Protein AF-R1ERW1-F1 (afdb_monomer)

Foldseek 3Di:
DDDDDPPDPPDDDPDPDPPPPPPPDDPDDAAEEEADDPPDLVVLLVVLLVCQVPDDLRHAYEYQDQADWCLSNCPNDDLSNLLRYWYWHDDPPPVQLEIEIEHSVNHNPVVCVVVCVVSVVVVHHYDYDDHDDRRGPVHVVVVVVVVVVVVCVVVVVDDPVVVVVVCCVCPVVVPDDPQLVQLVCWLVNVLVVVVVCCVVVVDDCVVSVCQCVPAVVVQATHQPGCCHGPDGHPPPPPPPPPPPQPWDWDKAQQPPDPVPDQQFIFTWTWHDDPPGIDIDGLDGRARRKAAWDADPVQQKIKTKGQHDQPDLQIWIWIAHDDRGPPIDTLGGGPPSLAHGWHYKDDDVVVRWIWTDHDVVRFIWIGDDDDDDDDDDDDDDDDIDTD

InterPro domains:
  IPR006108 3-hydroxyacyl-CoA dehydrogenase, C-terminal [PF00725] (135-229)
  IPR006176 3-hydroxyacyl-CoA dehydrogenase, NAD binding [PF02737] (26-129)
  IPR008927 6-phosphogluconate dehydrogenase-like, C-terminal domain superfamily [SSF48179] (135-231)
  IPR013328 6-phosphogluconate dehydrogenase, domain 2 [G3DSA:1.10.1040.10] (136-249)
  IPR036291 NAD(P)-binding domain superfamily [SSF51735] (31-132)

pLDDT: mean 80.95, std 22.22, range [24.48, 98.31]

Solvent-accessible surface area (backbone atoms only — not comparable to full-atom values): 22386 Å² total; per-residue (Å²): 135,91,82,87,84,82,78,81,76,86,86,68,74,96,78,69,81,81,78,78,73,76,87,77,85,67,92,88,68,68,51,74,47,76,47,78,72,76,101,40,71,69,60,49,22,51,48,49,32,55,46,61,76,72,50,64,97,69,38,35,40,30,28,44,53,72,80,63,60,47,56,80,35,47,86,64,48,54,77,82,49,43,33,35,34,26,28,42,31,73,50,87,61,85,83,45,43,50,30,38,38,31,38,48,85,53,33,44,74,69,54,52,61,52,49,43,53,55,34,44,75,73,65,34,47,67,42,76,35,92,50,76,46,81,34,56,65,63,54,39,51,48,51,53,54,53,52,49,55,52,49,40,46,74,68,68,74,53,55,69,71,59,53,54,51,53,47,40,56,60,57,69,66,53,75,58,56,71,68,59,44,44,19,66,71,17,44,62,58,52,49,53,54,50,52,51,48,27,65,76,69,68,47,83,58,67,66,56,54,49,46,40,66,74,26,48,76,68,56,16,28,3,73,85,21,92,61,2,36,93,52,74,36,78,74,74,57,78,61,74,62,65,74,69,72,77,60,46,73,47,68,39,52,33,83,86,49,94,79,72,61,66,40,50,1,29,41,30,38,31,41,78,46,90,97,58,67,47,76,44,76,56,43,71,62,32,23,37,33,67,11,65,40,70,44,87,90,72,45,33,37,39,39,19,22,19,34,51,90,98,38,46,29,5,24,33,35,34,28,42,65,96,65,46,88,60,68,40,66,80,39,49,61,61,67,62,82,28,20,32,25,33,56,40,48,75,39,76,90,80,57,34,38,39,32,38,17,67,77,57,72,39,46,42,50,46,73,82,88,81,77,87,81,82,85,81,90,81,90,84,88,82,81,53,80,106

Mean predicted aligned error: 17.23 Å

Sequence (386 aa):
MNASARHHLVGLPPDIPFTSETLTQSSAKKASMFECVPEKLQLKIDTFAELEAIAPTDCIFATNSSSYKSSEMLEKVSDATKTRILNTHYFMPPKIMATELMTDGHTSPEIFAFLEERFQEAGLRPYVARKESTGFIFNRLWAAVKRELLTILAEDVADVPTLDAIYSDVILSGHYPPFKLMDLTGLDTIALIEEHYIKERKLPSTHLDYLRKNYIAQGKLGCKSPRGGFYPPTTTTTTTTPHPPRQILALDLGFSSPTRPLNNGALLTITPGPPAATARPLLTGLALPDGLAVCPCTNRVFFTAMGTLGARDGALYTGTLPGLADVQAVVAAGSGALHTPKQVCLDAAARRVYVCDREGMAVVRCGGKTKVYEDEARAFSGIALL

Radius of gyration: 30.51 Å; Cα contacts (8 Å, |Δi|>4): 614; chains: 1; bounding box: 76×69×72 Å

Structure (mmCIF, N/CA/C/O backbone):
data_AF-R1ERW1-F1
#
_entry.id   AF-R1ERW1-F1
#
loop_
_atom_site.group_PDB
_atom_site.id
_atom_site.type_symbol
_atom_site.label_atom_id
_atom_site.label_alt_id
_atom_site.label_comp_id
_atom_site.label_asym_id
_atom_site.label_entity_id
_atom_site.label_seq_id
_atom_site.pdbx_PDB_ins_code
_atom_site.Cartn_x
_atom_site.Cartn_y
_atom_site.Cartn_z
_atom_site.occupancy
_atom_site.B_iso_or_equiv
_atom_site.auth_seq_id
_atom_site.auth_comp_id
_atom_site.auth_asym_id
_atom_site.auth_atom_id
_atom_site.pdbx_PDB_model_num
ATOM 1 N N . MET A 1 1 ? -38.386 -22.150 28.828 1.00 30.75 1 MET A N 1
ATOM 2 C CA . MET A 1 1 ? -38.912 -23.134 27.857 1.00 30.75 1 MET A CA 1
ATOM 3 C C . MET A 1 1 ? -38.871 -22.496 26.477 1.00 30.75 1 MET A C 1
ATOM 5 O O . MET A 1 1 ? -39.231 -21.335 26.357 1.00 30.75 1 MET A O 1
ATOM 9 N N . ASN A 1 2 ? -38.323 -23.230 25.511 1.00 29.73 2 ASN A N 1
ATOM 10 C CA . ASN A 1 2 ? -37.923 -22.815 24.162 1.00 29.73 2 ASN A CA 1
ATOM 11 C C . ASN A 1 2 ? -39.031 -22.214 23.280 1.00 29.73 2 ASN A C 1
ATOM 13 O O . ASN A 1 2 ? -40.127 -22.761 23.242 1.00 29.73 2 ASN A O 1
ATOM 17 N N . ALA A 1 3 ? -38.658 -21.222 22.460 1.00 25.77 3 ALA A N 1
ATOM 18 C CA . ALA A 1 3 ? -39.054 -21.055 21.049 1.00 25.77 3 ALA A CA 1
ATOM 19 C C . ALA A 1 3 ? -38.199 -19.914 20.442 1.00 25.77 3 ALA A C 1
ATOM 21 O O . ALA A 1 3 ? -38.413 -18.748 20.735 1.00 25.77 3 ALA A O 1
ATOM 22 N N . SER A 1 4 ? -37.050 -20.211 19.829 1.00 29.64 4 SER A N 1
ATOM 23 C CA . SER A 1 4 ? -36.882 -20.382 18.374 1.00 29.64 4 SER A CA 1
ATOM 24 C C . SER A 1 4 ? -37.294 -19.163 17.534 1.00 29.64 4 SER A C 1
ATOM 26 O O . SER A 1 4 ? -38.385 -19.132 16.972 1.00 29.64 4 SER A O 1
ATOM 28 N N . ALA A 1 5 ? -36.355 -18.239 17.331 1.00 27.28 5 ALA A N 1
ATOM 29 C CA . ALA A 1 5 ? -36.326 -17.361 16.163 1.00 27.28 5 ALA A CA 1
ATOM 30 C C . ALA A 1 5 ? -35.046 -17.651 15.359 1.00 27.28 5 ALA A C 1
ATOM 32 O O . ALA A 1 5 ? -34.087 -16.889 15.366 1.00 27.28 5 ALA A O 1
ATOM 33 N N . ARG A 1 6 ? -35.010 -18.808 14.685 1.00 32.06 6 ARG A N 1
ATOM 34 C CA . ARG A 1 6 ? -34.009 -19.092 13.648 1.00 32.06 6 ARG A CA 1
ATOM 35 C C . ARG A 1 6 ? -34.389 -18.292 12.405 1.00 32.06 6 ARG A C 1
ATOM 37 O O . ARG A 1 6 ? -35.300 -18.674 11.678 1.00 32.06 6 ARG A O 1
ATOM 44 N N . HIS A 1 7 ? -33.728 -17.165 12.168 1.00 30.98 7 HIS A N 1
ATOM 45 C CA . HIS A 1 7 ? -33.742 -16.548 10.846 1.00 30.98 7 HIS A CA 1
ATOM 46 C C . HIS A 1 7 ? -32.809 -17.352 9.938 1.00 30.98 7 HIS A C 1
ATOM 48 O O . HIS A 1 7 ? -31.603 -17.423 10.159 1.00 30.98 7 HIS A O 1
ATOM 54 N N . HIS A 1 8 ? -33.407 -18.028 8.959 1.00 30.08 8 HIS A N 1
ATOM 55 C CA . HIS A 1 8 ? -32.714 -18.824 7.957 1.00 30.08 8 HIS A CA 1
ATOM 56 C C . HIS A 1 8 ? -31.794 -17.933 7.108 1.00 30.08 8 HIS A C 1
ATOM 58 O O . HIS A 1 8 ? -32.260 -17.162 6.271 1.00 30.08 8 HIS A O 1
ATOM 64 N N . LEU A 1 9 ? -30.481 -18.068 7.304 1.00 33.12 9 LEU A N 1
ATOM 65 C CA . LEU A 1 9 ? -29.474 -17.684 6.317 1.00 33.12 9 LEU A CA 1
ATOM 66 C C . LEU A 1 9 ? -29.613 -18.644 5.128 1.00 33.12 9 LEU A C 1
ATOM 68 O O . LEU A 1 9 ? -29.236 -19.812 5.201 1.00 33.12 9 LEU A O 1
ATOM 72 N N . VAL A 1 10 ? -30.238 -18.171 4.054 1.00 32.97 10 VAL A N 1
ATOM 73 C CA . VAL A 1 10 ? -30.397 -18.924 2.807 1.00 32.97 10 VAL A CA 1
ATOM 74 C C . VAL A 1 10 ? -29.037 -19.003 2.111 1.00 32.97 10 VAL A C 1
ATOM 76 O O . VAL A 1 10 ? -28.476 -17.970 1.754 1.00 32.97 10 VAL A O 1
ATOM 79 N N . GLY A 1 11 ? -28.521 -20.220 1.902 1.00 33.34 11 GLY A N 1
ATOM 80 C CA . GLY A 1 11 ? -27.441 -20.481 0.939 1.00 33.34 11 GLY A CA 1
ATOM 81 C C . GLY A 1 11 ? -26.210 -21.248 1.432 1.00 33.34 11 GLY A C 1
ATOM 82 O O . GLY A 1 11 ? -25.349 -21.543 0.609 1.00 33.34 11 GLY A O 1
ATOM 83 N N . LEU A 1 12 ? -26.107 -21.611 2.713 1.00 33.09 12 LEU A N 1
ATOM 84 C CA . LEU A 1 12 ? -25.039 -22.504 3.186 1.00 33.09 12 LEU A CA 1
ATOM 85 C C . LEU A 1 12 ? -25.575 -23.936 3.352 1.00 33.09 12 LEU A C 1
ATOM 87 O O . LEU A 1 12 ? -26.704 -24.098 3.824 1.00 33.09 12 LEU A O 1
ATOM 91 N N . PRO A 1 13 ? -24.816 -24.974 2.949 1.00 33.88 13 PRO A N 1
ATOM 92 C CA . PRO A 1 13 ? -25.226 -26.359 3.148 1.00 33.88 13 PRO A CA 1
ATOM 93 C C . PRO A 1 13 ? -25.476 -26.636 4.645 1.00 33.88 13 PRO A C 1
ATOM 95 O O . PRO A 1 13 ? -24.747 -26.106 5.485 1.00 33.88 13 PRO A O 1
ATOM 98 N N . PRO A 1 14 ? -26.494 -27.448 4.988 1.00 38.62 14 PRO A N 1
ATOM 99 C CA . PRO A 1 14 ? -26.986 -27.619 6.360 1.00 38.62 14 PRO A CA 1
ATOM 100 C C . PRO A 1 14 ? -25.978 -28.232 7.349 1.00 38.62 14 PRO A C 1
ATOM 102 O O . PRO A 1 14 ? -26.218 -28.172 8.551 1.00 38.62 14 PRO A O 1
ATOM 105 N N . ASP A 1 15 ? -24.840 -28.738 6.865 1.00 35.78 15 ASP A N 1
ATOM 106 C CA . ASP A 1 15 ? -23.870 -29.517 7.639 1.00 35.78 15 ASP A CA 1
ATOM 107 C C . ASP A 1 15 ? -22.444 -28.940 7.578 1.00 35.78 15 ASP A C 1
ATOM 109 O O . ASP A 1 15 ? -21.473 -29.677 7.413 1.00 35.78 15 ASP A O 1
ATOM 113 N N . ILE A 1 16 ? -22.278 -27.618 7.704 1.00 33.16 16 ILE A N 1
ATOM 114 C CA . ILE A 1 16 ? -20.965 -27.087 8.099 1.00 33.16 16 ILE A CA 1
ATOM 115 C C . ILE A 1 16 ? -20.874 -27.248 9.620 1.00 33.16 16 ILE A C 1
ATOM 117 O O . ILE A 1 16 ? -21.608 -26.558 10.334 1.00 33.16 16 ILE A O 1
ATOM 121 N N . PRO A 1 17 ? -20.024 -28.145 10.152 1.00 28.56 17 PRO A N 1
ATOM 122 C CA . PRO A 1 17 ? -19.837 -28.238 11.589 1.00 28.56 17 PRO A CA 1
ATOM 123 C C . PRO A 1 17 ? -19.332 -26.887 12.102 1.00 28.56 17 PRO A C 1
ATOM 125 O O . PRO A 1 17 ? -18.237 -26.449 11.755 1.00 28.56 17 PRO A O 1
ATOM 128 N N . PHE A 1 18 ? -20.127 -26.222 12.944 1.00 29.97 18 PHE A N 1
ATOM 129 C CA . PHE A 1 18 ? -19.600 -25.211 13.853 1.00 29.97 18 PHE A CA 1
ATOM 130 C C . PHE A 1 18 ? -18.673 -25.949 14.819 1.00 29.97 18 PHE A C 1
ATOM 132 O O . PHE A 1 18 ? -19.113 -26.523 15.813 1.00 29.97 18 PHE A O 1
ATOM 139 N N . THR A 1 19 ? -17.381 -25.989 14.510 1.00 27.34 19 THR A N 1
ATOM 140 C CA . THR A 1 19 ? -16.370 -26.427 15.467 1.00 27.34 19 THR A CA 1
ATOM 141 C C . THR A 1 19 ? -16.218 -25.329 16.513 1.00 27.34 19 THR A C 1
ATOM 143 O O . THR A 1 19 ? -15.385 -24.437 16.376 1.00 27.34 19 THR A O 1
ATOM 146 N N . SER A 1 20 ? -17.034 -25.367 17.568 1.00 32.19 20 SER A N 1
ATOM 147 C CA . SER A 1 20 ? -16.670 -24.722 18.827 1.00 32.19 20 SER A CA 1
ATOM 148 C C . SER A 1 20 ? -15.643 -25.622 19.514 1.00 32.19 20 SER A C 1
ATOM 150 O O . SER A 1 20 ? -15.977 -26.400 20.410 1.00 32.19 20 SER A O 1
ATOM 152 N N . GLU A 1 21 ? -14.390 -25.585 19.063 1.00 29.62 21 GLU A N 1
ATOM 153 C CA . GLU A 1 21 ? -13.318 -26.152 19.874 1.00 29.62 21 GLU A CA 1
ATOM 154 C C . GLU A 1 21 ? -13.223 -25.311 21.146 1.00 29.62 21 GLU A C 1
ATOM 156 O O . GLU A 1 21 ? -12.805 -24.153 21.139 1.00 29.62 21 GLU A O 1
ATOM 161 N N . THR A 1 22 ? -13.685 -25.885 22.255 1.00 33.84 22 THR A N 1
ATOM 162 C CA . THR A 1 22 ? -13.447 -25.316 23.576 1.00 33.84 22 THR A CA 1
ATOM 163 C C . THR A 1 22 ? -11.954 -25.484 23.832 1.00 33.84 22 THR A C 1
ATOM 165 O O . THR A 1 22 ? -11.487 -26.590 24.089 1.00 33.84 22 THR A O 1
ATOM 168 N N . LEU A 1 23 ? -11.190 -24.402 23.676 1.00 33.31 23 LEU A N 1
ATOM 169 C CA . LEU A 1 23 ? -9.745 -24.373 23.896 1.00 33.31 23 LEU A CA 1
ATOM 170 C C . LEU A 1 23 ? -9.443 -24.564 25.388 1.00 33.31 23 LEU A C 1
ATOM 172 O O . LEU A 1 23 ? -9.207 -23.611 26.127 1.00 33.31 23 LEU A O 1
ATOM 176 N N . THR A 1 24 ? -9.448 -25.809 25.855 1.00 32.75 24 THR A N 1
ATOM 177 C CA . THR A 1 24 ? -8.916 -26.159 27.170 1.00 32.75 24 THR A CA 1
ATOM 178 C C . THR A 1 24 ? -7.400 -26.324 27.091 1.00 32.75 24 THR A C 1
ATOM 180 O O . THR A 1 24 ? -6.899 -27.235 26.441 1.00 32.75 24 THR A O 1
ATOM 183 N N . GLN A 1 25 ? -6.706 -25.444 27.820 1.00 34.75 25 GLN A N 1
ATOM 184 C CA . GLN A 1 25 ? -5.313 -25.529 28.284 1.00 34.75 25 GLN A CA 1
ATOM 185 C C . GLN A 1 25 ? -4.186 -25.481 27.237 1.00 34.75 25 GLN A C 1
ATOM 187 O O . GLN A 1 25 ? -3.655 -26.489 26.783 1.00 34.75 25 GLN A O 1
ATOM 192 N N . SER A 1 26 ? -3.689 -24.265 26.999 1.00 31.08 26 SER A N 1
ATOM 193 C CA . SER A 1 26 ? -2.294 -23.996 26.636 1.00 31.08 26 SER A CA 1
ATOM 194 C C . SER A 1 26 ? -1.972 -22.542 27.004 1.00 31.08 26 SER A C 1
ATOM 196 O O . SER A 1 26 ? -2.740 -21.635 26.694 1.00 31.08 26 SER A O 1
ATOM 198 N N . SER A 1 27 ? -0.876 -22.344 27.735 1.00 32.31 27 SER A N 1
ATOM 199 C CA . SER A 1 27 ? -0.341 -21.080 28.261 1.00 32.31 27 SER A CA 1
ATOM 200 C C . SER A 1 27 ? -0.599 -19.839 27.381 1.00 32.31 27 SER A C 1
ATOM 202 O O . SER A 1 27 ? -0.064 -19.739 26.281 1.00 32.31 27 SER A O 1
ATOM 204 N N . ALA A 1 28 ? -1.392 -18.894 27.907 1.00 40.97 28 ALA A N 1
ATOM 205 C CA . ALA A 1 28 ? -1.587 -17.510 27.447 1.00 40.97 28 ALA A CA 1
ATOM 206 C C . ALA A 1 28 ? -1.907 -17.290 25.949 1.00 40.97 28 ALA A C 1
ATOM 208 O O . ALA A 1 28 ? -1.389 -16.363 25.326 1.00 40.97 28 ALA A O 1
ATOM 209 N N . LYS A 1 29 ? -2.793 -18.100 25.356 1.00 52.00 29 LYS A N 1
ATOM 210 C CA . LYS A 1 29 ? -3.386 -17.778 24.048 1.00 52.00 29 LYS A CA 1
ATOM 211 C C . LYS A 1 29 ? -4.591 -16.855 24.243 1.00 52.00 29 LYS A C 1
ATOM 213 O O . LYS A 1 29 ? -5.658 -17.337 24.609 1.00 52.00 29 LYS A O 1
ATOM 218 N N . LYS A 1 30 ? -4.440 -15.552 23.972 1.00 63.97 30 LYS A N 1
ATOM 219 C CA . LYS A 1 30 ? -5.594 -14.642 23.856 1.00 63.97 30 LYS A CA 1
ATOM 220 C C . LYS A 1 30 ? -6.495 -15.159 22.733 1.00 63.97 30 LYS A C 1
ATOM 222 O O . LYS A 1 30 ? -6.083 -15.162 21.570 1.00 63.97 30 LYS A O 1
ATOM 227 N N . ALA A 1 31 ? -7.695 -15.629 23.065 1.00 81.12 31 ALA A N 1
ATOM 228 C CA . ALA A 1 31 ? -8.690 -15.981 22.057 1.00 81.12 31 ALA A CA 1
ATOM 229 C C . ALA A 1 31 ? -8.986 -14.746 21.185 1.00 81.12 31 ALA A C 1
ATOM 231 O O . ALA A 1 31 ? -8.954 -13.620 21.677 1.00 81.12 31 ALA A O 1
ATOM 232 N N . SER A 1 32 ? -9.223 -14.934 19.887 1.00 87.12 32 SER A N 1
ATOM 233 C CA . SER A 1 32 ? -9.603 -13.850 18.971 1.00 87.12 32 SER A CA 1
ATOM 234 C C . SER A 1 32 ? -10.875 -14.242 18.230 1.00 87.12 32 SER A C 1
ATOM 236 O O . SER A 1 32 ? -10.953 -15.349 17.698 1.00 87.12 32 SER A O 1
ATOM 238 N N . MET A 1 33 ? -11.865 -13.354 18.203 1.00 91.31 33 MET A N 1
ATOM 239 C CA . MET A 1 33 ? -13.144 -13.560 17.523 1.00 91.31 33 MET A CA 1
ATOM 240 C C . MET A 1 33 ? -13.315 -12.529 16.410 1.00 91.31 33 MET A C 1
ATOM 242 O O . MET A 1 33 ? -13.083 -11.343 16.631 1.00 91.31 33 MET A O 1
ATOM 246 N N . PHE A 1 34 ? -13.736 -12.985 15.229 1.00 92.38 34 PHE A N 1
ATOM 247 C CA . PHE A 1 34 ? -13.892 -12.157 14.033 1.00 92.38 34 PHE A CA 1
ATOM 248 C C . PHE A 1 34 ? -15.365 -12.101 13.614 1.00 92.38 34 PHE A C 1
ATOM 250 O O . PHE A 1 34 ? -15.942 -13.098 13.184 1.00 92.38 34 PHE A O 1
ATOM 257 N N . GLU A 1 35 ? -15.978 -10.931 13.751 1.00 94.44 35 GLU A N 1
ATOM 258 C CA . GLU A 1 35 ? -17.343 -10.634 13.335 1.00 94.44 35 GLU A CA 1
ATOM 259 C C . GLU A 1 35 ? -17.402 -10.426 11.812 1.00 94.44 35 GLU A C 1
ATOM 261 O O . GLU A 1 35 ? -16.735 -9.546 11.263 1.00 94.44 35 GLU A O 1
ATOM 266 N N . CYS A 1 36 ? -18.223 -11.244 11.146 1.00 94.12 36 CYS A N 1
ATOM 267 C CA . CYS A 1 36 ? -18.474 -11.220 9.698 1.00 94.12 36 CYS A CA 1
ATOM 268 C C . CYS A 1 36 ? -19.981 -11.332 9.371 1.00 94.12 36 CYS A C 1
ATOM 270 O O . CYS A 1 36 ? -20.363 -11.894 8.342 1.00 94.12 36 CYS A O 1
ATOM 272 N N . VAL A 1 37 ? -20.850 -10.863 10.268 1.00 90.94 37 VAL A N 1
ATOM 273 C CA . VAL A 1 37 ? -22.303 -10.807 10.070 1.00 90.94 37 VAL A CA 1
ATOM 274 C C . VAL A 1 37 ? -22.669 -9.764 8.998 1.00 90.94 37 VAL A C 1
ATOM 276 O O . VAL A 1 37 ? -21.849 -8.898 8.670 1.00 90.94 37 VAL A O 1
ATOM 279 N N . PRO A 1 38 ? -23.893 -9.814 8.430 1.00 92.50 38 PRO A N 1
ATOM 280 C CA . PRO A 1 38 ? -24.336 -8.850 7.425 1.00 92.50 38 PRO A CA 1
ATOM 281 C C . PRO A 1 38 ? -24.125 -7.384 7.828 1.00 92.50 38 PRO A C 1
ATOM 283 O O . PRO A 1 38 ? -24.189 -7.030 9.005 1.00 92.50 38 PRO A O 1
ATOM 286 N N . GLU A 1 39 ? -23.941 -6.519 6.827 1.00 92.94 39 GLU A N 1
ATOM 287 C CA . GLU A 1 39 ? -23.587 -5.102 6.993 1.00 92.94 39 GLU A CA 1
ATOM 288 C C . GLU A 1 39 ? -24.781 -4.251 7.483 1.00 92.94 39 GLU A C 1
ATOM 290 O O . GLU A 1 39 ? -25.329 -3.416 6.766 1.00 92.94 39 GLU A O 1
ATOM 295 N N . LYS A 1 40 ? -25.228 -4.500 8.720 1.00 95.75 40 LYS A N 1
ATOM 296 C CA . LYS A 1 40 ? -26.281 -3.764 9.432 1.00 95.75 40 LYS A CA 1
ATOM 297 C C . LYS A 1 40 ? -25.756 -3.341 10.801 1.00 95.75 40 LYS A C 1
ATOM 299 O O . LYS A 1 40 ? -25.499 -4.201 11.639 1.00 95.75 40 LYS A O 1
ATOM 304 N N . LEU A 1 41 ? -25.643 -2.033 11.043 1.00 96.62 41 LEU A N 1
ATOM 305 C CA . LEU A 1 41 ? -24.991 -1.499 12.245 1.00 96.62 41 LEU A CA 1
ATOM 306 C C . LEU A 1 41 ? -25.578 -2.052 13.555 1.00 96.62 41 LEU A C 1
ATOM 308 O O . LEU A 1 41 ? -24.830 -2.571 14.378 1.00 96.62 41 LEU A O 1
ATOM 312 N N . GLN A 1 42 ? -26.908 -2.034 13.711 1.00 97.69 42 GLN A N 1
ATOM 313 C CA . GLN A 1 42 ? -27.555 -2.542 14.929 1.00 97.69 42 GLN A CA 1
ATOM 314 C C . GLN A 1 42 ? -27.245 -4.023 15.186 1.00 97.69 42 GLN A C 1
ATOM 316 O O . GLN A 1 42 ? -26.971 -4.402 16.318 1.00 97.69 42 GLN A O 1
ATOM 321 N N . LEU A 1 43 ? -27.227 -4.848 14.132 1.00 96.62 43 LEU A N 1
ATOM 322 C CA . LEU A 1 43 ? -26.905 -6.270 14.255 1.00 96.62 43 LEU A CA 1
ATOM 323 C C . LEU A 1 43 ? -25.470 -6.471 14.756 1.00 96.62 43 LEU A C 1
ATOM 325 O O . LEU A 1 43 ? -25.230 -7.347 15.579 1.00 96.62 43 LEU A O 1
ATOM 329 N N . LYS A 1 44 ? -24.523 -5.656 14.281 1.00 97.12 44 LYS A N 1
ATOM 330 C CA . LYS A 1 44 ? -23.127 -5.710 14.730 1.00 97.12 44 LYS A CA 1
ATOM 331 C C . LYS A 1 44 ? -22.992 -5.272 16.190 1.00 97.12 44 LYS A C 1
ATOM 333 O O . LYS A 1 44 ? -22.352 -5.982 16.956 1.00 97.12 44 LYS A O 1
ATOM 338 N N . ILE A 1 45 ? -23.650 -4.176 16.587 1.00 98.12 45 ILE A N 1
ATOM 339 C CA . ILE A 1 45 ? -23.711 -3.717 17.989 1.00 98.12 45 ILE A CA 1
ATOM 340 C C . ILE A 1 45 ? -24.230 -4.836 18.903 1.00 98.12 45 ILE A C 1
ATOM 342 O O . ILE A 1 45 ? -23.607 -5.148 19.917 1.00 98.12 45 ILE A O 1
ATOM 346 N N . ASP A 1 46 ? -25.347 -5.463 18.527 1.00 96.88 46 ASP A N 1
ATOM 347 C CA . ASP A 1 46 ? -25.946 -6.555 19.299 1.00 96.88 46 ASP A CA 1
ATOM 348 C C . ASP A 1 46 ? -25.010 -7.774 19.355 1.00 96.88 46 ASP A C 1
ATOM 350 O O . ASP A 1 46 ? -24.814 -8.354 20.420 1.00 96.88 46 ASP A O 1
ATOM 354 N N . THR A 1 47 ? -24.344 -8.096 18.240 1.00 95.06 47 THR A N 1
ATOM 355 C CA . THR A 1 47 ? -23.362 -9.190 18.165 1.00 95.06 47 THR A CA 1
ATOM 356 C C . THR A 1 47 ? -22.193 -8.968 19.129 1.00 95.06 47 THR A C 1
ATOM 358 O O . THR A 1 47 ? -21.823 -9.891 19.847 1.00 95.06 47 THR A O 1
ATOM 361 N N . PHE A 1 48 ? -21.611 -7.765 19.201 1.00 96.44 48 PHE A N 1
ATOM 362 C CA . PHE A 1 48 ? -20.509 -7.494 20.137 1.00 96.44 48 PHE A CA 1
ATOM 363 C C . PHE A 1 48 ? -20.934 -7.627 21.606 1.00 96.44 48 PHE A C 1
ATOM 365 O O . PHE A 1 48 ? -20.155 -8.135 22.412 1.00 96.44 48 PHE A O 1
ATOM 372 N N . ALA A 1 49 ? -22.164 -7.237 21.949 1.00 95.69 49 ALA A N 1
ATOM 373 C CA . ALA A 1 49 ? -22.706 -7.416 23.297 1.00 95.69 49 ALA A CA 1
ATOM 374 C C . ALA A 1 49 ? -22.894 -8.899 23.656 1.00 95.69 49 ALA A C 1
ATOM 376 O O . ALA A 1 49 ? -22.533 -9.336 24.749 1.00 95.69 49 ALA A O 1
ATOM 377 N N . GLU A 1 50 ? -23.423 -9.694 22.721 1.00 94.62 50 GLU A N 1
ATOM 378 C CA . GLU A 1 50 ? -23.563 -11.143 22.895 1.00 94.62 50 GLU A CA 1
ATOM 379 C C . GLU A 1 50 ? -22.198 -11.828 23.040 1.00 94.62 50 GLU A C 1
ATOM 381 O O . GLU A 1 50 ? -22.024 -12.680 23.914 1.00 94.62 50 GLU A O 1
ATOM 386 N N . LEU A 1 51 ? -21.213 -11.427 22.228 1.00 90.88 51 LEU A N 1
ATOM 387 C CA . LEU A 1 51 ? -19.847 -11.944 22.289 1.00 90.88 51 LEU A CA 1
ATOM 388 C C . LEU A 1 51 ? -19.153 -11.588 23.611 1.00 90.88 51 LEU A C 1
ATOM 390 O O . LEU A 1 51 ? -18.498 -12.450 24.195 1.00 90.88 51 LEU A O 1
ATOM 394 N N . GLU A 1 52 ? -19.319 -10.362 24.120 1.00 93.56 52 GLU A N 1
ATOM 395 C CA . GLU A 1 52 ? -18.781 -9.960 25.427 1.00 93.56 52 GLU A CA 1
ATOM 396 C C . GLU A 1 52 ? -19.302 -10.855 26.560 1.00 93.56 52 GLU A C 1
ATOM 398 O O . GLU A 1 52 ? -18.531 -11.239 27.438 1.00 93.56 52 GLU A O 1
ATOM 403 N N . ALA A 1 53 ? -20.586 -11.220 26.527 1.00 92.38 53 ALA A N 1
ATOM 404 C CA . ALA A 1 53 ? -21.212 -12.015 27.580 1.00 92.38 53 ALA A CA 1
ATOM 405 C C . ALA A 1 53 ? -20.692 -13.464 27.662 1.00 92.38 53 ALA A C 1
ATOM 407 O O . ALA A 1 53 ? -20.805 -14.089 28.718 1.00 92.38 53 ALA A O 1
ATOM 408 N N . ILE A 1 54 ? -20.150 -14.011 26.567 1.00 90.44 54 ILE A N 1
ATOM 409 C CA . ILE A 1 54 ? -19.752 -15.429 26.475 1.00 90.44 54 ILE A CA 1
ATOM 410 C C . ILE A 1 54 ? -18.243 -15.648 26.338 1.00 90.44 54 ILE A C 1
ATOM 412 O O . ILE A 1 54 ? -17.760 -16.755 26.585 1.00 90.44 54 ILE A O 1
ATOM 416 N N . ALA A 1 55 ? -17.494 -14.639 25.899 1.00 89.12 55 ALA A N 1
ATOM 417 C CA . ALA A 1 55 ? -16.075 -14.781 25.615 1.00 89.12 55 ALA A CA 1
ATOM 418 C C . ALA A 1 55 ? -15.203 -14.632 26.877 1.00 89.12 55 ALA A C 1
ATOM 420 O O . ALA A 1 55 ? -15.589 -13.965 27.838 1.00 89.12 55 ALA A O 1
ATOM 421 N N . PRO A 1 56 ? -13.979 -15.194 26.873 1.00 88.75 56 PRO A N 1
ATOM 422 C CA . PRO A 1 56 ? -12.989 -14.926 27.910 1.00 88.75 56 PRO A CA 1
ATOM 423 C C . PRO A 1 56 ? -12.713 -13.426 28.097 1.00 88.75 56 PRO A C 1
ATOM 425 O O . PRO A 1 56 ? -12.747 -12.632 27.149 1.00 88.75 56 PRO A O 1
ATOM 428 N N . THR A 1 57 ? -12.365 -13.038 29.325 1.00 88.06 57 THR A N 1
ATOM 429 C CA . THR A 1 57 ? -12.105 -11.636 29.699 1.00 88.06 57 THR A CA 1
ATOM 430 C C . THR A 1 57 ? -10.904 -11.016 28.983 1.00 88.06 57 THR A C 1
ATOM 432 O O . THR A 1 57 ? -10.787 -9.795 28.944 1.00 88.06 57 THR A O 1
ATOM 435 N N . ASP A 1 58 ? -10.028 -11.830 28.393 1.00 88.12 58 ASP A N 1
ATOM 436 C CA . ASP A 1 58 ? -8.854 -11.417 27.622 1.00 88.12 58 ASP A CA 1
ATOM 437 C C . ASP A 1 58 ? -9.012 -11.607 26.099 1.00 88.12 58 ASP A C 1
ATOM 439 O O . ASP A 1 58 ? -8.061 -11.375 25.349 1.00 88.12 58 ASP A O 1
ATOM 443 N N . CYS A 1 59 ? -10.206 -11.988 25.627 1.00 91.88 59 CYS A N 1
ATOM 444 C CA . CYS A 1 59 ? -10.504 -12.183 24.207 1.00 91.88 59 CYS A CA 1
ATOM 445 C C . CYS A 1 59 ? -10.343 -10.885 23.392 1.00 91.88 59 CYS A C 1
ATOM 447 O O . CYS A 1 59 ? -10.774 -9.815 23.811 1.00 91.88 59 CYS A O 1
ATOM 449 N N . ILE A 1 60 ? -9.750 -10.957 22.207 1.00 95.19 60 ILE A N 1
ATOM 450 C CA . ILE A 1 60 ? -9.737 -9.846 21.249 1.00 95.19 60 ILE A CA 1
ATOM 451 C C . ILE A 1 60 ? -10.959 -10.000 20.348 1.00 95.19 60 ILE A C 1
ATOM 453 O O . ILE A 1 60 ? -11.237 -11.100 19.869 1.00 95.19 60 ILE A O 1
ATOM 457 N N . PHE A 1 61 ? -11.684 -8.916 20.099 1.00 95.75 61 PHE A N 1
ATOM 458 C CA . PHE A 1 61 ? -12.815 -8.928 19.179 1.00 95.75 61 PHE A CA 1
ATOM 459 C C . PHE A 1 61 ? -12.513 -8.038 17.988 1.00 95.75 61 PHE A C 1
ATOM 461 O O . PHE A 1 61 ? -12.152 -6.876 18.148 1.00 95.75 61 PHE A O 1
ATOM 468 N N . ALA A 1 62 ? -12.688 -8.562 16.787 1.00 95.75 62 ALA A N 1
ATOM 469 C CA . ALA A 1 62 ? -12.441 -7.816 15.574 1.00 95.75 62 ALA A CA 1
ATOM 470 C C . ALA A 1 62 ? -13.628 -7.898 14.620 1.00 95.75 62 ALA A C 1
ATOM 472 O O . ALA A 1 62 ? -14.324 -8.905 14.589 1.00 95.75 62 ALA A O 1
ATOM 473 N N . THR A 1 63 ? -13.865 -6.856 13.828 1.00 95.81 63 THR A N 1
ATOM 474 C CA . THR A 1 63 ? -14.907 -6.851 12.787 1.00 95.81 63 THR A CA 1
ATOM 475 C C . THR A 1 63 ? -14.293 -6.763 11.391 1.00 95.81 63 THR A C 1
ATOM 477 O O . THR A 1 63 ? -13.410 -5.938 11.148 1.00 95.81 63 THR A O 1
ATOM 480 N N . ASN A 1 64 ? -14.788 -7.582 10.457 1.00 94.88 64 ASN A N 1
ATOM 481 C CA . ASN A 1 64 ? -14.470 -7.509 9.024 1.00 94.88 64 ASN A CA 1
ATOM 482 C C . ASN A 1 64 ? -15.318 -6.469 8.268 1.00 94.88 64 ASN A C 1
ATOM 484 O O . ASN A 1 64 ? -15.354 -6.442 7.039 1.00 94.88 64 ASN A O 1
ATOM 488 N N . SER A 1 65 ? -16.034 -5.606 8.988 1.00 92.12 65 SER A N 1
ATOM 489 C CA . SER A 1 65 ? -16.767 -4.495 8.390 1.00 92.12 65 SER A CA 1
ATOM 490 C C . SER A 1 65 ? -15.837 -3.617 7.548 1.00 92.12 65 SER A C 1
ATOM 492 O O . SER A 1 65 ? -14.819 -3.117 8.034 1.00 92.12 65 SER A O 1
ATOM 494 N N . SER A 1 66 ? -16.216 -3.411 6.286 1.00 86.69 66 SER A N 1
ATOM 495 C CA . SER A 1 66 ? -15.503 -2.531 5.349 1.00 86.69 66 SER A CA 1
ATOM 496 C C . SER A 1 66 ? -16.094 -1.116 5.310 1.00 86.69 66 SER A C 1
ATOM 498 O O . SER A 1 66 ? -15.443 -0.192 4.810 1.00 86.69 66 SER A O 1
ATOM 500 N N . SER A 1 67 ? -17.303 -0.943 5.863 1.00 86.31 67 SER A N 1
ATOM 501 C CA . SER A 1 67 ? -18.062 0.314 5.832 1.00 86.31 67 SER A CA 1
ATOM 502 C C . SER A 1 67 ? -18.086 1.012 7.189 1.00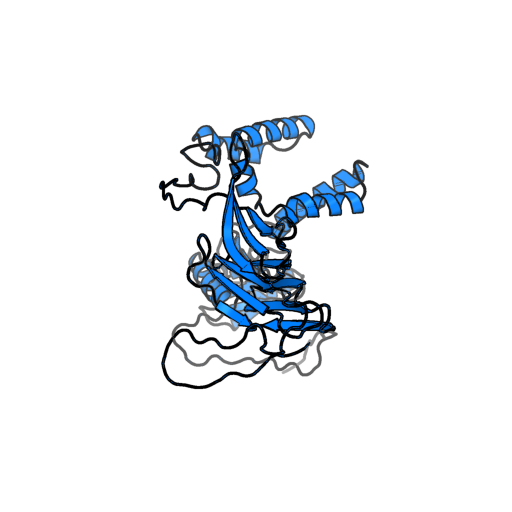 86.31 67 SER A C 1
ATOM 504 O O . SER A 1 67 ? -17.798 2.205 7.269 1.00 86.31 67 SER A O 1
ATOM 506 N N . TYR A 1 68 ? -18.423 0.267 8.245 1.00 93.75 68 TYR A N 1
ATOM 507 C CA . TYR A 1 68 ? -18.552 0.782 9.608 1.00 93.75 68 TYR A CA 1
ATOM 508 C C . TYR A 1 68 ? -17.255 0.629 10.392 1.00 93.75 68 TYR A C 1
ATOM 510 O O . TYR A 1 68 ? -16.610 -0.428 10.364 1.00 93.75 68 TYR A O 1
ATOM 518 N N . LYS A 1 69 ? -16.907 1.674 11.133 1.00 95.69 69 LYS A N 1
ATOM 519 C CA . LYS A 1 69 ? -15.787 1.673 12.070 1.00 95.69 69 LYS A CA 1
ATOM 520 C C . LYS A 1 69 ? -16.199 0.949 13.342 1.00 95.69 69 LYS A C 1
ATOM 522 O O . LYS A 1 69 ? -17.359 1.010 13.745 1.00 95.69 69 LYS A O 1
ATOM 527 N N . SER A 1 70 ? -15.260 0.283 14.001 1.00 95.69 70 SER A N 1
ATOM 528 C CA . SER A 1 70 ? -15.574 -0.448 15.225 1.00 95.69 70 SER A CA 1
ATOM 529 C C . SER A 1 70 ? -15.984 0.479 16.373 1.00 95.69 70 SER A C 1
ATOM 531 O O . SER A 1 70 ? -16.757 0.042 17.218 1.00 95.69 70 SER A O 1
ATOM 533 N N . SER A 1 71 ? -15.610 1.769 16.351 1.00 96.44 71 SER A N 1
ATOM 534 C CA . SER A 1 71 ? -16.130 2.782 17.291 1.00 96.44 71 SER A CA 1
ATOM 535 C C . SER A 1 71 ? -17.654 2.930 17.251 1.00 96.44 71 SER A C 1
ATOM 537 O O . SER A 1 71 ? -18.272 3.228 18.271 1.00 96.44 71 SER A O 1
ATOM 539 N N . GLU A 1 72 ? -18.278 2.669 16.100 1.00 96.94 72 GLU A N 1
ATOM 540 C CA . GLU A 1 72 ? -19.732 2.716 15.921 1.00 96.94 72 GLU A CA 1
ATOM 541 C C . GLU A 1 72 ? -20.430 1.491 16.539 1.00 96.94 72 GLU A C 1
ATOM 543 O O . GLU A 1 72 ? -21.651 1.462 16.647 1.00 96.94 72 GLU A O 1
ATOM 548 N N . MET A 1 73 ? -19.666 0.476 16.956 1.00 96.88 73 MET A N 1
ATOM 549 C CA . MET A 1 73 ? -20.171 -0.808 17.453 1.00 96.88 73 MET A CA 1
ATOM 550 C C . MET A 1 73 ? -20.034 -0.959 18.975 1.00 96.88 73 MET A C 1
ATOM 552 O O . MET A 1 73 ? -20.321 -2.021 19.522 1.00 96.88 73 MET A O 1
ATOM 556 N N . LEU A 1 74 ? -19.601 0.098 19.671 1.00 96.88 74 LEU A N 1
ATOM 557 C CA . LEU A 1 74 ? -19.211 0.043 21.084 1.00 96.88 74 LEU A CA 1
ATOM 558 C C . LEU A 1 74 ? -20.356 0.304 22.078 1.00 96.88 74 LEU A C 1
ATOM 560 O O . LEU A 1 74 ? -20.121 0.313 23.285 1.00 96.88 74 LEU A O 1
ATOM 564 N N . GLU A 1 75 ? -21.576 0.564 21.600 1.00 97.19 75 GLU A N 1
ATOM 565 C CA . GLU A 1 75 ? -22.686 1.071 22.425 1.00 97.19 75 GLU A CA 1
ATOM 566 C C . GLU A 1 75 ? -23.051 0.142 23.593 1.00 97.19 75 GLU A C 1
ATOM 568 O O . GLU A 1 75 ? -23.323 0.608 24.698 1.00 97.19 75 GLU A O 1
ATOM 573 N N . LYS A 1 76 ? -23.046 -1.173 23.351 1.00 97.75 76 LYS A N 1
ATOM 574 C CA . LYS A 1 76 ? -23.543 -2.187 24.292 1.00 97.75 76 LYS A CA 1
ATOM 575 C C . LYS A 1 76 ? -22.444 -3.012 24.963 1.00 97.75 76 LYS A C 1
ATOM 577 O O . LYS A 1 76 ? -22.754 -4.045 25.546 1.00 97.75 76 LYS A O 1
ATOM 582 N N . VAL A 1 77 ? -21.190 -2.565 24.887 1.00 97.19 77 VAL A N 1
ATOM 583 C CA . VAL A 1 77 ? -20.053 -3.247 25.522 1.00 97.19 77 VAL A CA 1
ATOM 584 C C . VAL A 1 77 ? -19.437 -2.417 26.642 1.00 97.19 77 VAL A C 1
ATOM 586 O O . VAL A 1 77 ? -19.468 -1.182 26.614 1.00 97.19 77 VAL A O 1
ATOM 589 N N . SER A 1 78 ? -18.843 -3.084 27.631 1.00 97.06 78 SER A N 1
ATOM 590 C CA . SER A 1 78 ? -18.154 -2.395 28.726 1.00 97.06 78 SER A CA 1
ATOM 591 C C . SER A 1 78 ? -16.905 -1.643 28.252 1.00 97.06 78 SER A C 1
ATOM 593 O O . SER A 1 78 ? -16.261 -2.015 27.269 1.00 97.06 78 SER A O 1
ATOM 595 N N . ASP A 1 79 ? -16.494 -0.613 28.998 1.00 95.94 79 ASP A N 1
ATOM 596 C CA . ASP A 1 79 ? -15.267 0.144 28.699 1.00 95.94 79 ASP A CA 1
ATOM 597 C C . ASP A 1 79 ? -14.010 -0.739 28.693 1.00 95.94 79 ASP A C 1
ATOM 599 O O . ASP A 1 79 ? -13.103 -0.521 27.892 1.00 95.94 79 ASP A O 1
ATOM 603 N N . ALA A 1 80 ? -13.979 -1.778 29.534 1.00 94.75 80 ALA A N 1
ATOM 604 C CA . ALA A 1 80 ? -12.897 -2.760 29.554 1.00 94.75 80 ALA A CA 1
ATOM 605 C C . ALA A 1 80 ? -12.846 -3.615 28.275 1.00 94.75 80 ALA A C 1
ATOM 607 O O . ALA A 1 80 ? -11.785 -4.103 27.890 1.00 94.75 80 ALA A O 1
ATOM 608 N N . THR A 1 81 ? -13.979 -3.810 27.602 1.00 95.62 81 THR A N 1
ATOM 609 C CA . THR A 1 81 ? -14.050 -4.544 26.335 1.00 95.62 81 THR A CA 1
ATOM 610 C C . THR A 1 81 ? -13.722 -3.664 25.138 1.00 95.62 81 THR A C 1
ATOM 612 O O . THR A 1 81 ? -13.081 -4.151 24.211 1.00 95.62 81 THR A O 1
ATOM 615 N N . LYS A 1 82 ? -14.051 -2.365 25.174 1.00 96.50 82 LYS A N 1
ATOM 616 C CA . LYS A 1 82 ? -13.694 -1.406 24.108 1.00 96.50 82 LYS A CA 1
ATOM 617 C C . LYS A 1 82 ? -12.195 -1.400 23.807 1.00 96.50 82 LYS A C 1
ATOM 619 O O . LYS A 1 82 ? -11.801 -1.357 22.650 1.00 96.50 82 LYS A O 1
ATOM 624 N N . THR A 1 83 ? -11.344 -1.540 24.825 1.00 96.38 83 THR A N 1
ATOM 625 C CA . THR A 1 83 ? -9.884 -1.602 24.623 1.00 96.38 83 THR A CA 1
ATOM 626 C C . THR A 1 83 ? -9.422 -2.845 23.858 1.00 96.38 83 THR A C 1
ATOM 628 O O . THR A 1 83 ? -8.284 -2.894 23.398 1.00 96.38 83 THR A O 1
ATOM 631 N N . ARG A 1 84 ? -10.292 -3.844 23.677 1.00 95.69 84 ARG A N 1
ATOM 632 C CA . ARG A 1 84 ? -10.019 -5.104 22.976 1.00 95.69 84 ARG A CA 1
ATOM 633 C C . ARG A 1 84 ? -10.766 -5.241 21.650 1.00 95.69 84 ARG A C 1
ATOM 635 O O . ARG A 1 84 ? -10.729 -6.323 21.062 1.00 95.69 84 ARG A O 1
ATOM 642 N N . ILE A 1 85 ? -11.427 -4.175 21.193 1.00 97.25 85 ILE A N 1
ATOM 643 C CA . ILE A 1 85 ? -12.164 -4.133 19.929 1.00 97.25 85 ILE A CA 1
ATOM 644 C C . ILE A 1 85 ? -11.343 -3.408 18.856 1.00 97.25 85 ILE A C 1
ATOM 646 O O . ILE A 1 85 ? -10.675 -2.413 19.134 1.00 97.25 85 ILE A O 1
ATOM 650 N N . LEU A 1 86 ? -11.372 -3.921 17.623 1.00 97.81 86 LEU A N 1
ATOM 651 C CA . LEU A 1 86 ? -10.783 -3.272 16.448 1.00 97.81 86 LEU A CA 1
ATOM 652 C C . LEU A 1 86 ? -11.491 -3.667 15.144 1.00 97.81 86 LEU A C 1
ATOM 654 O O . LEU A 1 86 ? -12.244 -4.638 15.091 1.00 97.81 86 LEU A O 1
ATOM 658 N N . ASN A 1 87 ? -11.194 -2.973 14.048 1.00 97.69 87 ASN A N 1
ATOM 659 C CA . ASN A 1 87 ? -11.487 -3.500 12.716 1.00 97.69 87 ASN A CA 1
ATOM 660 C C . ASN A 1 87 ? -10.317 -4.364 12.197 1.00 97.69 87 ASN A C 1
ATOM 662 O O . ASN A 1 87 ? -9.151 -3.982 12.325 1.00 97.69 87 ASN A O 1
ATOM 666 N N . THR A 1 88 ? -10.644 -5.473 11.530 1.00 96.19 88 THR A N 1
ATOM 667 C CA . THR A 1 88 ? -9.739 -6.337 10.749 1.00 96.19 88 THR A CA 1
ATOM 668 C C . THR A 1 88 ? -10.353 -6.593 9.377 1.00 96.19 88 THR A C 1
ATOM 670 O O . THR A 1 88 ? -11.192 -7.478 9.227 1.00 96.19 88 THR A O 1
ATOM 673 N N . HIS A 1 89 ? -9.957 -5.817 8.375 1.00 95.38 89 HIS A N 1
ATOM 674 C CA . HIS A 1 89 ? -10.538 -5.874 7.037 1.00 95.38 89 HIS A CA 1
ATOM 675 C C . HIS A 1 89 ? -9.727 -6.802 6.120 1.00 95.38 89 HIS A C 1
ATOM 677 O O . HIS A 1 89 ? -8.502 -6.684 6.012 1.00 95.38 89 HIS A O 1
ATOM 683 N N . TYR A 1 90 ? -10.415 -7.740 5.470 1.00 93.00 90 TYR A N 1
ATOM 684 C CA . TYR A 1 90 ? -9.845 -8.681 4.502 1.00 93.00 90 TYR A CA 1
ATOM 685 C C . TYR A 1 90 ? -10.254 -8.318 3.073 1.00 93.00 90 TYR A C 1
ATOM 687 O O . TYR A 1 90 ? -11.309 -7.730 2.842 1.00 93.00 90 TYR A O 1
ATOM 695 N N . PHE A 1 91 ? -9.443 -8.720 2.094 1.00 89.00 91 PHE A N 1
ATOM 696 C CA . PHE A 1 91 ? -9.694 -8.410 0.688 1.00 89.00 91 PHE A CA 1
ATOM 697 C C . PHE A 1 91 ? -10.111 -9.639 -0.114 1.00 89.00 91 PHE A C 1
ATOM 699 O O . PHE A 1 91 ? -9.614 -10.747 0.085 1.00 89.00 91 PHE A O 1
ATOM 706 N N . MET A 1 92 ? -10.984 -9.407 -1.091 1.00 82.88 92 MET A N 1
ATOM 707 C CA . MET A 1 92 ? -11.357 -10.391 -2.100 1.00 82.88 92 MET A CA 1
ATOM 708 C C . MET A 1 92 ? -10.614 -10.117 -3.411 1.00 82.88 92 MET A C 1
ATOM 710 O O . MET A 1 92 ? -10.435 -8.953 -3.774 1.00 82.88 92 MET A O 1
ATOM 714 N N . PRO A 1 93 ? -10.233 -11.153 -4.177 1.00 85.56 93 PRO A N 1
ATOM 715 C CA . PRO A 1 93 ? -10.405 -12.587 -3.903 1.00 85.56 93 PRO A CA 1
ATOM 716 C C . PRO A 1 93 ? -9.433 -13.139 -2.836 1.00 85.56 93 PRO A C 1
ATOM 718 O O . PRO A 1 93 ? -8.399 -12.517 -2.602 1.00 85.56 93 PRO A O 1
ATOM 721 N N . PRO A 1 94 ? -9.671 -14.349 -2.278 1.00 76.62 94 PRO A N 1
ATOM 722 C CA . PRO A 1 94 ? -8.907 -14.911 -1.148 1.00 76.62 94 PRO A CA 1
ATOM 723 C C . PRO A 1 94 ? -7.390 -15.068 -1.352 1.00 76.62 94 PRO A C 1
ATOM 725 O O . PRO A 1 94 ? -6.655 -15.294 -0.401 1.00 76.62 94 PRO A O 1
ATOM 728 N N . LYS A 1 95 ? -6.894 -14.939 -2.590 1.00 85.31 95 LYS A N 1
ATOM 729 C CA . LYS A 1 95 ? -5.454 -14.886 -2.902 1.00 85.31 95 LYS A CA 1
ATOM 730 C C . LYS A 1 95 ? -4.779 -13.582 -2.456 1.00 85.31 95 LYS A C 1
ATOM 732 O O . LYS A 1 95 ? -3.551 -13.494 -2.452 1.00 85.31 95 LYS A O 1
ATOM 737 N N . ILE A 1 96 ? -5.552 -12.540 -2.149 1.00 89.38 96 ILE A N 1
ATOM 738 C CA . ILE A 1 96 ? -5.016 -11.288 -1.626 1.00 89.38 96 ILE A CA 1
ATOM 739 C C . ILE A 1 96 ? -4.744 -11.481 -0.137 1.00 89.38 96 ILE A C 1
ATOM 741 O O . ILE A 1 96 ? -5.625 -11.336 0.696 1.00 89.38 96 ILE A O 1
ATOM 745 N N . MET A 1 97 ? -3.482 -11.750 0.195 1.00 93.25 97 MET A N 1
ATOM 746 C CA . MET A 1 97 ? -3.057 -11.948 1.586 1.00 93.25 97 MET A CA 1
ATOM 747 C C . MET A 1 97 ? -2.967 -10.648 2.401 1.00 93.25 97 MET A C 1
ATOM 749 O O . MET A 1 97 ? -2.512 -10.681 3.536 1.00 93.25 97 MET A O 1
ATOM 753 N N . ALA A 1 98 ? -3.304 -9.487 1.832 1.00 95.25 98 ALA A N 1
ATOM 754 C CA . ALA A 1 98 ? -3.313 -8.237 2.591 1.00 95.25 98 ALA A CA 1
ATOM 755 C C . ALA A 1 98 ? -4.458 -8.244 3.615 1.00 95.25 98 ALA A C 1
ATOM 757 O O . ALA A 1 98 ? -5.510 -8.828 3.372 1.00 95.25 98 ALA A O 1
ATOM 758 N N . THR A 1 99 ? -4.263 -7.572 4.742 1.00 95.50 99 THR A N 1
ATOM 759 C CA . THR A 1 99 ? -5.325 -7.313 5.717 1.00 95.50 99 THR A CA 1
ATOM 760 C C . THR A 1 99 ? -5.058 -5.988 6.416 1.00 95.50 99 THR A C 1
ATOM 762 O O . THR A 1 99 ? -3.902 -5.625 6.630 1.00 95.50 99 THR A O 1
ATOM 765 N N . GLU A 1 100 ? -6.104 -5.228 6.723 1.00 97.44 100 GLU A N 1
ATOM 766 C CA . GLU A 1 100 ? -5.978 -3.947 7.415 1.00 97.44 100 GLU A CA 1
ATOM 767 C C . GLU A 1 100 ? -6.437 -4.072 8.863 1.00 97.44 100 GLU A C 1
ATOM 769 O O . GLU A 1 100 ? -7.534 -4.555 9.127 1.00 97.44 100 GLU A O 1
ATOM 774 N N . LEU A 1 101 ? -5.615 -3.587 9.791 1.00 97.81 101 LEU A N 1
ATOM 775 C CA . LEU A 1 101 ? -5.964 -3.441 11.202 1.00 97.81 101 LEU A CA 1
ATOM 776 C C . LEU A 1 101 ? -6.229 -1.964 11.479 1.00 97.81 101 LEU A C 1
ATOM 778 O O . LEU A 1 101 ? -5.400 -1.128 11.124 1.00 97.81 101 LEU A O 1
ATOM 782 N N . MET A 1 102 ? -7.337 -1.616 12.125 1.00 97.75 102 MET A N 1
ATOM 783 C CA . MET A 1 102 ? -7.641 -0.219 12.450 1.00 97.75 102 MET A CA 1
ATOM 784 C C . MET A 1 102 ? -8.184 -0.088 13.866 1.00 97.75 102 MET A C 1
ATOM 786 O O . MET A 1 102 ? -9.073 -0.833 14.265 1.00 97.75 102 MET A O 1
ATOM 790 N N . THR A 1 103 ? -7.641 0.878 14.605 1.00 95.88 103 THR A N 1
ATOM 791 C CA . THR A 1 103 ? -8.113 1.241 15.948 1.00 95.88 103 THR A CA 1
ATOM 792 C C . THR A 1 103 ? -9.439 1.994 15.901 1.00 95.88 103 THR A C 1
ATOM 794 O O . THR A 1 103 ? -9.650 2.777 14.979 1.00 95.88 103 THR A O 1
ATOM 797 N N . ASP A 1 104 ? -10.265 1.832 16.935 1.00 92.19 104 ASP A N 1
ATOM 798 C CA . ASP A 1 104 ? -11.424 2.693 17.236 1.00 92.19 104 ASP A CA 1
ATOM 799 C C . ASP A 1 104 ? -11.086 3.903 18.130 1.00 92.19 104 ASP A C 1
ATOM 801 O O . ASP A 1 104 ? -11.970 4.653 18.536 1.00 92.19 104 ASP A O 1
ATOM 805 N N . GLY A 1 105 ? -9.807 4.102 18.465 1.00 92.69 105 GLY A N 1
ATOM 806 C CA . GLY A 1 105 ? -9.344 5.121 19.411 1.00 92.69 105 GLY A CA 1
ATOM 807 C C . GLY A 1 105 ? -9.316 4.667 20.875 1.00 92.69 105 GLY A C 1
ATOM 808 O O . GLY A 1 105 ? -8.644 5.313 21.678 1.00 92.69 105 GLY A O 1
ATOM 809 N N . HIS A 1 106 ? -9.968 3.552 21.210 1.00 95.44 106 HIS A N 1
ATOM 810 C CA . HIS A 1 106 ? -9.901 2.888 22.513 1.00 95.44 106 HIS A CA 1
ATOM 811 C C . HIS A 1 106 ? -9.005 1.644 22.489 1.00 95.44 106 HIS A C 1
ATOM 813 O O . HIS A 1 106 ? -8.452 1.290 23.530 1.00 95.44 106 HIS A O 1
ATOM 819 N N . THR A 1 107 ? -8.846 0.999 21.326 1.00 96.25 107 THR A N 1
ATOM 820 C CA . THR A 1 107 ? -8.047 -0.220 21.148 1.00 96.25 107 THR A CA 1
ATOM 821 C C . THR A 1 107 ? -6.653 -0.089 21.761 1.00 96.25 107 THR A C 1
ATOM 823 O O . THR A 1 107 ? -5.867 0.793 21.405 1.00 96.25 107 THR A O 1
ATOM 826 N N . SER A 1 108 ? -6.318 -1.041 22.621 1.00 95.06 108 SER A N 1
ATOM 827 C CA . SER A 1 108 ? -5.005 -1.212 23.224 1.00 95.06 108 SER A CA 1
ATOM 828 C C . SER A 1 108 ? -3.898 -1.345 22.159 1.00 95.06 108 SER A C 1
ATOM 830 O O . SER A 1 108 ? 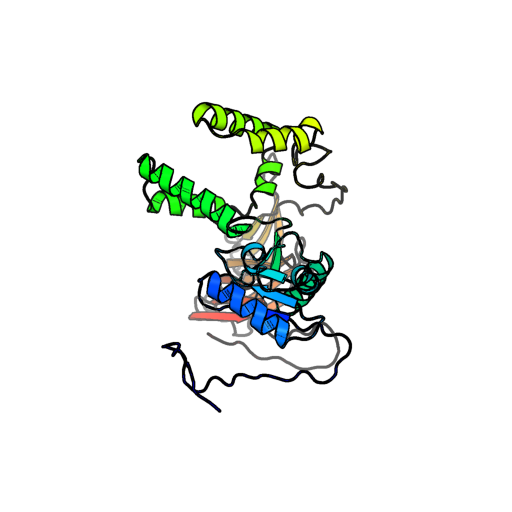-3.970 -2.248 21.317 1.00 95.06 108 SER A O 1
ATOM 832 N N . PRO A 1 109 ? -2.840 -0.508 22.180 1.00 92.12 109 PRO A N 1
ATOM 833 C CA . PRO A 1 109 ? -1.751 -0.559 21.199 1.00 92.12 109 PRO A CA 1
ATOM 834 C C . PRO A 1 109 ? -1.049 -1.923 21.095 1.00 92.12 109 PRO A C 1
ATOM 836 O O . PRO A 1 109 ? -0.613 -2.322 20.017 1.00 92.12 109 PRO A O 1
ATOM 839 N N . GLU A 1 110 ? -0.960 -2.662 22.200 1.00 92.12 110 GLU A N 1
ATOM 840 C CA . GLU A 1 110 ? -0.344 -3.988 22.276 1.00 92.12 110 GLU A CA 1
ATOM 841 C C . GLU A 1 110 ? -1.086 -5.059 21.461 1.00 92.12 110 GLU A C 1
ATOM 843 O O . GLU A 1 110 ? -0.484 -6.064 21.078 1.00 92.12 110 GLU A O 1
ATOM 848 N N . ILE A 1 111 ? -2.373 -4.848 21.159 1.00 94.25 111 ILE A N 1
ATOM 849 C CA . ILE A 1 111 ? -3.162 -5.764 20.325 1.00 94.25 111 ILE A CA 1
ATOM 850 C C . ILE A 1 111 ? -2.658 -5.755 18.886 1.00 94.25 111 ILE A C 1
ATOM 852 O O . ILE A 1 111 ? -2.617 -6.811 18.260 1.00 94.25 111 ILE A O 1
ATOM 856 N N . PHE A 1 112 ? -2.226 -4.600 18.372 1.00 94.62 112 PHE A N 1
ATOM 857 C CA . PHE A 1 112 ? -1.718 -4.501 17.004 1.00 94.62 112 PHE A CA 1
ATOM 858 C C . PHE A 1 112 ? -0.447 -5.323 16.831 1.00 94.62 112 PHE A C 1
ATOM 860 O O . PHE A 1 112 ? -0.407 -6.160 15.940 1.00 94.62 112 PHE A O 1
ATOM 867 N N . ALA A 1 113 ? 0.527 -5.175 17.733 1.00 91.62 113 ALA A N 1
ATOM 868 C CA . ALA A 1 113 ? 1.762 -5.957 17.678 1.00 91.62 113 ALA A CA 1
ATOM 869 C C . ALA A 1 113 ? 1.485 -7.470 17.754 1.00 91.62 113 ALA A C 1
ATOM 871 O O . ALA A 1 113 ? 2.047 -8.244 16.982 1.00 91.62 113 ALA A O 1
ATOM 872 N N . PHE A 1 114 ? 0.575 -7.885 18.644 1.00 91.69 114 PHE A N 1
ATOM 873 C CA . PHE A 1 114 ? 0.166 -9.284 18.758 1.00 91.69 114 PHE A CA 1
ATOM 874 C C . PHE A 1 114 ? -0.497 -9.801 17.474 1.00 91.69 114 PHE A C 1
ATOM 876 O O . PHE A 1 114 ? -0.104 -10.848 16.963 1.00 91.69 114 PHE A O 1
ATOM 883 N N . LEU A 1 115 ? -1.493 -9.090 16.937 1.00 92.94 115 LEU A N 1
ATOM 884 C CA . LEU A 1 115 ? -2.206 -9.519 15.733 1.00 92.94 115 LEU A CA 1
ATOM 885 C C . LEU A 1 115 ? -1.324 -9.464 14.490 1.00 92.94 115 LEU A C 1
ATOM 887 O O . LEU A 1 115 ? -1.449 -10.341 13.645 1.00 92.94 115 LEU A O 1
ATOM 891 N N . GLU A 1 116 ? -0.421 -8.488 14.381 1.00 94.00 116 GLU A N 1
ATOM 892 C CA . GLU A 1 116 ? 0.542 -8.425 13.285 1.00 94.00 116 GLU A CA 1
ATOM 893 C C . GLU A 1 116 ? 1.394 -9.697 13.234 1.00 94.00 116 GLU A C 1
ATOM 895 O O . GLU A 1 116 ? 1.514 -10.315 12.177 1.00 94.00 116 GLU A O 1
ATOM 900 N N . GLU A 1 117 ? 1.917 -10.124 14.385 1.00 90.69 117 GLU A N 1
ATOM 901 C CA . GLU A 1 117 ? 2.705 -11.349 14.522 1.00 90.69 117 GLU A CA 1
ATOM 902 C C . GLU A 1 117 ? 1.878 -12.597 14.160 1.00 90.69 117 GLU A C 1
ATOM 904 O O . GLU A 1 117 ? 2.276 -13.379 13.296 1.00 90.69 117 GLU A O 1
ATOM 909 N N . ARG A 1 118 ? 0.679 -12.754 14.745 1.00 88.94 118 ARG A N 1
ATOM 910 C CA . ARG A 1 118 ? -0.200 -13.911 14.479 1.00 88.94 118 ARG A CA 1
ATOM 911 C C . ARG A 1 118 ? -0.665 -13.975 13.022 1.00 88.94 118 ARG A C 1
ATOM 913 O O . ARG A 1 118 ? -0.777 -15.054 12.446 1.00 88.94 118 ARG A O 1
ATOM 920 N N . PHE A 1 119 ? -0.948 -12.829 12.408 1.00 91.50 119 PHE A N 1
ATOM 921 C CA . PHE A 1 119 ? -1.380 -12.760 11.013 1.00 91.50 119 PHE A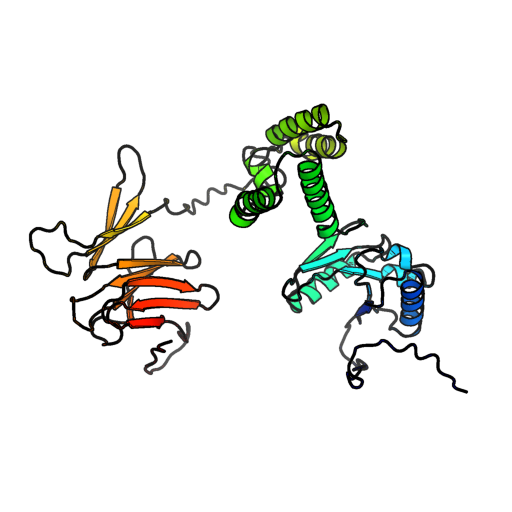 CA 1
ATOM 922 C C . PHE A 1 119 ? -0.236 -13.102 10.063 1.00 91.50 119 PHE A C 1
ATOM 924 O O . PHE A 1 119 ? -0.453 -13.837 9.100 1.00 91.50 119 PHE A O 1
ATOM 931 N N . GLN A 1 120 ? 0.984 -12.648 10.354 1.00 91.06 120 GLN A N 1
ATOM 932 C CA . GLN A 1 120 ? 2.169 -13.031 9.586 1.00 91.06 120 GLN A CA 1
ATOM 933 C C . GLN A 1 120 ? 2.445 -14.538 9.665 1.00 91.06 120 GLN A C 1
ATOM 935 O O . GLN A 1 120 ? 2.725 -15.151 8.635 1.00 91.06 120 GLN A O 1
ATOM 940 N N . GLU A 1 121 ? 2.294 -15.159 10.841 1.00 89.25 121 GLU A N 1
ATOM 941 C CA . GLU A 1 121 ? 2.386 -16.622 11.003 1.00 89.25 121 GLU A CA 1
ATOM 942 C C . GLU A 1 121 ? 1.353 -17.375 10.152 1.00 89.25 121 GLU A C 1
ATOM 944 O O . GLU A 1 121 ? 1.655 -18.427 9.591 1.00 89.25 121 GLU A O 1
ATOM 949 N N . ALA A 1 122 ? 0.151 -16.811 9.998 1.00 83.62 122 ALA A N 1
ATOM 950 C CA . ALA A 1 122 ? -0.910 -17.348 9.146 1.00 83.62 122 ALA A CA 1
ATOM 951 C C . ALA A 1 122 ? -0.727 -17.039 7.642 1.00 83.62 122 ALA A C 1
ATOM 953 O O . ALA A 1 122 ? -1.582 -17.388 6.827 1.00 83.62 122 ALA A O 1
ATOM 954 N N . GLY A 1 123 ? 0.367 -16.374 7.252 1.00 89.31 123 GLY A N 1
ATOM 955 C CA . GLY A 1 123 ? 0.666 -16.005 5.864 1.00 89.31 123 GLY A CA 1
ATOM 956 C C . GLY A 1 123 ? -0.028 -14.731 5.371 1.00 89.31 123 GLY A C 1
ATOM 957 O O . GLY A 1 123 ? 0.082 -14.391 4.190 1.00 89.31 123 GLY A O 1
ATOM 958 N N . LEU A 1 124 ? -0.730 -14.011 6.249 1.00 92.00 124 LEU A N 1
ATOM 959 C CA . LEU A 1 124 ? -1.314 -12.707 5.951 1.00 92.00 124 LEU A CA 1
ATOM 960 C C . LEU A 1 124 ? -0.254 -11.597 6.025 1.00 92.00 124 LEU A C 1
ATOM 962 O O . LEU A 1 124 ? 0.820 -11.735 6.607 1.00 92.00 124 LEU A O 1
ATOM 966 N N . ARG A 1 125 ? -0.575 -10.453 5.425 1.00 97.06 125 ARG A N 1
ATOM 967 C CA . ARG A 1 125 ? 0.237 -9.235 5.405 1.00 97.06 125 ARG A CA 1
ATOM 968 C C . ARG A 1 125 ? -0.569 -8.102 6.042 1.00 97.06 125 ARG A C 1
ATOM 970 O O . ARG A 1 125 ? -1.362 -7.473 5.336 1.00 97.06 125 ARG A O 1
ATOM 977 N N . PRO A 1 126 ? -0.422 -7.887 7.359 1.00 96.62 126 PRO A N 1
ATOM 978 C CA . PRO A 1 126 ? -1.169 -6.872 8.086 1.00 96.62 126 PRO A CA 1
ATOM 979 C C . PRO A 1 126 ? -0.638 -5.461 7.807 1.00 96.62 126 PRO A C 1
ATOM 981 O O . PRO A 1 126 ? 0.570 -5.238 7.738 1.00 96.62 126 PRO A O 1
ATOM 984 N N . TYR A 1 127 ? -1.556 -4.505 7.668 1.00 97.12 127 TYR A N 1
ATOM 985 C CA . TYR A 1 127 ? -1.281 -3.079 7.505 1.00 97.12 127 TYR A CA 1
ATOM 986 C C . TYR A 1 127 ? -2.103 -2.276 8.515 1.00 97.12 127 TYR A C 1
ATOM 988 O O . TYR A 1 127 ? -3.330 -2.341 8.520 1.00 97.12 127 TYR A O 1
ATOM 996 N N . VAL A 1 128 ? -1.434 -1.505 9.373 1.00 96.81 128 VAL A N 1
ATOM 997 C CA . VAL A 1 128 ? -2.092 -0.824 10.498 1.00 96.81 128 VAL A CA 1
ATOM 998 C C . VAL A 1 128 ? -2.483 0.613 10.147 1.00 96.81 128 VAL A C 1
ATOM 1000 O O . VAL A 1 128 ? -1.633 1.487 9.943 1.00 96.81 128 VAL A O 1
ATOM 1003 N N . ALA A 1 129 ? -3.783 0.890 10.161 1.00 96.19 129 ALA A N 1
ATOM 1004 C CA . ALA A 1 129 ? -4.341 2.231 10.193 1.00 96.19 129 ALA A CA 1
ATOM 1005 C C . ALA A 1 129 ? -4.278 2.769 11.631 1.00 96.19 129 ALA A C 1
ATOM 1007 O O . ALA A 1 129 ? -5.063 2.405 12.505 1.00 96.19 129 ALA A O 1
ATOM 1008 N N . ARG A 1 130 ? -3.319 3.669 11.875 1.00 91.06 130 ARG A N 1
ATOM 1009 C CA . ARG A 1 130 ? -3.007 4.224 13.211 1.00 91.06 130 ARG A CA 1
ATOM 1010 C C . ARG A 1 130 ? -4.107 5.098 13.819 1.00 91.06 130 ARG A C 1
ATOM 1012 O O . ARG A 1 130 ? -3.997 5.508 14.969 1.00 91.06 130 ARG A O 1
ATOM 1019 N N . LYS A 1 131 ? -5.098 5.470 13.018 1.00 93.44 131 LYS A N 1
ATOM 1020 C CA . LYS A 1 131 ? -6.273 6.248 13.398 1.00 93.44 131 LYS A CA 1
ATOM 1021 C C . LYS A 1 131 ? -7.443 5.740 12.583 1.00 93.44 131 LYS A C 1
ATOM 1023 O O . LYS A 1 131 ? -7.242 5.212 11.486 1.00 93.44 131 LYS A O 1
ATOM 1028 N N . GLU A 1 132 ? -8.640 6.005 13.075 1.00 93.81 132 GLU A N 1
ATOM 1029 C CA . GLU A 1 132 ? -9.842 5.782 12.296 1.00 93.81 132 GLU A CA 1
ATOM 1030 C C . GLU A 1 132 ? -9.799 6.513 10.955 1.00 93.81 132 GLU A C 1
ATOM 1032 O O . GLU A 1 132 ? -9.474 7.701 10.855 1.00 93.81 132 GLU A O 1
ATOM 1037 N N . SER A 1 133 ? -10.165 5.782 9.912 1.00 93.12 133 SER A N 1
ATOM 1038 C CA . SER A 1 133 ? -10.229 6.274 8.548 1.00 93.12 133 SER A CA 1
ATOM 1039 C C . SER A 1 133 ? -11.420 5.623 7.866 1.00 93.12 133 SER A C 1
ATOM 1041 O O . SER A 1 133 ? -11.502 4.401 7.771 1.00 93.12 133 SER A O 1
ATOM 1043 N N . THR A 1 134 ? -12.359 6.434 7.382 1.00 90.25 134 THR A N 1
ATOM 1044 C CA . THR A 1 134 ? -13.443 5.922 6.538 1.00 90.25 134 THR A CA 1
ATOM 1045 C C . THR A 1 134 ? -12.832 5.350 5.258 1.00 90.25 134 THR A C 1
ATOM 1047 O O . THR A 1 134 ? -12.137 6.062 4.530 1.00 90.25 134 THR A O 1
ATOM 1050 N N . GLY A 1 135 ? -13.064 4.060 5.006 1.00 89.56 135 GLY A N 1
ATOM 1051 C CA . GLY A 1 135 ? -12.395 3.322 3.933 1.00 89.56 135 GLY A CA 1
ATOM 1052 C C . GLY A 1 135 ? -10.949 2.917 4.254 1.00 89.56 135 GLY A C 1
ATOM 1053 O O . GLY A 1 135 ? -10.183 2.662 3.328 1.00 89.56 135 GLY A O 1
ATOM 1054 N N . PHE A 1 136 ? -10.552 2.861 5.527 1.00 94.44 136 PHE A N 1
ATOM 1055 C CA . PHE A 1 136 ? -9.246 2.343 5.950 1.00 94.44 136 PHE A CA 1
ATOM 1056 C C . PHE A 1 136 ? -8.069 3.046 5.241 1.00 94.44 136 PHE A C 1
ATOM 1058 O O . PHE A 1 136 ? -8.063 4.280 5.133 1.00 94.44 136 PHE A O 1
ATOM 1065 N N . ILE A 1 137 ? -7.059 2.295 4.789 1.00 95.25 137 ILE A N 1
ATOM 1066 C CA . ILE A 1 137 ? -5.926 2.786 4.000 1.00 95.25 137 ILE A CA 1
ATOM 1067 C C . ILE A 1 137 ? -6.233 2.575 2.515 1.00 95.25 137 ILE A C 1
ATOM 1069 O O . ILE A 1 137 ? -6.244 3.536 1.741 1.00 95.25 137 ILE A O 1
ATOM 1073 N N . PHE A 1 138 ? -6.498 1.331 2.110 1.00 94.38 138 PHE A N 1
ATOM 1074 C CA . PHE A 1 138 ? -6.619 0.964 0.703 1.00 94.38 138 PHE A CA 1
ATOM 1075 C C . PHE A 1 138 ? -7.915 1.468 0.073 1.00 94.38 138 PHE A C 1
ATOM 1077 O O . PHE A 1 138 ? -7.861 2.095 -0.982 1.00 94.38 138 PHE A O 1
ATOM 1084 N N . ASN A 1 139 ? -9.076 1.265 0.705 1.00 92.12 139 ASN A N 1
ATOM 1085 C CA . ASN A 1 139 ? -10.345 1.709 0.113 1.00 92.12 139 ASN A CA 1
ATOM 1086 C C . ASN A 1 139 ? -10.414 3.241 -0.000 1.00 92.12 139 ASN A C 1
ATOM 1088 O O . ASN A 1 139 ? -10.980 3.761 -0.960 1.00 92.12 139 ASN A O 1
ATOM 1092 N N . ARG A 1 140 ? -9.773 3.976 0.916 1.00 94.44 140 ARG A N 1
ATOM 1093 C CA . ARG A 1 140 ? -9.612 5.431 0.836 1.00 94.44 140 ARG A CA 1
ATOM 1094 C C . ARG A 1 140 ? -8.727 5.846 -0.340 1.00 94.44 140 ARG A C 1
ATOM 1096 O O . ARG A 1 140 ? -9.072 6.795 -1.044 1.00 94.44 140 ARG A O 1
ATOM 1103 N N . LEU A 1 141 ? -7.618 5.139 -0.573 1.00 94.31 141 LEU A N 1
ATOM 1104 C CA . LEU A 1 141 ? -6.772 5.344 -1.751 1.00 94.31 141 LEU A CA 1
ATOM 1105 C C . LEU A 1 141 ? -7.548 5.041 -3.041 1.00 94.31 141 LEU A C 1
ATOM 1107 O O . LEU A 1 141 ? -7.586 5.867 -3.952 1.00 94.31 141 LEU A O 1
ATOM 1111 N N . TRP A 1 142 ? -8.227 3.896 -3.093 1.00 93.75 142 TRP A N 1
ATOM 1112 C CA . TRP A 1 142 ? -9.021 3.478 -4.243 1.00 93.75 142 TRP A CA 1
ATOM 1113 C C . TRP A 1 142 ? -10.166 4.448 -4.543 1.00 93.75 142 TRP A C 1
ATOM 1115 O O . TRP A 1 142 ? -10.413 4.776 -5.699 1.00 93.75 142 TRP A O 1
ATOM 1125 N N . ALA A 1 143 ? -10.829 4.984 -3.516 1.00 94.06 143 ALA A N 1
ATOM 1126 C CA . ALA A 1 143 ? -11.861 5.998 -3.690 1.00 94.06 143 ALA A CA 1
ATOM 1127 C C . ALA A 1 143 ? -11.328 7.275 -4.359 1.00 94.06 143 ALA A C 1
ATOM 1129 O O . ALA A 1 143 ? -12.058 7.892 -5.133 1.00 94.06 143 ALA A O 1
ATOM 1130 N N . ALA A 1 144 ? -10.077 7.669 -4.093 1.00 94.19 144 ALA A N 1
ATOM 1131 C CA . ALA A 1 144 ? -9.453 8.810 -4.759 1.00 94.19 144 ALA A CA 1
ATOM 1132 C C . ALA A 1 144 ? -9.165 8.524 -6.238 1.00 94.19 144 ALA A C 1
ATOM 1134 O O . ALA A 1 144 ? -9.555 9.325 -7.082 1.00 94.19 144 ALA A O 1
ATOM 1135 N N . VAL A 1 145 ? -8.569 7.367 -6.545 1.00 96.00 145 VAL A N 1
ATOM 1136 C CA . VAL A 1 145 ? -8.303 6.937 -7.930 1.00 96.00 145 VAL A CA 1
ATOM 1137 C C . VAL A 1 145 ? -9.606 6.845 -8.722 1.00 96.00 145 VAL A C 1
ATOM 1139 O O . VAL A 1 145 ? -9.742 7.461 -9.771 1.00 96.00 145 VAL A O 1
ATOM 1142 N N . LYS A 1 146 ? -10.603 6.142 -8.178 1.00 96.19 146 LYS A N 1
ATOM 1143 C CA . LYS A 1 146 ? -11.913 5.966 -8.809 1.00 96.19 146 LYS A CA 1
ATOM 1144 C C . LYS A 1 146 ? -12.619 7.296 -9.062 1.00 96.19 146 LYS A C 1
ATOM 1146 O O . LYS A 1 146 ? -13.169 7.484 -10.139 1.00 96.19 146 LYS A O 1
ATOM 1151 N N . ARG A 1 147 ? -12.625 8.207 -8.080 1.00 96.56 147 ARG A N 1
ATOM 1152 C CA . ARG A 1 147 ? -13.226 9.537 -8.251 1.00 96.56 147 ARG A CA 1
ATOM 1153 C C . ARG A 1 147 ? -12.592 10.260 -9.433 1.00 96.56 147 ARG A C 1
ATOM 1155 O O . ARG A 1 147 ? -13.317 10.827 -10.233 1.00 96.56 147 ARG A O 1
ATOM 1162 N N . GLU A 1 148 ? -11.271 10.199 -9.549 1.00 96.25 148 GLU A N 1
ATOM 1163 C CA . GLU A 1 148 ? -10.554 10.913 -10.596 1.00 96.25 148 GLU A CA 1
ATOM 1164 C C . GLU A 1 148 ? -10.771 10.321 -11.986 1.00 96.25 148 GLU A C 1
ATOM 1166 O O . GLU A 1 148 ? -11.035 11.064 -12.925 1.00 96.25 148 GLU A O 1
ATOM 1171 N N . LEU A 1 149 ? -10.771 8.992 -12.105 1.00 97.88 149 LEU A N 1
ATOM 1172 C CA . LEU A 1 149 ? -11.123 8.313 -13.355 1.00 97.88 149 LEU A CA 1
ATOM 1173 C C . LEU A 1 149 ? -12.534 8.695 -13.829 1.00 97.88 149 LEU A C 1
ATOM 1175 O O . LEU A 1 149 ? -12.737 8.970 -15.007 1.00 97.88 149 LEU A O 1
ATOM 1179 N N . LEU A 1 150 ? -13.502 8.764 -12.908 1.00 98.12 150 LEU A N 1
ATOM 1180 C CA . LEU A 1 150 ? -14.867 9.189 -13.228 1.00 98.12 150 LEU A CA 1
ATOM 1181 C C . LEU A 1 150 ? -14.945 10.668 -13.632 1.00 98.12 150 LEU A C 1
ATOM 1183 O O . LEU A 1 150 ? -15.720 10.996 -14.524 1.00 98.12 150 LEU A O 1
ATOM 1187 N N . THR A 1 151 ? -14.153 11.549 -13.013 1.00 97.19 151 THR A N 1
ATOM 1188 C CA . THR A 1 151 ? -14.068 12.965 -13.408 1.00 97.19 151 THR A CA 1
ATOM 1189 C C . THR A 1 151 ? -13.513 13.110 -14.823 1.00 97.19 151 THR A C 1
ATOM 1191 O O . THR A 1 151 ? -14.113 13.807 -15.629 1.00 97.19 151 THR A O 1
ATOM 1194 N N . ILE A 1 152 ? -12.428 12.401 -15.153 1.00 97.88 152 ILE A N 1
ATOM 1195 C CA . ILE A 1 152 ? -11.811 12.422 -16.490 1.00 97.88 152 ILE A CA 1
ATOM 1196 C C . ILE A 1 152 ? -12.808 11.960 -17.565 1.00 97.88 152 ILE A C 1
ATOM 1198 O O . ILE A 1 152 ? -12.894 12.570 -18.629 1.00 97.88 152 ILE A O 1
ATOM 1202 N N . LEU A 1 153 ? -13.603 10.923 -17.269 1.00 98.06 153 LEU A N 1
ATOM 1203 C CA . LEU A 1 153 ? -14.694 10.474 -18.141 1.00 98.06 153 LEU A CA 1
ATOM 1204 C C . LEU A 1 153 ? -15.799 11.529 -18.276 1.00 98.06 153 LEU A C 1
ATOM 1206 O O . LEU A 1 153 ? -16.300 11.760 -19.371 1.00 98.06 153 LEU A O 1
ATOM 1210 N N . ALA A 1 154 ? -16.198 12.167 -17.173 1.00 98.06 154 ALA A N 1
ATOM 1211 C CA . ALA A 1 154 ? -17.248 13.186 -17.176 1.00 98.06 154 ALA A CA 1
ATOM 1212 C C . ALA A 1 154 ? -16.841 14.468 -17.924 1.00 98.06 154 ALA A C 1
ATOM 1214 O O . ALA A 1 154 ? -17.702 15.160 -18.462 1.00 98.06 154 ALA A O 1
ATOM 1215 N N . GLU A 1 155 ? -15.545 14.774 -17.954 1.00 97.31 155 GLU A N 1
ATOM 1216 C CA . GLU A 1 155 ? -14.947 15.889 -18.696 1.00 97.31 155 GLU A CA 1
ATOM 1217 C C . GLU A 1 155 ? -14.626 15.530 -20.160 1.00 97.31 155 GLU A C 1
ATOM 1219 O O . GLU A 1 155 ? -14.113 16.378 -20.887 1.00 97.31 155 GLU A O 1
ATOM 1224 N N . ASP A 1 156 ? -14.939 14.302 -20.595 1.00 97.88 156 ASP A N 1
ATOM 1225 C CA . ASP A 1 156 ? -14.709 13.785 -21.954 1.00 97.88 156 ASP A CA 1
ATOM 1226 C C . ASP A 1 156 ? -13.233 13.855 -22.398 1.00 97.88 156 ASP A C 1
ATOM 1228 O O . ASP A 1 156 ? -12.903 14.068 -23.564 1.00 97.88 156 ASP A O 1
ATOM 1232 N N . VAL A 1 157 ? -12.309 13.689 -21.445 1.00 98.06 157 VAL A N 1
ATOM 1233 C CA . VAL A 1 157 ? -10.860 13.762 -21.701 1.00 98.06 157 VAL A CA 1
ATOM 1234 C C . VAL A 1 157 ? -10.328 12.466 -22.325 1.00 98.06 157 VAL A C 1
ATOM 1236 O O . VAL A 1 157 ? -9.400 12.506 -23.133 1.00 98.06 157 VAL A O 1
ATOM 1239 N N . ALA A 1 158 ? -10.880 11.312 -21.942 1.00 98.25 158 ALA A N 1
ATOM 1240 C CA . ALA A 1 158 ? -10.495 9.999 -22.461 1.00 98.25 158 ALA A CA 1
ATOM 1241 C C . ALA A 1 158 ? -11.599 8.958 -22.230 1.00 98.25 158 ALA A C 1
ATOM 1243 O O . ALA A 1 158 ? -12.415 9.108 -21.322 1.00 98.25 158 ALA A O 1
ATOM 1244 N N . ASP A 1 159 ? -11.581 7.873 -23.009 1.00 98.25 159 ASP A N 1
ATOM 1245 C CA . ASP A 1 159 ? -12.470 6.724 -22.826 1.00 98.25 159 ASP A CA 1
ATOM 1246 C C . ASP A 1 159 ? -11.910 5.682 -21.834 1.00 98.25 159 ASP A C 1
ATOM 1248 O O . ASP A 1 159 ? -10.747 5.719 -21.422 1.00 98.25 159 ASP A O 1
ATOM 1252 N N . VAL A 1 160 ? -12.759 4.729 -21.430 1.00 98.31 160 VAL A N 1
ATOM 1253 C CA . VAL A 1 160 ? -12.397 3.689 -20.449 1.00 98.31 160 VAL A CA 1
ATOM 1254 C C . VAL A 1 160 ? -11.199 2.834 -20.904 1.00 98.31 160 VAL A C 1
ATOM 1256 O O . VAL A 1 160 ? -10.271 2.687 -20.10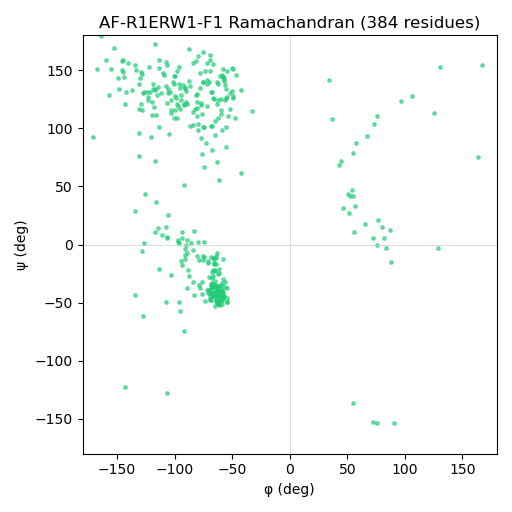7 1.00 98.31 160 VAL A O 1
ATOM 1259 N N . PRO A 1 161 ? -11.141 2.303 -22.147 1.00 98.31 161 PRO A N 1
ATOM 1260 C CA . PRO A 1 161 ? -9.988 1.518 -22.595 1.00 98.31 161 PRO A CA 1
ATOM 1261 C C . PRO A 1 161 ? -8.665 2.287 -22.538 1.00 98.31 161 PRO A C 1
ATOM 1263 O O . PRO A 1 161 ? -7.646 1.721 -22.139 1.00 98.31 161 PRO A O 1
ATOM 1266 N N . THR A 1 162 ? -8.674 3.574 -22.898 1.00 98.19 162 THR A N 1
ATOM 1267 C CA . THR A 1 162 ? -7.480 4.426 -22.831 1.00 98.19 162 THR A CA 1
ATOM 1268 C C . THR A 1 162 ? -7.013 4.611 -21.389 1.00 98.19 162 THR A C 1
ATOM 1270 O O . THR A 1 162 ? -5.817 4.500 -21.108 1.00 98.19 162 THR A O 1
ATOM 1273 N N . LEU A 1 163 ? -7.946 4.853 -20.462 1.00 97.75 163 LEU A N 1
ATOM 1274 C CA . LEU A 1 163 ? -7.636 5.044 -19.043 1.00 97.75 163 LEU A CA 1
ATOM 1275 C C . LEU A 1 163 ? -7.066 3.783 -18.390 1.00 97.75 163 LEU A C 1
ATOM 1277 O O . LEU A 1 163 ? -6.083 3.867 -17.650 1.00 97.75 163 LEU A O 1
ATOM 1281 N N . ASP A 1 164 ? -7.630 2.617 -18.696 1.00 97.19 164 ASP A N 1
ATOM 1282 C CA . ASP A 1 164 ? -7.120 1.346 -18.181 1.00 97.19 164 ASP A CA 1
ATOM 1283 C C . ASP A 1 164 ? -5.718 1.037 -18.733 1.00 97.19 164 ASP A C 1
ATOM 1285 O O . ASP A 1 164 ? -4.832 0.623 -17.977 1.00 97.19 164 ASP A O 1
ATOM 1289 N N . ALA A 1 165 ? -5.483 1.286 -20.027 1.00 95.94 165 ALA A N 1
ATOM 1290 C CA . ALA A 1 165 ? -4.189 1.050 -20.664 1.00 95.94 165 ALA A CA 1
ATOM 1291 C C . ALA A 1 165 ? -3.078 1.907 -20.038 1.00 95.94 165 ALA A C 1
ATOM 1293 O O . ALA A 1 165 ? -2.060 1.374 -19.591 1.00 95.94 165 ALA A O 1
ATOM 1294 N N . ILE A 1 166 ? -3.293 3.223 -19.921 1.00 95.00 166 ILE A N 1
ATOM 1295 C CA . ILE A 1 166 ? -2.278 4.117 -19.351 1.00 95.00 166 ILE A CA 1
ATOM 1296 C C . ILE A 1 166 ? -2.038 3.839 -17.862 1.00 95.00 166 ILE A C 1
ATOM 1298 O O . ILE A 1 166 ? -0.895 3.886 -17.402 1.00 95.00 166 ILE A O 1
ATOM 1302 N N . TYR A 1 167 ? -3.083 3.493 -17.099 1.00 93.12 167 TYR A N 1
ATOM 1303 C CA . TYR A 1 167 ? -2.925 3.103 -15.699 1.00 93.12 167 TYR A CA 1
ATOM 1304 C C . TYR A 1 167 ? -2.075 1.833 -15.574 1.00 93.12 167 TYR A C 1
ATOM 1306 O O . TYR A 1 167 ? -1.173 1.767 -14.735 1.00 93.12 167 TYR A O 1
ATOM 1314 N N . SER A 1 168 ? -2.312 0.839 -16.432 1.00 89.94 168 SER A N 1
ATOM 1315 C CA . SER A 1 168 ? -1.523 -0.393 -16.467 1.00 89.94 168 SER A CA 1
ATOM 1316 C C . SER A 1 168 ? -0.049 -0.133 -16.795 1.00 89.94 168 SER A C 1
ATOM 1318 O O . SER A 1 168 ? 0.841 -0.603 -16.077 1.00 89.94 168 SER A O 1
ATOM 1320 N N . ASP A 1 169 ? 0.232 0.652 -17.832 1.00 88.62 169 ASP A N 1
ATOM 1321 C CA . ASP A 1 169 ? 1.603 0.909 -18.280 1.00 88.62 169 ASP A CA 1
ATOM 1322 C C . ASP A 1 169 ? 2.403 1.720 -17.255 1.00 88.62 169 ASP A C 1
ATOM 1324 O O . ASP A 1 169 ? 3.551 1.393 -16.943 1.00 88.62 169 ASP A O 1
ATOM 1328 N N . VAL A 1 170 ? 1.790 2.753 -16.673 1.00 85.12 170 VAL A N 1
ATOM 1329 C CA . VAL A 1 170 ? 2.488 3.667 -15.761 1.00 85.12 170 VAL A CA 1
ATOM 1330 C C . VAL A 1 170 ? 2.561 3.109 -14.338 1.00 85.12 170 VAL A C 1
ATOM 1332 O O . VAL A 1 170 ? 3.613 3.194 -13.701 1.00 85.12 170 VAL A O 1
ATOM 1335 N N . ILE A 1 171 ? 1.469 2.536 -13.820 1.00 85.62 171 ILE A N 1
ATOM 1336 C CA . ILE A 1 171 ? 1.370 2.139 -12.407 1.00 85.62 171 ILE A CA 1
ATOM 1337 C C . ILE A 1 171 ? 1.695 0.661 -12.204 1.00 85.62 171 ILE A C 1
ATOM 1339 O O . ILE A 1 171 ? 2.501 0.330 -11.332 1.00 85.62 171 ILE A O 1
ATOM 1343 N N . LEU A 1 172 ? 1.085 -0.239 -12.982 1.00 82.56 172 LEU A N 1
ATOM 1344 C CA . LEU A 1 172 ? 1.259 -1.682 -12.772 1.00 82.56 172 LEU A CA 1
ATOM 1345 C C . LEU A 1 172 ? 2.621 -2.164 -13.292 1.00 82.56 172 LEU A C 1
ATOM 1347 O O . LEU A 1 172 ? 3.316 -2.915 -12.602 1.00 82.56 172 LEU A O 1
ATOM 1351 N N . SER A 1 173 ? 3.028 -1.681 -14.467 1.00 80.44 173 SER A N 1
ATOM 1352 C CA . SER A 1 173 ? 4.286 -2.073 -15.118 1.00 80.44 173 SER A CA 1
ATOM 1353 C C . SER A 1 173 ? 5.486 -1.233 -14.671 1.00 80.44 173 SER A C 1
ATOM 1355 O O . SER A 1 173 ? 6.611 -1.724 -14.661 1.00 80.44 173 SER A O 1
ATOM 1357 N N . GLY A 1 174 ? 5.265 0.015 -14.243 1.00 71.62 174 GLY A N 1
ATOM 1358 C CA . GLY A 1 174 ? 6.334 0.939 -13.848 1.00 71.62 174 GLY A CA 1
ATOM 1359 C C . GLY A 1 174 ? 7.128 0.525 -12.601 1.00 71.62 174 GLY A C 1
ATOM 1360 O O . GLY A 1 174 ? 8.209 1.053 -12.369 1.00 71.62 174 GLY A O 1
ATOM 1361 N N . HIS A 1 175 ? 6.630 -0.420 -11.795 1.00 75.00 175 HIS A N 1
ATOM 1362 C CA . HIS A 1 175 ? 7.300 -0.996 -10.613 1.00 75.00 175 HIS A CA 1
ATOM 1363 C C . HIS A 1 175 ? 7.769 -0.006 -9.518 1.00 75.00 175 HIS A C 1
ATOM 1365 O O . HIS A 1 175 ? 8.456 -0.418 -8.577 1.00 75.00 175 HIS A O 1
ATOM 1371 N N . TYR A 1 176 ? 7.377 1.272 -9.561 1.00 76.44 176 TYR A N 1
ATOM 1372 C CA . TYR A 1 176 ? 7.720 2.260 -8.531 1.00 76.44 176 TYR A CA 1
ATOM 1373 C C . TYR A 1 176 ? 6.534 2.545 -7.595 1.00 76.44 176 TYR A C 1
ATOM 1375 O O . TYR A 1 176 ? 5.534 3.118 -8.024 1.00 76.44 176 TYR A O 1
ATOM 1383 N N . PRO A 1 177 ? 6.638 2.222 -6.289 1.00 88.69 177 PRO A N 1
ATOM 1384 C CA . PRO A 1 177 ? 5.663 2.665 -5.296 1.00 88.69 177 PRO A CA 1
ATOM 1385 C C . PRO A 1 177 ? 5.556 4.203 -5.241 1.00 88.69 177 PRO A C 1
ATOM 1387 O O . PRO A 1 177 ? 6.590 4.870 -5.343 1.00 88.69 177 PRO A O 1
ATOM 1390 N N . PRO A 1 178 ? 4.368 4.786 -4.975 1.00 91.81 178 PRO A N 1
ATOM 1391 C CA . PRO A 1 178 ? 4.129 6.228 -5.121 1.00 91.81 178 PRO A CA 1
ATOM 1392 C C . PRO A 1 178 ? 5.107 7.128 -4.353 1.00 91.81 178 PRO A C 1
ATOM 1394 O O . PRO A 1 178 ? 5.661 8.069 -4.911 1.00 91.81 178 PRO A O 1
ATOM 1397 N N . PHE A 1 179 ? 5.389 6.814 -3.085 1.00 94.50 179 PHE A N 1
ATOM 1398 C CA . PHE A 1 179 ? 6.325 7.604 -2.276 1.00 94.50 179 PHE A CA 1
ATOM 1399 C C . PHE A 1 179 ? 7.773 7.510 -2.768 1.00 94.50 179 PHE A C 1
ATOM 1401 O O . PHE A 1 179 ? 8.509 8.489 -2.681 1.00 94.50 179 PHE A O 1
ATOM 1408 N N . LYS A 1 180 ? 8.184 6.360 -3.321 1.00 91.81 180 LYS A N 1
ATOM 1409 C CA . LYS A 1 180 ? 9.521 6.213 -3.915 1.00 91.81 180 LYS A CA 1
ATOM 1410 C C . LYS A 1 180 ? 9.634 7.014 -5.204 1.00 91.81 180 LYS A C 1
ATOM 1412 O O . LYS A 1 180 ? 10.672 7.619 -5.439 1.00 91.81 180 LYS A O 1
ATOM 1417 N N . LEU A 1 181 ? 8.573 7.032 -6.010 1.00 90.56 181 LEU A N 1
ATOM 1418 C CA . LEU A 1 181 ? 8.524 7.845 -7.218 1.00 90.56 181 LEU A CA 1
ATOM 1419 C C . LEU A 1 181 ? 8.610 9.339 -6.878 1.00 90.56 181 LEU A C 1
ATOM 1421 O O . LEU A 1 181 ? 9.420 10.039 -7.472 1.00 90.56 181 LEU A O 1
ATOM 1425 N N . MET A 1 182 ? 7.874 9.807 -5.863 1.00 95.38 182 MET A N 1
ATOM 1426 C CA . MET A 1 182 ? 7.971 11.196 -5.392 1.00 95.38 182 MET A CA 1
ATOM 1427 C C . MET A 1 182 ? 9.381 11.560 -4.901 1.00 95.38 182 MET A C 1
ATOM 1429 O O . MET A 1 182 ? 9.889 12.624 -5.251 1.00 95.38 182 MET A O 1
ATOM 1433 N N . ASP A 1 183 ? 10.038 10.682 -4.136 1.00 94.81 183 ASP A N 1
ATOM 1434 C CA . ASP A 1 183 ? 11.424 10.902 -3.701 1.00 94.81 183 ASP A CA 1
ATOM 1435 C C . ASP A 1 183 ? 12.412 10.910 -4.880 1.00 94.81 183 ASP A C 1
ATOM 1437 O O . ASP A 1 183 ? 13.381 11.672 -4.855 1.00 94.81 183 ASP A O 1
ATOM 1441 N N . LEU A 1 184 ? 12.170 10.095 -5.912 1.00 92.25 184 LEU A N 1
ATOM 1442 C CA . LEU A 1 184 ? 12.987 10.052 -7.125 1.00 92.25 184 LEU A CA 1
ATOM 1443 C C . LEU A 1 184 ? 12.832 11.333 -7.959 1.00 92.25 184 LEU A C 1
ATOM 1445 O O . LEU A 1 184 ? 13.826 11.868 -8.445 1.00 92.25 184 LEU A O 1
ATOM 1449 N N . THR A 1 185 ? 11.603 11.840 -8.096 1.00 92.56 185 THR A N 1
ATOM 1450 C CA . THR A 1 185 ? 11.300 13.103 -8.787 1.00 92.56 185 THR A CA 1
ATOM 1451 C C . THR A 1 185 ? 11.850 14.315 -8.030 1.00 92.56 185 THR A C 1
ATOM 1453 O O . THR A 1 185 ? 12.381 15.241 -8.640 1.00 92.56 185 THR A O 1
ATOM 1456 N N . GLY A 1 186 ? 11.758 14.299 -6.701 1.00 95.38 186 GLY A N 1
ATOM 1457 C CA . GLY A 1 186 ? 12.173 15.383 -5.817 1.00 95.38 186 GLY A CA 1
ATOM 1458 C C . GLY A 1 186 ? 10.984 16.143 -5.228 1.00 95.38 186 GLY A C 1
ATOM 1459 O O . GLY A 1 186 ? 10.096 16.599 -5.948 1.00 95.38 186 GLY A O 1
ATOM 1460 N N . LEU A 1 187 ? 10.959 16.288 -3.900 1.00 97.75 187 LEU A N 1
ATOM 1461 C CA . LEU A 1 187 ? 9.769 16.767 -3.177 1.00 97.75 187 LEU A CA 1
ATOM 1462 C C . LEU A 1 187 ? 9.449 18.250 -3.407 1.00 97.75 187 LEU A C 1
ATOM 1464 O O . LEU A 1 187 ? 8.290 18.647 -3.350 1.00 97.75 187 LEU A O 1
ATOM 1468 N N . ASP A 1 188 ? 10.456 19.063 -3.696 1.00 96.75 188 ASP A N 1
ATOM 1469 C CA . ASP A 1 188 ? 10.297 20.442 -4.165 1.00 96.75 188 ASP A CA 1
ATOM 1470 C C . ASP A 1 188 ? 9.642 20.510 -5.551 1.00 96.75 188 ASP A C 1
ATOM 1472 O O . ASP A 1 188 ? 8.733 21.310 -5.755 1.00 96.75 188 ASP A O 1
ATOM 1476 N N . THR A 1 189 ? 10.036 19.637 -6.480 1.00 97.12 189 THR A N 1
ATOM 1477 C CA . THR A 1 189 ? 9.391 19.524 -7.796 1.00 97.12 189 THR A CA 1
ATOM 1478 C C . THR A 1 189 ? 7.937 19.076 -7.658 1.00 97.12 189 THR A C 1
ATOM 1480 O O . THR A 1 189 ? 7.059 19.683 -8.268 1.00 97.12 189 THR A O 1
ATOM 1483 N N . ILE A 1 190 ? 7.659 18.084 -6.803 1.00 97.88 190 ILE A N 1
ATOM 1484 C CA . ILE A 1 190 ? 6.283 17.670 -6.484 1.00 97.88 190 ILE A CA 1
ATOM 1485 C C . ILE A 1 190 ? 5.476 18.846 -5.915 1.00 97.88 190 ILE A C 1
ATOM 1487 O O . ILE A 1 190 ? 4.352 19.078 -6.346 1.00 97.88 190 ILE A O 1
ATOM 1491 N N . ALA A 1 191 ? 6.049 19.633 -5.001 1.00 97.88 191 ALA A N 1
ATOM 1492 C CA . ALA A 1 191 ? 5.360 20.784 -4.423 1.00 97.88 191 ALA A CA 1
ATOM 1493 C C . ALA A 1 191 ? 5.005 21.869 -5.452 1.00 97.88 191 ALA A C 1
ATOM 1495 O O . ALA A 1 191 ? 3.950 22.485 -5.326 1.00 97.88 191 ALA A O 1
ATOM 1496 N N . LEU A 1 192 ? 5.854 22.099 -6.460 1.00 97.56 192 LEU A N 1
ATOM 1497 C CA . LEU A 1 192 ? 5.564 23.043 -7.546 1.00 97.56 192 LEU A CA 1
ATOM 1498 C C . LEU A 1 192 ? 4.413 22.554 -8.439 1.00 97.56 192 LEU A C 1
ATOM 1500 O O . LEU A 1 192 ? 3.544 23.345 -8.803 1.00 97.56 192 LEU A O 1
ATOM 1504 N N . ILE A 1 193 ? 4.389 21.256 -8.758 1.00 97.19 193 ILE A N 1
ATOM 1505 C CA . ILE A 1 193 ? 3.311 20.635 -9.545 1.00 97.19 193 ILE A CA 1
ATOM 1506 C C . ILE A 1 193 ? 1.983 20.723 -8.781 1.00 97.19 193 ILE A C 1
ATOM 1508 O O . ILE A 1 193 ? 0.982 21.185 -9.324 1.00 97.19 193 ILE A O 1
ATOM 1512 N N . GLU A 1 194 ? 1.981 20.351 -7.500 1.00 97.56 194 GLU A N 1
ATOM 1513 C CA . GLU A 1 194 ? 0.775 20.395 -6.668 1.00 97.56 194 GLU A CA 1
ATOM 1514 C C . GLU A 1 194 ? 0.259 21.823 -6.456 1.00 97.56 194 GLU A C 1
ATOM 1516 O O . GLU A 1 194 ? -0.948 22.042 -6.461 1.00 97.56 194 GLU A O 1
ATOM 1521 N N . GLU A 1 195 ? 1.141 22.817 -6.312 1.00 97.75 195 GLU A N 1
ATOM 1522 C CA . GLU A 1 195 ? 0.733 24.225 -6.214 1.00 97.75 195 GLU A CA 1
ATOM 1523 C C . GLU A 1 195 ? 0.020 24.707 -7.482 1.00 97.75 195 GLU A C 1
ATOM 1525 O O . GLU A 1 195 ? -0.985 25.420 -7.401 1.00 97.75 195 GLU A O 1
ATOM 1530 N N . HIS A 1 196 ? 0.501 24.277 -8.651 1.00 97.62 196 HIS A N 1
ATOM 1531 C CA . HIS A 1 196 ? -0.159 24.549 -9.921 1.00 97.62 196 HIS A CA 1
ATOM 1532 C C . HIS A 1 196 ? -1.551 23.904 -9.979 1.00 97.62 196 HIS A C 1
ATOM 1534 O O . HIS A 1 196 ? -2.533 24.610 -10.218 1.00 97.62 196 HIS A O 1
ATOM 1540 N N . TYR A 1 197 ? -1.660 22.610 -9.658 1.00 96.00 197 TYR A N 1
ATOM 1541 C CA . TYR A 1 197 ? -2.941 21.896 -9.656 1.00 96.00 197 TYR A CA 1
ATOM 1542 C C . TYR A 1 197 ? -3.935 22.446 -8.634 1.00 96.00 197 TYR A C 1
ATOM 1544 O O . TYR A 1 197 ? -5.113 22.590 -8.950 1.00 96.00 197 TYR A O 1
ATOM 1552 N N . ILE A 1 198 ? -3.486 22.812 -7.431 1.00 96.44 198 ILE A N 1
ATOM 1553 C CA . ILE A 1 198 ? -4.331 23.458 -6.419 1.00 96.44 198 ILE A CA 1
ATOM 1554 C C . ILE A 1 198 ? -4.935 24.748 -6.968 1.00 96.44 198 ILE A C 1
ATOM 1556 O O . ILE A 1 198 ? -6.134 24.976 -6.806 1.00 96.44 198 ILE A O 1
ATOM 1560 N N . LYS A 1 199 ? -4.133 25.581 -7.640 1.00 96.62 199 LYS A N 1
ATOM 1561 C CA . LYS A 1 199 ? -4.601 26.851 -8.201 1.00 96.62 199 LYS A CA 1
ATOM 1562 C C . LYS A 1 199 ? -5.566 26.643 -9.366 1.00 96.62 199 LYS A C 1
ATOM 1564 O O . LYS A 1 199 ? -6.610 27.289 -9.410 1.00 96.62 199 LYS A O 1
ATOM 1569 N N . GLU A 1 200 ? -5.211 25.773 -10.304 1.00 96.00 200 GLU A N 1
ATOM 1570 C CA . GLU A 1 200 ? -5.990 25.529 -11.518 1.00 96.00 200 GLU A CA 1
ATOM 1571 C C . GLU A 1 200 ? -7.316 24.827 -11.207 1.00 96.00 200 GLU A C 1
ATOM 1573 O O . GLU A 1 200 ? -8.382 25.267 -11.637 1.00 96.00 200 GLU A O 1
ATOM 1578 N N . ARG A 1 201 ? -7.259 23.781 -10.380 1.00 93.25 201 ARG A N 1
ATOM 1579 C CA . ARG A 1 201 ? -8.392 22.899 -10.075 1.00 93.25 201 ARG A CA 1
ATOM 1580 C C . ARG A 1 201 ? -9.111 23.260 -8.774 1.00 93.25 201 ARG A C 1
ATOM 1582 O O . ARG A 1 201 ? -10.063 22.585 -8.393 1.00 93.25 201 ARG A O 1
ATOM 1589 N N . LYS A 1 202 ? -8.673 24.327 -8.093 1.00 94.94 202 LYS A N 1
ATOM 1590 C CA . LYS A 1 202 ? -9.243 24.847 -6.833 1.00 94.94 202 LYS A CA 1
ATOM 1591 C C . LYS A 1 202 ? -9.313 23.782 -5.730 1.00 94.94 202 LYS A C 1
ATOM 1593 O O . LYS A 1 202 ? -10.307 23.675 -5.012 1.00 94.94 202 LYS A O 1
ATOM 1598 N N . LEU A 1 203 ? -8.257 22.977 -5.615 1.00 93.31 203 LEU A N 1
ATOM 1599 C CA . LEU A 1 203 ? -8.173 21.879 -4.648 1.00 93.31 203 LEU A CA 1
ATOM 1600 C C . LEU A 1 203 ? -7.760 22.388 -3.252 1.00 93.31 203 LEU A C 1
ATOM 1602 O O . LEU A 1 203 ? -7.140 23.445 -3.139 1.00 93.31 203 LEU A O 1
ATOM 1606 N N . PRO A 1 204 ? -8.054 21.645 -2.170 1.00 95.19 204 PRO A N 1
ATOM 1607 C CA . PRO A 1 204 ? -7.522 21.953 -0.842 1.00 95.19 204 PRO A CA 1
ATOM 1608 C C . PRO A 1 204 ? -5.986 21.904 -0.813 1.00 95.19 204 PRO A C 1
ATOM 1610 O O . PRO A 1 204 ? -5.391 21.035 -1.441 1.00 95.19 204 PRO A O 1
ATOM 1613 N N . SER A 1 205 ? -5.338 22.773 -0.029 1.00 95.94 205 SER A N 1
ATOM 1614 C CA . SER A 1 205 ? -3.867 22.830 0.084 1.00 95.94 205 SER A CA 1
ATOM 1615 C C . SER A 1 205 ? -3.271 21.958 1.191 1.00 95.94 205 SER A C 1
ATOM 1617 O O . SER A 1 205 ? -2.051 21.887 1.331 1.00 95.94 205 SER A O 1
ATOM 1619 N N . THR A 1 206 ? -4.103 21.289 1.996 1.00 96.81 206 THR A N 1
ATOM 1620 C CA . THR A 1 206 ? -3.682 20.656 3.257 1.00 96.81 206 THR A CA 1
ATOM 1621 C C . THR A 1 206 ? -2.532 19.656 3.086 1.00 96.81 206 THR A C 1
ATOM 1623 O O . THR A 1 206 ? -1.653 19.573 3.945 1.00 96.81 206 THR A O 1
ATOM 1626 N N . HIS A 1 207 ? -2.505 18.899 1.985 1.00 94.81 207 HIS A N 1
ATOM 1627 C CA . HIS A 1 207 ? -1.427 17.950 1.687 1.00 94.81 207 HIS A CA 1
ATOM 1628 C C . HIS A 1 207 ? -0.119 18.647 1.297 1.00 94.81 207 HIS A C 1
ATOM 1630 O O . HIS A 1 207 ? 0.949 18.225 1.744 1.00 94.81 207 HIS A O 1
ATOM 1636 N N . LEU A 1 208 ? -0.193 19.733 0.524 1.00 97.50 208 LEU A N 1
ATOM 1637 C CA . LEU A 1 208 ? 0.967 20.538 0.143 1.00 97.50 208 LEU A CA 1
ATOM 1638 C C . LEU A 1 208 ? 1.571 21.252 1.360 1.00 97.50 208 LEU A C 1
ATOM 1640 O O . LEU A 1 208 ? 2.789 21.238 1.544 1.00 97.50 208 LEU A O 1
ATOM 1644 N N . ASP A 1 209 ? 0.728 21.803 2.234 1.00 97.94 209 ASP A N 1
ATOM 1645 C CA . ASP A 1 209 ? 1.160 22.439 3.483 1.00 97.94 209 ASP A CA 1
ATOM 1646 C C . ASP A 1 209 ? 1.858 21.427 4.405 1.00 97.94 209 ASP A C 1
ATOM 1648 O O . ASP A 1 209 ? 2.911 21.714 4.985 1.00 97.94 209 ASP A O 1
ATOM 1652 N N . TYR A 1 210 ? 1.324 20.201 4.486 1.00 97.88 210 TYR A N 1
ATOM 1653 C CA . TYR A 1 210 ? 1.962 19.097 5.200 1.00 97.88 210 TYR A CA 1
ATOM 1654 C C . TYR A 1 210 ? 3.331 18.739 4.602 1.00 97.88 210 TYR A C 1
ATOM 1656 O O . TYR A 1 210 ? 4.306 18.628 5.353 1.00 97.88 210 TYR A O 1
ATOM 1664 N N . LEU A 1 211 ? 3.432 18.588 3.277 1.00 98.12 211 LEU A N 1
ATOM 1665 C CA . LEU A 1 211 ? 4.687 18.276 2.584 1.00 98.12 211 LEU A CA 1
ATOM 1666 C C . LEU A 1 211 ? 5.749 19.356 2.841 1.00 98.12 211 LEU A C 1
ATOM 1668 O O . LEU A 1 211 ? 6.882 19.049 3.226 1.00 98.12 211 LEU A O 1
ATOM 1672 N N . ARG A 1 212 ? 5.363 20.629 2.699 1.00 98.25 212 ARG A N 1
ATOM 1673 C CA . ARG A 1 212 ? 6.239 21.785 2.922 1.00 98.25 212 ARG A CA 1
ATOM 1674 C C . ARG A 1 212 ? 6.758 21.826 4.352 1.00 98.25 212 ARG A C 1
ATOM 1676 O O . ARG A 1 212 ? 7.969 21.877 4.561 1.00 98.25 212 ARG A O 1
ATOM 1683 N N . LYS A 1 213 ? 5.859 21.743 5.334 1.00 98.12 213 LYS A N 1
ATOM 1684 C CA . LYS A 1 213 ? 6.199 21.841 6.760 1.00 98.12 213 LYS A CA 1
ATOM 1685 C C . LYS A 1 213 ? 7.067 20.679 7.251 1.00 98.12 213 LYS A C 1
ATOM 1687 O O . LYS A 1 213 ? 8.009 20.896 8.011 1.00 98.12 213 LYS A O 1
ATOM 1692 N N . ASN A 1 214 ? 6.742 19.447 6.860 1.00 97.62 214 ASN A N 1
ATOM 1693 C CA . ASN A 1 214 ? 7.347 18.253 7.461 1.00 97.62 214 ASN A CA 1
ATOM 1694 C C . ASN A 1 214 ? 8.575 17.727 6.703 1.00 97.62 214 ASN A C 1
ATOM 1696 O O . ASN A 1 214 ? 9.361 16.979 7.286 1.00 97.62 214 ASN A O 1
ATOM 1700 N N . TYR A 1 215 ? 8.768 18.126 5.440 1.00 98.00 215 TYR A N 1
ATOM 1701 C CA . TYR A 1 215 ? 9.871 17.635 4.609 1.00 98.00 215 TYR A CA 1
ATOM 1702 C C . TYR A 1 215 ? 10.692 18.774 3.997 1.00 98.00 215 TYR A C 1
ATOM 1704 O O . TYR A 1 215 ? 11.866 18.927 4.342 1.00 98.00 215 TYR A O 1
ATOM 1712 N N . ILE A 1 216 ? 10.088 19.623 3.163 1.00 97.81 216 ILE A N 1
ATOM 1713 C CA . ILE A 1 216 ? 10.836 20.624 2.376 1.00 97.81 216 ILE A CA 1
ATOM 1714 C C . ILE A 1 216 ? 11.495 21.680 3.269 1.00 97.81 216 ILE A C 1
ATOM 1716 O O . ILE A 1 216 ? 12.679 21.960 3.104 1.00 97.81 216 ILE A O 1
ATOM 1720 N N . ALA A 1 217 ? 10.781 22.209 4.268 1.00 97.69 217 ALA A N 1
ATOM 1721 C CA . ALA A 1 217 ? 11.331 23.167 5.234 1.00 97.69 217 ALA A CA 1
ATOM 1722 C C . ALA A 1 217 ? 12.495 22.580 6.055 1.00 97.69 217 ALA A C 1
ATOM 1724 O O . ALA A 1 217 ? 13.327 23.310 6.586 1.00 97.69 217 ALA A O 1
ATOM 1725 N N . GLN A 1 218 ? 12.581 21.250 6.135 1.00 96.88 218 GLN A N 1
ATOM 1726 C CA . GLN A 1 218 ? 13.681 20.527 6.768 1.00 96.88 218 GLN A CA 1
ATOM 1727 C C . GLN A 1 218 ? 14.770 20.132 5.756 1.00 96.88 218 GLN A C 1
ATOM 1729 O O . GLN A 1 218 ? 15.635 19.323 6.080 1.00 96.88 218 GLN A O 1
ATOM 1734 N N . GLY A 1 219 ? 14.737 20.641 4.522 1.00 96.19 219 GLY A N 1
ATOM 1735 C CA . GLY A 1 219 ? 15.684 20.294 3.462 1.00 96.19 219 GLY A CA 1
ATOM 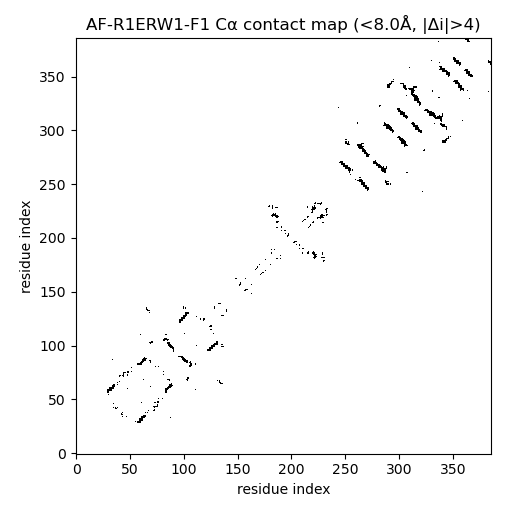1736 C C . GLY A 1 219 ? 15.613 18.833 3.003 1.00 96.19 219 GLY A C 1
ATOM 1737 O O . GLY A 1 219 ? 16.567 18.345 2.398 1.00 96.19 219 GLY A O 1
ATOM 1738 N N . LYS A 1 220 ? 14.524 18.110 3.297 1.00 97.25 220 LYS A N 1
ATOM 1739 C CA . LYS A 1 220 ? 14.291 16.746 2.804 1.00 97.25 220 LYS A CA 1
ATOM 1740 C C . LYS A 1 220 ? 13.616 16.838 1.440 1.00 97.25 220 LYS A C 1
ATOM 1742 O O . LYS A 1 220 ? 12.430 17.144 1.364 1.00 97.25 220 LYS A O 1
ATOM 1747 N N . LEU A 1 221 ? 14.387 16.635 0.374 1.00 96.12 221 LEU A N 1
ATOM 1748 C CA . LEU A 1 221 ? 13.948 16.838 -1.014 1.00 96.12 221 LEU A CA 1
ATOM 1749 C C . LEU A 1 221 ? 13.899 15.539 -1.826 1.00 96.12 221 LEU A C 1
ATOM 1751 O O . LEU A 1 221 ? 13.818 15.604 -3.047 1.00 96.12 221 LEU A O 1
ATOM 1755 N N . GLY A 1 222 ? 13.961 14.373 -1.182 1.00 94.69 222 GLY A N 1
ATOM 1756 C CA . GLY A 1 222 ? 14.026 13.079 -1.864 1.00 94.69 222 GLY A CA 1
ATOM 1757 C C . GLY A 1 222 ? 15.463 12.635 -2.131 1.00 94.69 222 GLY A C 1
ATOM 1758 O O . GLY A 1 222 ? 16.389 13.038 -1.425 1.00 94.69 222 GLY A O 1
ATOM 1759 N N . CYS A 1 223 ? 15.664 11.816 -3.165 1.00 92.19 223 CYS A N 1
ATOM 1760 C CA . CYS A 1 223 ? 16.946 11.174 -3.474 1.00 92.19 223 CYS A CA 1
ATOM 1761 C C . CYS A 1 223 ? 18.083 12.163 -3.773 1.00 92.19 223 CYS A C 1
ATOM 1763 O O . CYS A 1 223 ? 19.248 11.828 -3.577 1.00 92.19 223 CYS A O 1
ATOM 1765 N N . LYS A 1 224 ? 17.763 13.383 -4.223 1.00 88.81 224 LYS A N 1
ATOM 1766 C CA . LYS A 1 224 ? 18.756 14.440 -4.482 1.00 88.81 224 LYS A CA 1
ATOM 1767 C C . LYS A 1 224 ? 19.241 15.160 -3.221 1.00 88.81 224 LYS A C 1
ATOM 1769 O O . LYS A 1 224 ? 20.211 15.910 -3.288 1.00 88.81 224 LYS A O 1
ATOM 1774 N N . SER A 1 225 ? 18.559 14.983 -2.087 1.00 91.69 225 SER A N 1
ATOM 1775 C CA . SER A 1 225 ? 18.949 15.607 -0.825 1.00 91.69 225 SER A CA 1
ATOM 1776 C C . SER A 1 225 ? 19.790 14.649 0.019 1.00 91.69 225 SER A C 1
ATOM 1778 O O . SER A 1 225 ? 19.370 13.512 0.244 1.00 91.69 225 SER A O 1
ATOM 1780 N N . PRO A 1 226 ? 20.906 15.113 0.616 1.00 89.88 226 PRO A N 1
ATOM 1781 C CA . PRO A 1 226 ? 21.659 14.320 1.590 1.00 89.88 226 PRO A CA 1
ATOM 1782 C C . PRO A 1 226 ? 20.850 14.019 2.864 1.00 89.88 226 PRO A C 1
ATOM 1784 O O . PRO A 1 226 ? 21.264 13.200 3.677 1.00 89.88 226 PRO A O 1
ATOM 1787 N N . ARG A 1 227 ? 19.694 14.671 3.055 1.00 91.12 227 ARG A N 1
ATOM 1788 C CA . ARG A 1 227 ? 18.751 14.416 4.154 1.00 91.12 227 ARG A CA 1
ATOM 1789 C C . ARG A 1 227 ? 17.607 13.473 3.759 1.00 91.12 227 ARG A C 1
ATOM 1791 O O . ARG A 1 227 ? 16.742 13.221 4.597 1.00 91.12 227 ARG A O 1
ATOM 1798 N N . GLY A 1 228 ? 17.593 12.973 2.521 1.00 94.38 228 GLY A N 1
ATOM 1799 C CA . GLY A 1 228 ? 16.546 12.107 1.982 1.00 94.38 228 GLY A CA 1
ATOM 1800 C C . GLY A 1 228 ? 15.240 12.845 1.699 1.00 94.38 228 GLY A C 1
ATOM 1801 O O . GLY A 1 228 ? 15.229 14.051 1.441 1.00 94.38 228 GLY A O 1
ATOM 1802 N N . GLY A 1 229 ? 14.129 12.115 1.758 1.00 95.25 229 GLY A N 1
ATOM 1803 C CA . GLY A 1 229 ? 12.771 12.607 1.528 1.00 95.25 229 GLY A CA 1
ATOM 1804 C C . GLY A 1 229 ? 11.774 11.937 2.464 1.00 95.25 229 GLY A C 1
ATOM 1805 O O . GLY A 1 229 ? 11.923 12.003 3.689 1.00 95.25 229 GLY A O 1
ATOM 1806 N N . PHE A 1 230 ? 10.758 11.296 1.888 1.00 95.81 230 PHE A N 1
ATOM 1807 C CA . PHE A 1 230 ? 9.857 10.405 2.616 1.00 95.81 230 PHE A CA 1
ATOM 1808 C C . PHE A 1 230 ? 10.598 9.214 3.212 1.00 95.81 230 PHE A C 1
ATOM 1810 O O . PHE A 1 230 ? 10.292 8.795 4.330 1.00 95.81 230 PHE A O 1
ATOM 1817 N N . TYR A 1 231 ? 11.596 8.712 2.491 1.00 94.06 231 TYR A N 1
ATOM 1818 C CA . TYR A 1 231 ? 12.531 7.722 2.992 1.00 94.06 231 TYR A CA 1
ATOM 1819 C C . TYR A 1 231 ? 13.810 8.401 3.502 1.00 94.06 231 TYR A C 1
ATOM 1821 O O . TYR A 1 231 ? 14.165 9.494 3.038 1.00 94.06 231 TYR A O 1
ATOM 1829 N N . PRO A 1 232 ? 14.522 7.779 4.464 1.00 90.94 232 PRO A N 1
ATOM 1830 C CA . PRO A 1 232 ? 15.854 8.224 4.853 1.00 90.94 232 PRO A CA 1
ATOM 1831 C C . PRO A 1 232 ? 16.740 8.420 3.618 1.00 90.94 232 PRO A C 1
ATOM 1833 O O . PRO A 1 232 ? 16.524 7.728 2.616 1.00 90.94 232 PRO A O 1
ATOM 1836 N N . PRO A 1 233 ? 17.734 9.331 3.669 1.00 83.88 233 PRO A N 1
ATOM 1837 C CA . PRO A 1 233 ? 18.721 9.399 2.608 1.00 83.88 233 PRO A CA 1
ATOM 1838 C C . PRO A 1 233 ? 19.250 7.991 2.438 1.00 83.88 233 PRO A C 1
ATOM 1840 O O . PRO A 1 233 ? 19.572 7.332 3.431 1.00 83.88 233 PRO A O 1
ATOM 1843 N N . THR A 1 234 ? 19.288 7.515 1.199 1.00 68.88 234 THR A N 1
ATOM 1844 C CA . THR A 1 234 ? 20.033 6.305 0.914 1.00 68.88 234 THR A CA 1
ATOM 1845 C C . THR A 1 234 ? 21.414 6.591 1.474 1.00 68.88 234 THR A C 1
ATOM 1847 O O . THR A 1 234 ? 22.092 7.499 0.991 1.00 68.88 234 THR A O 1
ATOM 1850 N N . THR A 1 235 ? 21.803 5.911 2.554 1.00 46.16 235 THR A N 1
ATOM 1851 C CA . THR A 1 235 ? 23.204 5.841 2.906 1.00 46.16 235 THR A CA 1
ATOM 1852 C C . THR A 1 235 ? 23.813 5.212 1.677 1.00 46.16 235 THR A C 1
ATOM 1854 O O . THR A 1 235 ? 23.832 3.996 1.506 1.00 46.16 235 THR A O 1
ATOM 1857 N N . THR A 1 236 ? 24.370 6.054 0.821 1.00 42.44 236 THR A N 1
ATOM 1858 C CA . THR A 1 236 ? 25.618 5.713 0.191 1.00 42.44 236 THR A CA 1
ATOM 1859 C C . THR A 1 236 ? 26.604 5.609 1.356 1.00 42.44 236 THR A C 1
ATOM 1861 O O . THR A 1 236 ? 27.517 6.408 1.516 1.00 42.44 236 THR A O 1
ATOM 1864 N N . THR A 1 237 ? 26.468 4.555 2.175 1.00 29.83 237 THR A N 1
ATOM 1865 C CA . THR A 1 237 ? 27.626 3.710 2.337 1.00 29.83 237 THR A CA 1
ATOM 1866 C C . THR A 1 237 ? 28.037 3.512 0.899 1.00 29.83 237 THR A C 1
ATOM 1868 O O . THR A 1 237 ? 27.351 2.860 0.109 1.00 29.83 237 THR A O 1
ATOM 1871 N N . THR A 1 238 ? 29.144 4.119 0.532 1.00 30.92 238 THR A N 1
ATOM 1872 C CA . THR A 1 238 ? 29.966 3.579 -0.521 1.00 30.92 238 THR A CA 1
ATOM 1873 C C . THR A 1 238 ? 30.441 2.197 -0.045 1.00 30.92 238 THR A C 1
ATOM 1875 O O . THR A 1 238 ? 31.617 1.894 -0.062 1.00 30.92 238 THR A O 1
ATOM 1878 N N . THR A 1 239 ? 29.536 1.284 0.328 1.00 29.19 239 THR A N 1
ATOM 1879 C CA . THR A 1 239 ? 29.487 0.025 -0.375 1.00 29.19 239 THR A CA 1
ATOM 1880 C C . THR A 1 239 ? 29.315 0.413 -1.837 1.00 29.19 239 THR A C 1
ATOM 1882 O O . THR A 1 239 ? 28.237 0.377 -2.413 1.00 29.19 239 THR A O 1
ATOM 1885 N N . THR A 1 240 ? 30.450 0.699 -2.464 1.00 31.53 240 THR A N 1
ATOM 1886 C CA . THR A 1 240 ? 30.918 -0.142 -3.554 1.00 31.53 240 THR A CA 1
ATOM 1887 C C . THR A 1 240 ? 30.719 -1.623 -3.188 1.00 31.53 240 THR A C 1
ATOM 1889 O O . THR A 1 240 ? 31.667 -2.388 -3.092 1.00 31.53 240 THR A O 1
ATOM 1892 N N . THR A 1 241 ? 29.488 -2.079 -2.971 1.00 33.81 241 THR A N 1
ATOM 1893 C CA . THR A 1 241 ? 29.038 -3.166 -3.802 1.00 33.81 241 THR A CA 1
ATOM 1894 C C . THR A 1 241 ? 28.768 -2.442 -5.108 1.00 33.81 241 THR A C 1
ATOM 1896 O O . THR A 1 241 ? 27.804 -1.682 -5.201 1.00 33.81 241 THR A O 1
ATOM 1899 N N . PRO A 1 242 ? 29.683 -2.532 -6.089 1.00 32.66 242 PRO A N 1
ATOM 1900 C CA . PRO A 1 242 ? 29.335 -2.076 -7.416 1.00 32.66 242 PRO A CA 1
ATOM 1901 C C . PRO A 1 242 ? 27.988 -2.741 -7.693 1.00 32.66 242 PRO A C 1
ATOM 1903 O O . PRO A 1 242 ? 27.879 -3.962 -7.553 1.00 32.66 242 PRO A O 1
ATOM 1906 N N . HIS A 1 243 ? 26.959 -1.985 -8.087 1.00 37.31 243 HIS A N 1
ATOM 1907 C CA . HIS A 1 243 ? 26.084 -2.610 -9.064 1.00 37.31 243 HIS A CA 1
ATOM 1908 C C . HIS A 1 243 ? 27.060 -3.078 -10.136 1.00 37.31 243 HIS A C 1
ATOM 1910 O O . HIS A 1 243 ? 27.817 -2.228 -10.630 1.00 37.31 243 HIS A O 1
ATOM 1916 N N . PRO A 1 244 ? 27.184 -4.399 -10.374 1.00 46.31 244 PRO A N 1
ATOM 1917 C CA . PRO A 1 244 ? 28.103 -4.858 -11.389 1.00 46.31 244 PRO A CA 1
ATOM 1918 C C . PRO A 1 244 ? 27.767 -4.025 -12.627 1.00 46.31 244 PRO A C 1
ATOM 1920 O O . PRO A 1 244 ? 26.573 -3.787 -12.867 1.00 46.31 244 PRO A O 1
ATOM 1923 N N . PRO A 1 245 ? 28.779 -3.450 -13.305 1.00 53.72 245 PRO A N 1
ATOM 1924 C CA . PRO A 1 245 ? 28.551 -2.587 -14.459 1.00 53.72 245 PRO A CA 1
ATOM 1925 C C . PRO A 1 245 ? 27.458 -3.223 -15.312 1.00 53.72 245 PRO A C 1
ATOM 1927 O O . PRO A 1 245 ? 27.485 -4.442 -15.471 1.00 53.72 245 PRO A O 1
ATOM 1930 N N . ARG A 1 246 ? 26.453 -2.451 -15.759 1.00 64.94 246 ARG A N 1
ATOM 1931 C CA . ARG A 1 246 ? 25.344 -3.007 -16.552 1.00 64.94 246 ARG A CA 1
ATOM 1932 C C . ARG A 1 246 ? 25.954 -3.726 -17.752 1.00 64.94 246 ARG A C 1
ATOM 1934 O O . ARG A 1 246 ? 26.402 -3.085 -18.696 1.00 64.94 246 ARG A O 1
ATOM 1941 N N . GLN A 1 247 ? 26.029 -5.045 -17.657 1.00 73.44 247 GLN A N 1
ATOM 1942 C CA . GLN A 1 247 ? 26.641 -5.909 -18.645 1.00 73.44 247 GLN A CA 1
ATOM 1943 C C . GLN A 1 247 ? 25.514 -6.448 -19.504 1.00 73.44 247 GLN A C 1
ATOM 1945 O O . GLN A 1 247 ? 24.581 -7.078 -19.008 1.00 73.44 247 GLN A O 1
ATOM 1950 N N . ILE A 1 248 ? 25.594 -6.169 -20.795 1.00 86.56 248 ILE A N 1
ATOM 1951 C CA . ILE A 1 248 ? 24.747 -6.820 -21.779 1.00 86.56 248 ILE A CA 1
ATOM 1952 C C . ILE A 1 248 ? 25.387 -8.178 -22.044 1.00 86.56 248 ILE A C 1
ATOM 1954 O O . ILE A 1 248 ? 26.555 -8.250 -22.413 1.00 86.56 248 ILE A O 1
ATOM 1958 N N . LEU A 1 249 ? 24.643 -9.257 -21.844 1.00 89.56 249 LEU A N 1
ATOM 1959 C CA . LEU A 1 249 ? 25.082 -10.575 -22.282 1.00 89.56 249 LEU A CA 1
ATOM 1960 C C . LEU A 1 249 ? 24.568 -10.818 -23.695 1.00 89.56 249 LEU A C 1
ATOM 1962 O O . LEU A 1 249 ? 23.403 -10.550 -23.987 1.00 89.56 249 LEU A O 1
ATOM 1966 N N . ALA A 1 250 ? 25.436 -11.320 -24.561 1.00 91.00 250 ALA A N 1
ATOM 1967 C CA . ALA A 1 250 ? 25.103 -11.629 -25.942 1.00 91.00 250 ALA A CA 1
ATOM 1968 C C . ALA A 1 250 ? 25.637 -13.010 -26.317 1.00 91.00 250 ALA A C 1
ATOM 1970 O O . ALA A 1 250 ? 26.656 -13.454 -25.790 1.00 91.00 250 ALA A O 1
ATOM 1971 N N . LEU A 1 251 ? 24.950 -13.676 -27.237 1.00 91.56 251 LEU A N 1
ATOM 1972 C CA . LEU A 1 251 ? 25.422 -14.909 -27.850 1.00 91.56 251 LEU A CA 1
ATOM 1973 C C . LEU A 1 251 ? 25.940 -14.589 -29.248 1.00 91.56 251 LEU A C 1
ATOM 1975 O O . LEU A 1 251 ? 25.224 -14.010 -30.063 1.00 91.56 251 LEU A O 1
ATOM 1979 N N . ASP A 1 252 ? 27.186 -14.961 -29.509 1.00 89.88 252 ASP A N 1
ATOM 1980 C CA . ASP A 1 252 ? 27.750 -14.999 -30.849 1.00 89.88 252 ASP A CA 1
ATOM 1981 C C . ASP A 1 252 ? 27.599 -16.419 -31.395 1.00 89.88 252 ASP A C 1
ATOM 1983 O O . ASP A 1 252 ? 28.054 -17.386 -30.782 1.00 89.88 252 ASP A O 1
ATOM 1987 N N . LEU A 1 253 ? 26.955 -16.542 -32.554 1.00 85.25 253 LEU A N 1
ATOM 1988 C CA . LEU A 1 253 ? 26.756 -17.815 -33.244 1.00 85.25 253 LEU A CA 1
ATOM 1989 C C . LEU A 1 253 ? 28.038 -18.322 -33.928 1.00 85.25 253 LEU A C 1
ATOM 1991 O O . LEU A 1 253 ? 28.090 -19.481 -34.332 1.00 85.25 253 LEU A O 1
ATOM 1995 N N . GLY A 1 254 ? 29.072 -17.483 -34.063 1.00 78.75 254 GLY A N 1
ATOM 1996 C CA . GLY A 1 254 ? 30.365 -17.865 -34.636 1.00 78.75 254 GLY A CA 1
ATOM 1997 C C . GLY A 1 254 ? 30.402 -17.899 -36.170 1.00 78.75 254 GLY A C 1
ATOM 1998 O O . GLY A 1 254 ? 31.343 -18.444 -36.749 1.00 78.75 254 GLY A O 1
ATOM 1999 N N . PHE A 1 255 ? 29.407 -17.311 -36.851 1.00 76.31 255 PHE A N 1
ATOM 2000 C CA . PHE A 1 255 ? 29.307 -17.300 -38.322 1.00 76.31 255 PHE A CA 1
ATOM 2001 C C . PHE A 1 255 ? 30.332 -16.402 -39.028 1.00 76.31 255 PHE A C 1
ATOM 2003 O O . PHE A 1 255 ? 30.517 -16.510 -40.238 1.00 76.31 255 PHE A O 1
ATOM 2010 N N . SER A 1 256 ? 30.997 -15.520 -38.287 1.00 66.94 256 SER A N 1
ATOM 2011 C CA . SER A 1 256 ? 32.011 -14.589 -38.789 1.00 66.94 256 SER A CA 1
ATOM 2012 C C . SER A 1 256 ? 33.395 -15.229 -38.977 1.00 66.94 256 SER A C 1
ATOM 2014 O O . SER A 1 256 ? 34.274 -14.612 -39.578 1.00 66.94 256 SER A O 1
ATOM 2016 N N . SER A 1 257 ? 33.609 -16.462 -38.498 1.00 61.28 257 SER A N 1
ATOM 2017 C CA . SER A 1 257 ? 34.899 -17.152 -38.603 1.00 61.28 257 SER A CA 1
ATOM 2018 C C . SER A 1 257 ? 35.106 -17.797 -39.985 1.00 61.28 257 SER A C 1
ATOM 2020 O O . SER A 1 257 ? 34.254 -18.570 -40.438 1.00 61.28 257 SER A O 1
ATOM 2022 N N . PRO A 1 258 ? 36.254 -17.564 -40.652 1.00 53.53 258 PRO A N 1
ATOM 2023 C CA . PRO A 1 258 ? 36.517 -18.065 -42.002 1.00 53.53 258 PRO A CA 1
ATOM 2024 C C . PRO A 1 258 ? 36.621 -19.597 -42.096 1.00 53.53 258 PRO A C 1
ATOM 2026 O O . PRO A 1 258 ? 36.501 -20.142 -43.190 1.00 53.53 258 PRO A O 1
ATOM 2029 N N . THR A 1 259 ? 36.815 -20.311 -40.980 1.00 54.50 259 THR A N 1
ATOM 2030 C CA . THR A 1 259 ? 37.043 -21.768 -40.973 1.00 54.50 259 THR A CA 1
ATOM 2031 C C . THR A 1 259 ? 35.771 -22.619 -40.853 1.00 54.50 259 THR A C 1
ATOM 2033 O O . THR A 1 259 ? 35.853 -23.832 -41.026 1.00 54.50 259 THR A O 1
ATOM 2036 N N . ARG A 1 260 ? 34.592 -22.026 -40.590 1.00 54.19 260 ARG A N 1
ATOM 2037 C CA . ARG A 1 260 ? 33.280 -22.712 -40.466 1.00 54.19 260 ARG A CA 1
ATOM 2038 C C . ARG A 1 260 ? 33.199 -24.009 -39.606 1.00 54.19 260 ARG A C 1
ATOM 2040 O O . ARG A 1 260 ? 32.340 -24.838 -39.911 1.00 54.19 260 ARG A O 1
ATOM 2047 N N . PRO A 1 261 ? 33.968 -24.263 -38.525 1.00 58.31 261 PRO A N 1
ATOM 2048 C CA . PRO A 1 261 ? 33.547 -25.300 -37.586 1.00 58.31 261 PRO A CA 1
ATOM 2049 C C . PRO A 1 261 ? 32.306 -24.820 -36.810 1.00 58.31 261 PRO A C 1
ATOM 2051 O O . PRO A 1 261 ? 32.227 -23.661 -36.401 1.00 58.31 261 PRO A O 1
ATOM 2054 N N . LEU A 1 262 ? 31.347 -25.723 -36.579 1.00 61.09 262 LEU A N 1
ATOM 2055 C CA . LEU A 1 262 ? 30.082 -25.466 -35.863 1.00 61.09 262 LEU A CA 1
ATOM 2056 C C . LEU A 1 262 ? 30.270 -25.049 -34.385 1.00 61.09 262 LEU A C 1
ATOM 2058 O O . LEU A 1 262 ? 29.307 -24.635 -33.747 1.00 61.09 262 LEU A O 1
ATOM 2062 N N . ASN A 1 263 ? 31.502 -25.099 -33.862 1.00 69.62 263 ASN A N 1
ATOM 2063 C CA . ASN A 1 263 ? 31.851 -24.860 -32.456 1.00 69.62 263 ASN A CA 1
ATOM 2064 C C . ASN A 1 263 ? 32.535 -23.502 -32.211 1.00 69.62 263 ASN A C 1
ATOM 2066 O O . ASN A 1 263 ? 33.303 -23.364 -31.268 1.00 69.62 263 ASN A O 1
ATOM 2070 N N . ASN A 1 264 ? 32.311 -22.498 -33.059 1.00 82.38 264 ASN A N 1
ATOM 2071 C CA . ASN A 1 264 ? 32.929 -21.172 -32.899 1.00 82.38 264 ASN A CA 1
ATOM 2072 C C . ASN A 1 264 ? 32.069 -20.167 -32.125 1.00 82.38 264 ASN A C 1
ATOM 2074 O O . ASN A 1 264 ? 32.433 -18.996 -32.039 1.00 82.38 264 ASN A O 1
ATOM 2078 N N . GLY A 1 265 ? 30.934 -20.596 -31.579 1.00 87.31 265 GLY A N 1
ATOM 2079 C CA . GLY A 1 265 ? 30.058 -19.713 -30.830 1.00 87.31 265 GLY A CA 1
ATOM 2080 C C . GLY A 1 265 ? 30.667 -19.270 -29.503 1.00 87.31 265 GLY A C 1
ATOM 2081 O O . GLY A 1 265 ? 31.554 -19.924 -28.937 1.00 87.31 265 GLY A O 1
ATOM 2082 N N . ALA A 1 266 ? 30.165 -18.157 -28.981 1.00 91.38 266 ALA A N 1
ATOM 2083 C CA . ALA A 1 266 ? 30.622 -17.601 -27.720 1.00 91.38 266 ALA A CA 1
ATOM 2084 C C . ALA A 1 266 ? 29.487 -16.956 -26.922 1.00 91.38 266 ALA A C 1
ATOM 2086 O O . ALA A 1 266 ? 28.558 -16.375 -27.476 1.00 91.38 266 ALA A O 1
ATOM 2087 N N . LEU A 1 267 ? 29.603 -17.018 -25.599 1.00 92.06 267 LEU A N 1
ATOM 2088 C CA . LEU A 1 267 ? 28.867 -16.159 -24.682 1.00 92.06 267 LEU A CA 1
ATOM 2089 C C . LEU A 1 267 ? 29.733 -14.930 -24.407 1.00 92.06 267 LEU A C 1
ATOM 2091 O O . LEU A 1 267 ? 30.858 -15.054 -23.922 1.00 92.06 267 LEU A O 1
ATOM 2095 N N . LEU A 1 268 ? 29.213 -13.750 -24.716 1.00 91.81 268 LEU A N 1
ATOM 2096 C CA . LEU A 1 268 ? 29.901 -12.472 -24.601 1.00 91.81 268 LEU A CA 1
ATOM 2097 C C . LEU A 1 268 ? 29.302 -11.637 -23.469 1.00 91.81 268 LEU A C 1
ATOM 2099 O O . LEU A 1 268 ? 28.094 -11.660 -23.236 1.00 91.81 268 LEU A O 1
ATOM 2103 N N . THR A 1 269 ? 30.145 -10.840 -22.821 1.00 90.50 269 THR A N 1
ATOM 2104 C CA . THR A 1 269 ? 29.728 -9.678 -22.035 1.00 90.50 269 THR A CA 1
ATOM 2105 C C . THR A 1 269 ? 30.061 -8.406 -22.805 1.00 90.50 269 THR A C 1
ATOM 2107 O O . THR A 1 269 ? 31.151 -8.271 -23.359 1.00 90.50 269 THR A O 1
ATOM 2110 N N . ILE A 1 270 ? 29.120 -7.475 -22.865 1.00 87.69 270 ILE A N 1
ATOM 2111 C CA . ILE A 1 270 ? 29.249 -6.185 -23.531 1.00 87.69 270 ILE A CA 1
ATOM 2112 C C . ILE A 1 270 ? 29.085 -5.112 -22.461 1.00 87.69 270 ILE A C 1
ATOM 2114 O O . ILE A 1 270 ? 28.036 -5.003 -21.822 1.00 87.69 270 ILE A O 1
ATOM 2118 N N . THR A 1 271 ? 30.135 -4.317 -22.267 1.00 82.31 271 THR A N 1
ATOM 2119 C CA . THR A 1 271 ? 30.123 -3.178 -21.345 1.00 82.31 271 THR A CA 1
ATOM 2120 C C . THR A 1 271 ? 29.903 -1.891 -22.144 1.00 82.31 271 THR A C 1
ATOM 2122 O O . THR A 1 271 ? 30.756 -1.543 -22.971 1.00 82.31 271 THR A O 1
ATOM 2125 N N . PRO A 1 272 ? 28.782 -1.173 -21.937 1.00 74.50 272 PRO A N 1
ATOM 2126 C CA . PRO A 1 272 ? 28.551 0.125 -22.562 1.00 74.50 272 PRO A CA 1
ATOM 2127 C C . PRO A 1 272 ? 29.525 1.170 -22.002 1.00 74.50 272 PRO A C 1
ATOM 2129 O O . PRO A 1 272 ? 29.649 1.307 -20.785 1.00 74.50 272 PRO A O 1
ATOM 2132 N N . GLY A 1 273 ? 30.193 1.933 -22.869 1.00 69.50 273 GLY A N 1
ATOM 2133 C CA . GLY A 1 273 ? 31.072 3.030 -22.459 1.00 69.50 273 GLY A CA 1
ATOM 2134 C C . GLY A 1 273 ? 31.472 3.931 -23.637 1.00 69.50 273 GLY A C 1
ATOM 2135 O O . GLY A 1 273 ? 31.502 3.458 -24.771 1.00 69.50 273 GLY A O 1
ATOM 2136 N N . PRO A 1 274 ? 31.752 5.228 -23.413 1.00 60.00 274 PRO A N 1
ATOM 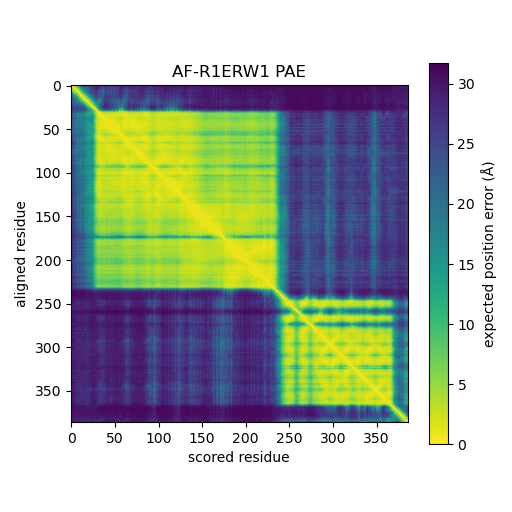2137 C CA . PRO A 1 274 ? 32.334 6.095 -24.434 1.00 60.00 274 PRO A CA 1
ATOM 2138 C C . PRO A 1 274 ? 33.835 5.785 -24.612 1.00 60.00 274 PRO A C 1
ATOM 2140 O O . PRO A 1 274 ? 34.517 5.573 -23.608 1.00 60.00 274 PRO A O 1
ATOM 2143 N N . PRO A 1 275 ? 34.388 5.774 -25.844 1.00 57.34 275 PRO A N 1
ATOM 2144 C CA . PRO A 1 275 ? 33.772 6.145 -27.125 1.00 57.34 275 PRO A CA 1
ATOM 2145 C C . PRO A 1 275 ? 33.061 4.994 -27.874 1.00 57.34 275 PRO A C 1
ATOM 2147 O O . PRO A 1 275 ? 32.405 5.262 -28.877 1.00 57.34 275 PRO A O 1
ATOM 2150 N N . ALA A 1 276 ? 33.166 3.739 -27.415 1.00 68.12 276 ALA A N 1
ATOM 2151 C CA . ALA A 1 276 ? 32.482 2.578 -27.999 1.00 68.12 276 ALA A CA 1
ATOM 2152 C C . ALA A 1 276 ? 32.283 1.448 -26.969 1.00 68.12 276 ALA A C 1
ATOM 2154 O O . ALA A 1 276 ? 33.086 1.276 -26.050 1.00 68.12 276 ALA A O 1
ATOM 2155 N N . ALA A 1 277 ? 31.229 0.645 -27.151 1.00 77.81 277 ALA A N 1
ATOM 2156 C CA . ALA A 1 277 ? 30.982 -0.537 -26.328 1.00 77.81 277 ALA A CA 1
ATOM 2157 C C . ALA A 1 277 ? 32.102 -1.578 -26.499 1.00 77.81 277 ALA A C 1
ATOM 2159 O O . ALA A 1 277 ? 32.571 -1.825 -27.609 1.00 77.81 277 ALA A O 1
ATOM 2160 N N . THR A 1 278 ? 32.505 -2.216 -25.399 1.00 82.06 278 THR A N 1
ATOM 2161 C CA . THR A 1 278 ? 33.538 -3.263 -25.410 1.00 82.06 278 THR A CA 1
ATOM 2162 C C . THR A 1 278 ? 32.896 -4.631 -25.217 1.00 82.06 278 THR A C 1
ATOM 2164 O O . THR A 1 278 ? 32.217 -4.860 -24.217 1.00 82.06 278 THR A O 1
ATOM 2167 N N . ALA A 1 279 ? 33.094 -5.538 -26.179 1.00 86.31 279 ALA A N 1
ATOM 2168 C CA . ALA A 1 279 ? 32.644 -6.926 -26.105 1.00 86.31 279 ALA A CA 1
ATOM 2169 C C . ALA A 1 279 ? 33.810 -7.836 -25.688 1.00 86.31 279 ALA A C 1
ATOM 2171 O O . ALA A 1 279 ? 34.878 -7.800 -26.298 1.00 86.31 279 ALA A O 1
ATOM 2172 N N . ARG A 1 280 ? 33.610 -8.661 -24.658 1.00 88.38 280 ARG A N 1
ATOM 2173 C CA . ARG A 1 280 ? 34.586 -9.638 -24.162 1.00 88.38 280 ARG A CA 1
ATOM 2174 C C . ARG A 1 280 ? 33.941 -11.025 -24.096 1.00 88.38 280 ARG A C 1
ATOM 2176 O O . ARG A 1 280 ? 32.868 -11.146 -23.506 1.00 88.38 280 ARG A O 1
ATOM 2183 N N . PRO A 1 281 ? 34.579 -12.083 -24.623 1.00 89.00 281 PRO A N 1
ATOM 2184 C CA . PRO A 1 281 ? 34.078 -13.438 -24.445 1.00 89.00 281 PRO A CA 1
ATOM 2185 C C . PRO A 1 281 ? 34.201 -13.886 -22.984 1.00 89.00 281 PRO A C 1
ATOM 2187 O O . PRO A 1 281 ? 35.257 -13.742 -22.364 1.00 89.00 281 PRO A O 1
ATOM 2190 N N . LEU A 1 282 ? 33.106 -14.422 -22.446 1.00 90.12 282 LEU A N 1
ATOM 2191 C CA . LEU A 1 282 ? 33.053 -15.141 -21.172 1.00 90.12 282 LEU A CA 1
ATOM 2192 C C . LEU A 1 282 ? 33.322 -16.635 -21.371 1.00 90.12 282 LEU A C 1
ATOM 2194 O O . LEU A 1 282 ? 33.985 -17.255 -20.549 1.00 90.12 282 LEU A O 1
ATOM 2198 N N . LEU A 1 283 ? 32.818 -17.201 -22.467 1.00 90.56 283 LEU A N 1
ATOM 2199 C CA . LEU A 1 283 ? 33.022 -18.595 -22.847 1.00 90.56 283 LEU A CA 1
ATOM 2200 C C . LEU A 1 283 ? 33.027 -18.690 -24.372 1.00 90.56 283 LEU A C 1
ATOM 2202 O O . LEU A 1 283 ? 32.160 -18.110 -25.019 1.00 90.56 283 LEU A O 1
ATOM 2206 N N . THR A 1 284 ? 33.989 -19.407 -24.942 1.00 90.56 284 THR A N 1
ATOM 2207 C CA . THR A 1 284 ? 34.090 -19.681 -26.384 1.00 90.56 284 THR A CA 1
ATOM 2208 C C . THR A 1 284 ? 33.971 -21.182 -26.636 1.00 90.56 284 THR A C 1
ATOM 2210 O O . THR A 1 284 ? 33.957 -21.973 -25.693 1.00 90.56 284 THR A O 1
ATOM 2213 N N . GLY A 1 285 ? 33.890 -21.593 -27.901 1.00 87.25 285 GLY A N 1
ATOM 2214 C CA . GLY A 1 285 ? 33.829 -23.015 -28.246 1.00 87.25 285 GLY A CA 1
ATOM 2215 C C . GLY A 1 285 ? 32.409 -23.590 -28.242 1.00 87.25 285 GLY A C 1
ATOM 2216 O O . GLY A 1 285 ? 32.242 -24.808 -28.238 1.00 87.25 285 GLY A O 1
ATOM 2217 N N . LEU A 1 286 ? 31.381 -22.737 -28.182 1.00 88.56 286 LEU A N 1
ATOM 2218 C CA . LEU A 1 286 ? 29.990 -23.172 -28.099 1.00 88.56 286 LEU A CA 1
ATOM 2219 C C . LEU A 1 286 ? 29.482 -23.625 -29.469 1.00 88.56 286 LEU A C 1
ATOM 2221 O O . LEU A 1 286 ? 29.670 -22.942 -30.478 1.00 88.56 286 LEU A O 1
ATOM 2225 N N . ALA A 1 287 ? 28.793 -24.765 -29.489 1.00 89.31 287 ALA A N 1
ATOM 2226 C CA . ALA A 1 287 ? 28.137 -25.293 -30.677 1.00 89.31 287 ALA A CA 1
ATOM 2227 C C . ALA A 1 287 ? 26.827 -24.537 -30.939 1.00 89.31 287 ALA A C 1
ATOM 2229 O O . ALA A 1 287 ? 25.788 -24.887 -30.376 1.00 89.31 287 ALA A O 1
ATOM 2230 N N . LEU A 1 288 ? 26.905 -23.473 -31.747 1.00 88.50 288 LEU A N 1
ATOM 2231 C CA . LEU A 1 288 ? 25.784 -22.616 -32.152 1.00 88.50 288 LEU A CA 1
ATOM 2232 C C . LEU A 1 288 ? 24.836 -22.231 -30.983 1.00 88.50 288 LEU A C 1
ATOM 2234 O O . LEU A 1 288 ? 23.716 -22.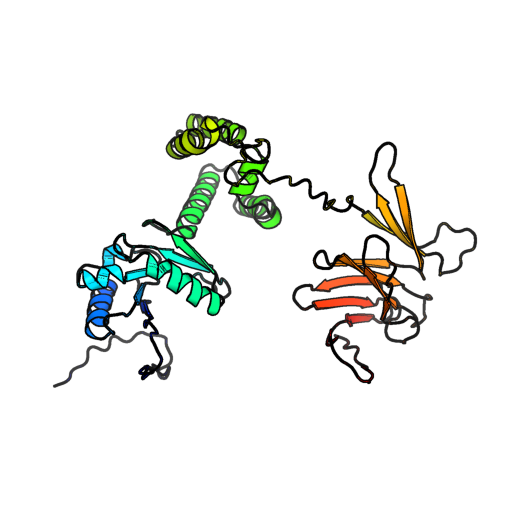746 -30.895 1.00 88.50 288 LEU A O 1
ATOM 2238 N N . PRO A 1 289 ? 25.264 -21.360 -30.052 1.00 91.88 289 PRO A N 1
ATOM 2239 C CA . PRO A 1 289 ? 24.457 -20.996 -28.889 1.00 91.88 289 PRO A CA 1
ATOM 2240 C C . PRO A 1 289 ? 23.263 -20.105 -29.262 1.00 91.88 289 PRO A C 1
ATOM 2242 O O . PRO A 1 289 ? 23.419 -19.175 -30.044 1.00 91.88 289 PRO A O 1
ATOM 2245 N N . ASP A 1 290 ? 22.082 -20.339 -28.681 1.00 91.50 290 ASP A N 1
ATOM 2246 C CA . ASP A 1 290 ? 20.843 -19.657 -29.116 1.00 91.50 290 ASP A CA 1
ATOM 2247 C C . ASP A 1 290 ? 19.983 -19.106 -27.965 1.00 91.50 290 ASP A C 1
ATOM 2249 O O . ASP A 1 290 ? 19.508 -17.973 -28.017 1.00 91.50 290 ASP A O 1
ATOM 2253 N N . GLY A 1 291 ? 19.809 -19.874 -26.892 1.00 91.69 291 GLY A N 1
ATOM 2254 C CA . GLY A 1 291 ? 19.033 -19.477 -25.721 1.00 91.69 291 GLY A CA 1
ATOM 2255 C C . GLY A 1 291 ? 19.909 -18.905 -24.617 1.00 91.69 291 GLY A C 1
ATOM 2256 O O . GLY A 1 291 ? 20.955 -19.467 -24.300 1.00 91.69 291 GLY A O 1
ATOM 2257 N N . LEU A 1 292 ? 19.442 -17.829 -23.980 1.00 94.31 292 LEU A N 1
ATOM 2258 C CA . LEU A 1 292 ? 20.092 -17.194 -22.837 1.00 94.31 292 LEU A CA 1
ATOM 2259 C C . LEU A 1 292 ? 19.050 -16.708 -21.821 1.00 94.31 292 LEU A C 1
ATOM 2261 O O . LEU A 1 292 ? 18.119 -15.997 -22.187 1.00 94.31 292 LEU A O 1
ATOM 2265 N N . ALA A 1 293 ? 19.233 -17.034 -20.542 1.00 92.25 293 ALA A N 1
ATOM 2266 C CA . ALA A 1 293 ? 18.438 -16.483 -19.446 1.00 92.25 293 ALA A CA 1
ATOM 2267 C C . ALA A 1 293 ? 19.274 -16.313 -18.172 1.00 92.25 293 ALA A C 1
ATOM 2269 O O . ALA A 1 293 ? 20.202 -17.076 -17.917 1.00 92.25 293 ALA A O 1
ATOM 2270 N N . VAL A 1 294 ? 18.939 -15.326 -17.342 1.00 90.12 294 VAL A N 1
ATOM 2271 C CA . VAL A 1 294 ? 19.672 -14.999 -16.106 1.00 90.12 294 VAL A CA 1
ATOM 2272 C C . VAL A 1 294 ? 18.704 -15.035 -14.925 1.00 90.12 294 VAL A C 1
ATOM 2274 O O . VAL A 1 294 ? 17.656 -14.403 -15.020 1.00 90.12 294 VAL A O 1
ATOM 2277 N N . CYS A 1 295 ? 19.028 -15.716 -13.809 1.00 84.00 295 CYS A N 1
ATOM 2278 C CA . CYS A 1 295 ? 18.304 -15.475 -12.549 1.00 84.00 295 CYS A CA 1
ATOM 2279 C C . CYS A 1 295 ? 18.918 -14.270 -11.838 1.00 84.00 295 CYS A C 1
ATOM 2281 O O . CYS A 1 295 ? 20.042 -14.392 -11.335 1.00 84.00 295 CYS A O 1
ATOM 2283 N N . PRO A 1 296 ? 18.184 -13.152 -11.690 1.00 74.00 296 PRO A N 1
ATOM 2284 C CA . PRO A 1 296 ? 18.674 -11.991 -10.944 1.00 74.00 296 PRO A CA 1
ATOM 2285 C C . PRO A 1 296 ? 18.932 -12.318 -9.468 1.00 74.00 296 PRO A C 1
ATOM 2287 O O . PRO A 1 296 ? 19.747 -11.688 -8.811 1.00 74.00 296 PRO A O 1
ATOM 2290 N N . CYS A 1 297 ? 18.235 -13.335 -8.959 1.00 71.44 297 CYS A N 1
ATOM 2291 C CA . CYS A 1 297 ? 18.281 -13.788 -7.580 1.00 71.44 297 CYS A CA 1
ATOM 2292 C C . CYS A 1 297 ? 19.619 -14.431 -7.168 1.00 71.44 297 CYS A C 1
ATOM 2294 O O . CYS A 1 297 ? 20.028 -14.327 -6.016 1.00 71.44 297 CYS A O 1
ATOM 2296 N N . THR A 1 298 ? 20.281 -15.128 -8.098 1.00 77.69 298 THR A N 1
ATOM 2297 C CA . THR A 1 298 ? 21.473 -15.953 -7.826 1.00 77.69 298 THR A CA 1
ATOM 2298 C C . THR A 1 298 ? 22.658 -15.598 -8.717 1.00 77.69 298 THR A C 1
ATOM 2300 O O . THR A 1 298 ? 23.676 -16.279 -8.647 1.00 77.69 298 THR A O 1
ATOM 2303 N N . ASN A 1 299 ? 22.524 -14.606 -9.607 1.00 82.38 299 ASN A N 1
ATOM 2304 C CA . ASN A 1 299 ? 23.508 -14.278 -10.649 1.00 82.38 299 ASN A CA 1
ATOM 2305 C C . ASN A 1 299 ? 23.934 -15.486 -11.508 1.00 82.38 299 ASN A C 1
ATOM 2307 O O . ASN A 1 299 ? 25.038 -15.517 -12.057 1.00 82.38 299 ASN A O 1
ATOM 2311 N N . ARG A 1 300 ? 23.051 -16.487 -11.637 1.00 87.69 300 ARG A N 1
ATOM 2312 C CA . ARG A 1 300 ? 23.277 -17.643 -12.510 1.00 87.69 300 ARG A CA 1
ATOM 2313 C C . ARG A 1 300 ? 22.735 -17.351 -13.893 1.00 87.69 300 ARG A C 1
ATOM 2315 O O . ARG A 1 300 ? 21.588 -16.928 -14.028 1.00 87.69 300 ARG A O 1
ATOM 2322 N N . VAL A 1 301 ? 23.547 -17.628 -14.900 1.00 91.88 301 VAL A N 1
ATOM 2323 C CA . VAL A 1 301 ? 23.131 -17.640 -16.298 1.00 91.88 301 VAL A CA 1
ATOM 2324 C C . VAL A 1 301 ? 22.879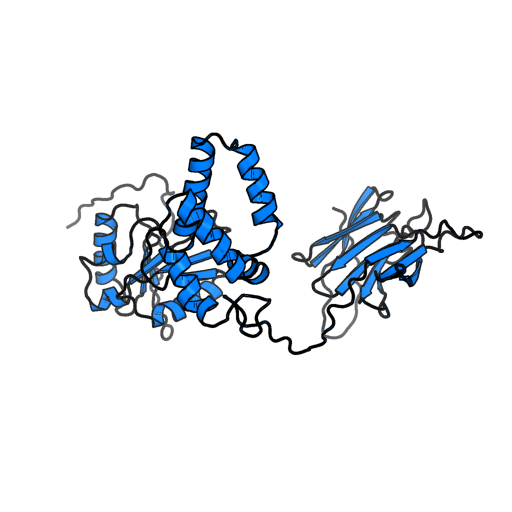 -19.078 -16.735 1.00 91.88 301 VAL A C 1
ATOM 2326 O O . VAL A 1 301 ? 23.550 -20.005 -16.276 1.00 91.88 301 VAL A O 1
ATOM 2329 N N . PHE A 1 302 ? 21.892 -19.253 -17.600 1.00 93.69 302 PHE A N 1
ATOM 2330 C CA . PHE A 1 302 ? 21.564 -20.484 -18.294 1.00 93.69 302 PHE A CA 1
ATOM 2331 C C . PHE A 1 302 ? 21.635 -20.205 -19.785 1.00 93.69 302 PHE A C 1
ATOM 2333 O O . PHE A 1 302 ? 21.080 -19.207 -20.248 1.00 93.69 302 PHE A O 1
ATOM 2340 N N . PHE A 1 303 ? 22.324 -21.061 -20.527 1.00 95.12 303 PHE A N 1
ATOM 2341 C CA . PHE A 1 303 ? 22.464 -20.895 -21.966 1.00 95.12 303 PHE A CA 1
ATOM 2342 C C . PHE A 1 303 ? 22.471 -22.239 -22.682 1.00 95.12 303 PHE A C 1
ATOM 2344 O O . PHE A 1 303 ? 22.971 -23.237 -22.155 1.00 95.12 303 PHE A O 1
ATOM 2351 N N . THR A 1 304 ? 21.878 -22.270 -23.869 1.00 94.75 304 THR A N 1
ATOM 2352 C CA . THR A 1 304 ? 21.776 -23.482 -24.686 1.00 94.75 304 THR A CA 1
ATOM 2353 C C . THR A 1 304 ? 22.862 -23.508 -25.752 1.00 94.75 304 THR A C 1
ATOM 2355 O O . THR A 1 304 ? 23.295 -22.465 -26.241 1.00 94.75 304 THR A O 1
ATOM 2358 N N . ALA A 1 305 ? 23.300 -24.712 -26.110 1.00 92.94 305 ALA A N 1
ATOM 2359 C CA . ALA A 1 305 ? 24.104 -24.970 -27.296 1.00 92.94 305 ALA A CA 1
ATOM 2360 C C . ALA A 1 305 ? 23.323 -25.939 -28.178 1.00 92.94 305 ALA A C 1
ATOM 2362 O O . ALA A 1 305 ? 22.945 -27.019 -27.716 1.00 92.94 305 ALA A O 1
ATOM 2363 N N . MET A 1 306 ? 23.058 -25.546 -29.423 1.00 91.81 306 MET A N 1
ATOM 2364 C CA . MET A 1 306 ? 22.258 -26.359 -30.335 1.00 91.81 306 MET A CA 1
ATOM 2365 C C . MET A 1 306 ? 22.920 -27.684 -30.703 1.00 91.81 306 MET A C 1
ATOM 2367 O O . MET A 1 306 ? 22.204 -28.597 -31.090 1.00 91.81 306 MET A O 1
ATOM 2371 N N . GLY A 1 307 ? 24.246 -27.781 -30.588 1.00 87.69 307 GLY A N 1
ATOM 2372 C CA . GLY A 1 307 ? 24.981 -28.962 -31.025 1.00 87.69 307 GLY A CA 1
ATOM 2373 C C . GLY A 1 307 ? 25.118 -29.019 -32.547 1.00 87.69 307 GLY A C 1
ATOM 2374 O O . GLY A 1 307 ? 25.121 -27.993 -33.237 1.00 87.69 307 GLY A O 1
ATOM 2375 N N . THR A 1 308 ? 25.258 -30.228 -33.072 1.00 87.50 308 THR A N 1
ATOM 2376 C CA . THR A 1 308 ? 25.346 -30.491 -34.504 1.00 87.50 308 THR A CA 1
ATOM 2377 C C . THR A 1 308 ? 23.940 -30.511 -35.101 1.00 87.50 308 THR A C 1
ATOM 2379 O O . THR A 1 308 ? 23.059 -31.223 -34.627 1.00 87.50 308 THR A O 1
ATOM 2382 N N . LEU A 1 309 ? 23.715 -29.750 -36.177 1.00 79.94 309 LEU A N 1
ATOM 2383 C CA . LEU A 1 309 ? 22.421 -29.733 -36.871 1.00 79.94 309 LEU A CA 1
ATOM 2384 C C . LEU A 1 309 ? 22.008 -31.157 -37.281 1.00 79.94 309 LEU A C 1
ATOM 2386 O O . LEU A 1 309 ? 22.780 -31.852 -37.941 1.00 79.94 309 LEU A O 1
ATOM 2390 N N . GLY A 1 310 ? 20.796 -31.580 -36.912 1.00 78.12 310 GLY A N 1
ATOM 2391 C CA . GLY A 1 310 ? 20.308 -32.933 -37.190 1.00 78.12 310 GLY A CA 1
ATOM 2392 C C . GLY A 1 310 ? 20.741 -34.013 -36.185 1.00 78.12 310 GLY A C 1
ATOM 2393 O O . GLY A 1 310 ? 20.308 -35.155 -36.327 1.00 78.12 310 GLY A O 1
ATOM 2394 N N . ALA A 1 311 ? 21.565 -33.694 -35.180 1.00 85.94 311 ALA A N 1
ATOM 2395 C CA . ALA A 1 311 ? 21.996 -34.638 -34.149 1.00 85.94 311 ALA A CA 1
ATOM 2396 C C . ALA A 1 311 ? 21.336 -34.362 -32.788 1.00 85.94 311 ALA A C 1
ATOM 2398 O O . ALA A 1 311 ? 20.916 -33.252 -32.476 1.00 85.94 311 ALA A O 1
ATOM 2399 N N . ARG A 1 312 ? 21.284 -35.396 -31.939 1.00 89.25 312 ARG A N 1
ATOM 2400 C CA . ARG A 1 312 ? 20.811 -35.310 -30.545 1.00 89.25 312 ARG A CA 1
ATOM 2401 C C . ARG A 1 312 ? 21.941 -35.043 -29.554 1.00 89.25 312 ARG A C 1
ATOM 2403 O O . ARG A 1 312 ? 22.123 -35.776 -28.580 1.00 89.25 312 ARG A O 1
ATOM 2410 N N . ASP A 1 313 ? 22.734 -34.020 -29.839 1.00 91.25 313 ASP A N 1
ATOM 2411 C CA . ASP A 1 313 ? 23.883 -33.610 -29.033 1.00 91.25 313 ASP A CA 1
ATOM 2412 C C . ASP A 1 313 ? 23.738 -32.202 -28.430 1.00 91.25 313 ASP A C 1
ATOM 2414 O O . ASP A 1 313 ? 24.691 -31.696 -27.834 1.00 91.25 313 ASP A O 1
ATOM 2418 N N . GLY A 1 314 ? 22.540 -31.613 -28.501 1.00 91.25 314 GLY A N 1
ATOM 2419 C CA . GLY A 1 314 ? 22.211 -30.347 -27.861 1.00 91.25 314 GLY A CA 1
ATOM 2420 C C . GLY A 1 314 ? 22.422 -30.363 -26.343 1.00 91.25 314 GLY A C 1
ATOM 2421 O O . GLY A 1 314 ? 22.310 -31.394 -25.673 1.00 91.25 314 GLY A O 1
ATOM 2422 N N . ALA A 1 315 ? 22.721 -29.193 -25.780 1.00 93.25 315 ALA A N 1
ATOM 2423 C CA . ALA A 1 315 ? 23.066 -29.049 -24.370 1.00 93.25 315 ALA A CA 1
ATOM 2424 C C . ALA A 1 315 ? 22.460 -27.797 -23.723 1.00 93.25 315 ALA A C 1
ATOM 2426 O O . ALA A 1 315 ? 22.174 -26.794 -24.382 1.00 93.25 315 ALA A O 1
ATOM 2427 N N . LEU A 1 316 ? 22.316 -27.856 -22.398 1.00 94.00 316 LEU A N 1
ATOM 2428 C CA . LEU A 1 316 ? 21.982 -26.722 -21.539 1.00 94.00 316 LEU A CA 1
ATOM 2429 C C . LEU A 1 316 ? 23.076 -26.586 -20.485 1.00 94.00 316 LEU A C 1
ATOM 2431 O O . LEU A 1 316 ? 23.320 -27.516 -19.715 1.00 94.00 316 LEU A O 1
ATOM 2435 N N . TYR A 1 317 ? 23.676 -25.409 -20.404 1.00 94.25 317 TYR A N 1
ATOM 2436 C CA . TYR A 1 317 ? 24.718 -25.094 -19.439 1.00 94.25 317 TYR A CA 1
ATOM 2437 C C . TYR A 1 317 ? 24.248 -24.039 -18.445 1.00 94.25 317 TYR A C 1
ATOM 2439 O O . TYR A 1 317 ? 23.324 -23.266 -18.705 1.00 94.25 317 TYR A O 1
ATOM 2447 N N . THR A 1 318 ? 24.917 -23.996 -17.300 1.00 93.44 318 THR A N 1
ATOM 2448 C CA . THR A 1 318 ? 24.799 -22.927 -16.317 1.00 93.44 318 THR A CA 1
ATOM 2449 C C . THR A 1 318 ? 26.172 -22.497 -15.833 1.00 93.44 318 THR A C 1
ATOM 2451 O O . THR A 1 318 ? 27.107 -23.291 -15.820 1.00 93.44 318 THR A O 1
ATOM 2454 N N . GLY A 1 319 ? 26.282 -21.258 -15.375 1.00 90.31 319 GLY A N 1
ATOM 2455 C CA . GLY A 1 319 ? 27.388 -20.834 -14.530 1.00 90.31 319 GLY A CA 1
ATOM 2456 C C . GLY A 1 319 ? 27.075 -19.514 -13.836 1.00 90.31 319 GLY A C 1
ATOM 2457 O O . GLY A 1 319 ? 26.007 -18.923 -14.030 1.00 90.31 319 GLY A O 1
ATOM 2458 N N . THR A 1 320 ? 28.015 -19.051 -13.026 1.00 89.19 320 THR A N 1
ATOM 2459 C CA . THR A 1 320 ? 27.919 -17.837 -12.221 1.00 89.19 320 THR A CA 1
ATOM 2460 C C . THR A 1 320 ? 28.623 -16.637 -12.878 1.00 89.19 320 THR A C 1
ATOM 2462 O O . THR A 1 320 ? 29.806 -16.672 -13.232 1.00 89.19 320 THR A O 1
ATOM 2465 N N . LEU A 1 321 ? 27.888 -15.534 -13.042 1.00 84.81 321 LEU A N 1
ATOM 2466 C CA . LEU A 1 321 ? 28.424 -14.237 -13.483 1.00 84.81 321 LEU A CA 1
ATOM 2467 C C . LEU A 1 321 ? 29.265 -13.577 -12.371 1.00 84.81 321 LEU A C 1
ATOM 2469 O O . LEU A 1 321 ? 29.031 -13.862 -11.195 1.00 84.81 321 LEU A O 1
ATOM 2473 N N . PRO A 1 322 ? 30.214 -12.668 -12.688 1.00 74.44 322 PRO A N 1
ATOM 2474 C CA . PRO A 1 322 ? 30.466 -12.020 -13.987 1.00 74.44 322 PRO A CA 1
ATOM 2475 C C . PRO A 1 322 ? 31.577 -12.649 -14.855 1.00 74.44 322 PRO A C 1
ATOM 2477 O O . PRO A 1 322 ? 31.894 -12.089 -15.899 1.00 74.44 322 PRO A O 1
ATOM 2480 N N . GLY A 1 323 ? 32.198 -13.764 -14.443 1.00 77.38 323 GLY A N 1
ATOM 2481 C CA . GLY A 1 323 ? 33.411 -14.302 -15.097 1.00 77.38 323 GLY A CA 1
ATOM 2482 C C . GLY A 1 323 ? 33.390 -15.783 -15.500 1.00 77.38 323 GLY A C 1
ATOM 2483 O O . GLY A 1 323 ? 34.345 -16.231 -16.118 1.00 77.38 323 GLY A O 1
ATOM 2484 N N . LEU A 1 324 ? 32.333 -16.518 -15.137 1.00 71.19 324 LEU A N 1
ATOM 2485 C CA . LEU A 1 324 ? 32.046 -17.926 -15.453 1.00 71.19 324 LEU A CA 1
ATOM 2486 C C . LEU A 1 324 ? 33.228 -18.912 -15.358 1.00 71.19 324 LEU A C 1
ATOM 2488 O O . LEU A 1 324 ? 33.646 -19.507 -16.346 1.00 71.19 324 LEU A O 1
ATOM 2492 N N . ALA A 1 325 ? 33.695 -19.142 -14.124 1.00 70.75 325 ALA A N 1
ATOM 2493 C CA . ALA A 1 325 ? 34.681 -20.172 -13.762 1.00 70.75 325 ALA A CA 1
ATOM 2494 C C . ALA A 1 325 ? 34.057 -21.534 -13.369 1.00 70.75 325 ALA A C 1
ATOM 2496 O O . ALA A 1 325 ? 34.767 -22.529 -13.260 1.00 70.75 325 ALA A O 1
ATOM 2497 N N . ASP A 1 326 ? 32.740 -21.589 -13.148 1.00 87.31 326 ASP A N 1
ATOM 2498 C CA . ASP A 1 326 ? 31.991 -22.749 -12.638 1.00 87.31 326 ASP A CA 1
ATOM 2499 C C . ASP A 1 326 ? 30.973 -23.287 -13.658 1.00 87.31 326 ASP A C 1
ATOM 2501 O O . ASP A 1 326 ? 29.868 -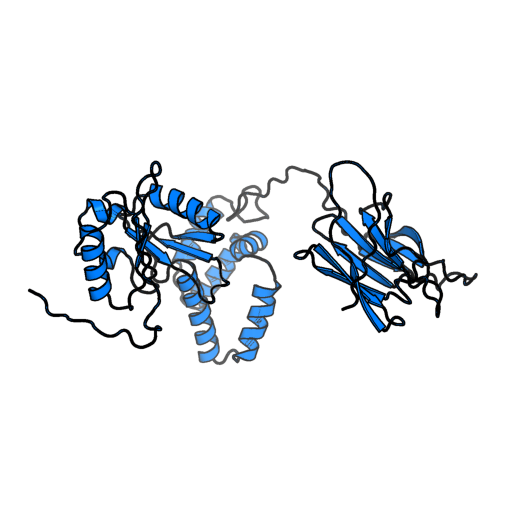23.694 -13.296 1.00 87.31 326 ASP A O 1
ATOM 2505 N N . VAL A 1 327 ? 31.318 -23.256 -14.947 1.00 90.88 327 VAL A N 1
ATOM 2506 C CA . VAL A 1 327 ? 30.417 -23.721 -16.009 1.00 90.88 327 VAL A CA 1
ATOM 2507 C C . VAL A 1 327 ? 30.113 -25.211 -15.829 1.00 90.88 327 VAL A C 1
ATOM 2509 O O . VAL A 1 327 ? 31.015 -26.045 -15.788 1.00 90.88 327 VAL A O 1
ATOM 2512 N N . GLN A 1 328 ? 28.828 -25.548 -15.742 1.00 90.69 328 GLN A N 1
ATOM 2513 C CA . GLN A 1 328 ? 28.329 -26.910 -15.565 1.00 90.69 328 GLN A CA 1
ATOM 2514 C C . GLN A 1 328 ? 27.239 -27.219 -16.585 1.00 90.69 328 GLN A C 1
ATOM 2516 O O . GLN A 1 328 ? 26.408 -26.369 -16.909 1.00 90.69 328 GLN A O 1
ATOM 2521 N N . ALA A 1 329 ? 27.210 -28.459 -17.067 1.00 89.31 329 ALA A N 1
ATOM 2522 C CA . ALA A 1 329 ? 26.099 -28.946 -17.868 1.00 89.31 329 ALA A CA 1
ATOM 2523 C C . ALA A 1 329 ? 24.903 -29.266 -16.960 1.00 89.31 329 ALA A C 1
ATOM 2525 O O . ALA A 1 329 ? 24.990 -30.123 -16.084 1.00 89.31 329 ALA A O 1
ATOM 2526 N N . VAL A 1 330 ? 23.777 -28.593 -17.194 1.00 88.81 330 VAL A N 1
ATOM 2527 C CA . VAL A 1 330 ? 22.466 -28.977 -16.646 1.00 88.81 330 VAL A CA 1
ATOM 2528 C C . VAL A 1 330 ? 21.898 -30.141 -17.459 1.00 88.81 330 VAL A C 1
ATOM 2530 O O . VAL A 1 330 ? 21.305 -31.062 -16.905 1.00 88.81 330 VAL A O 1
ATOM 2533 N N . VAL A 1 331 ? 22.124 -30.109 -18.774 1.00 88.94 331 VAL A N 1
ATOM 2534 C CA . VAL A 1 331 ? 21.915 -31.225 -19.697 1.00 88.94 331 VAL A CA 1
ATOM 2535 C C . VAL A 1 331 ? 23.176 -31.351 -20.543 1.00 88.94 331 VAL A C 1
ATOM 2537 O O . VAL A 1 331 ? 23.535 -30.413 -21.255 1.00 88.94 331 VAL A O 1
ATOM 2540 N N . ALA A 1 332 ? 23.876 -32.480 -20.425 1.00 87.56 332 ALA A N 1
ATOM 2541 C CA . ALA A 1 332 ? 25.147 -32.702 -21.109 1.00 87.56 332 ALA A CA 1
ATOM 2542 C C . ALA A 1 332 ? 24.958 -32.914 -22.617 1.00 87.56 332 ALA A C 1
ATOM 2544 O O . ALA A 1 332 ? 24.031 -33.613 -23.038 1.00 87.56 332 ALA A O 1
ATOM 2545 N N . ALA A 1 333 ? 25.877 -32.357 -23.410 1.00 87.12 333 ALA A N 1
ATOM 2546 C CA . ALA A 1 333 ? 25.962 -32.638 -24.839 1.00 87.12 333 ALA A CA 1
ATOM 2547 C C . ALA A 1 333 ? 26.108 -34.149 -25.070 1.00 87.12 333 ALA A C 1
ATOM 2549 O O . ALA A 1 333 ? 26.824 -34.833 -24.336 1.00 87.12 333 ALA A O 1
ATOM 2550 N N . GLY A 1 334 ? 25.393 -34.675 -26.061 1.00 82.75 334 GLY A N 1
ATOM 2551 C CA . GLY A 1 334 ? 25.394 -36.106 -26.388 1.00 82.75 334 GLY A CA 1
ATOM 2552 C C . GLY A 1 334 ? 24.653 -37.008 -25.391 1.00 82.75 334 GLY A C 1
ATOM 2553 O O . GLY A 1 334 ? 24.656 -38.222 -25.561 1.00 82.75 334 GLY A O 1
ATOM 2554 N N . SER A 1 335 ? 23.973 -36.452 -24.379 1.00 84.38 335 SER A N 1
ATOM 2555 C CA . SER A 1 335 ? 23.108 -37.237 -23.476 1.00 84.38 335 SER A CA 1
ATOM 2556 C C . SER A 1 335 ? 21.851 -37.799 -24.157 1.00 84.38 335 SER A C 1
ATOM 2558 O O . SER A 1 335 ? 21.135 -38.600 -23.559 1.00 84.38 335 SER A O 1
ATOM 2560 N N . GLY A 1 336 ? 21.546 -37.359 -25.385 1.00 84.19 336 GLY A N 1
ATOM 2561 C CA . GLY A 1 336 ? 20.331 -37.714 -26.123 1.00 84.19 336 GLY A CA 1
ATOM 2562 C C . GLY A 1 336 ? 19.064 -36.993 -25.644 1.00 84.19 336 GLY A C 1
ATOM 2563 O O . GLY A 1 336 ? 17.989 -37.221 -26.198 1.00 84.19 336 GLY A O 1
ATOM 2564 N N . ALA A 1 337 ? 19.189 -36.138 -24.625 1.00 82.19 337 ALA A N 1
ATOM 2565 C CA . ALA A 1 337 ? 18.102 -35.422 -23.964 1.00 82.19 337 ALA A CA 1
ATOM 2566 C C . ALA A 1 337 ? 17.552 -34.229 -24.754 1.00 82.19 337 ALA A C 1
ATOM 2568 O O . ALA A 1 337 ? 16.377 -33.898 -24.619 1.00 82.19 337 ALA A O 1
ATOM 2569 N N . LEU A 1 338 ? 18.417 -33.566 -25.521 1.00 86.00 338 LEU A N 1
ATOM 2570 C CA . LEU A 1 338 ? 18.100 -32.384 -26.311 1.00 86.00 338 LEU A CA 1
ATOM 2571 C C . LEU A 1 338 ? 18.619 -32.588 -27.734 1.00 86.00 338 LEU A C 1
ATOM 2573 O O . LEU A 1 338 ? 19.724 -33.093 -27.938 1.00 86.00 338 LEU A O 1
ATOM 2577 N N . HIS A 1 339 ? 17.809 -32.194 -28.707 1.00 90.25 339 HIS A N 1
ATOM 2578 C CA . HIS A 1 339 ? 18.152 -32.189 -30.117 1.00 90.25 339 HIS A CA 1
ATOM 2579 C C . HIS A 1 339 ? 18.732 -30.835 -30.511 1.00 90.25 339 HIS A C 1
ATOM 2581 O O . HIS A 1 339 ? 19.938 -30.682 -30.631 1.00 90.25 339 HIS A O 1
ATOM 2587 N N . THR A 1 340 ? 17.882 -29.821 -30.627 1.00 89.38 340 THR A N 1
ATOM 2588 C CA . THR A 1 340 ? 18.261 -28.463 -31.016 1.00 89.38 340 THR A CA 1
ATOM 2589 C C . THR A 1 340 ? 17.635 -27.493 -30.021 1.00 89.38 340 THR A C 1
ATOM 2591 O O . THR A 1 340 ? 16.605 -26.872 -30.317 1.00 89.38 340 THR A O 1
ATOM 2594 N N . PRO A 1 341 ? 18.214 -27.386 -28.811 1.00 90.19 341 PRO A N 1
ATOM 2595 C CA . PRO A 1 341 ? 17.706 -26.503 -27.775 1.00 90.19 341 PRO A CA 1
ATOM 2596 C C . PRO A 1 341 ? 17.853 -25.042 -28.201 1.00 90.19 341 PRO A C 1
ATOM 2598 O O . PRO A 1 341 ? 18.936 -24.576 -28.552 1.00 90.19 341 PRO A O 1
ATOM 2601 N N . LYS A 1 342 ? 16.732 -24.328 -28.167 1.00 88.56 342 LYS A N 1
ATOM 2602 C CA . LYS A 1 342 ? 16.582 -22.926 -28.548 1.00 88.56 342 LYS A CA 1
ATOM 2603 C C . LYS A 1 342 ? 16.419 -22.072 -27.294 1.00 88.56 342 LYS A C 1
ATOM 2605 O O . LYS A 1 342 ? 17.238 -22.162 -26.379 1.00 88.56 342 LYS A O 1
ATOM 2610 N N . GLN A 1 343 ? 15.373 -21.254 -27.245 1.00 86.31 343 GLN A N 1
ATOM 2611 C CA . GLN A 1 343 ? 15.078 -20.352 -26.142 1.00 86.31 343 GLN A CA 1
ATOM 2612 C C . GLN A 1 343 ? 14.957 -21.099 -24.807 1.00 86.31 343 GLN A C 1
ATOM 2614 O O . GLN A 1 343 ? 14.398 -22.196 -24.725 1.00 86.31 343 GLN A O 1
ATOM 2619 N N . VAL A 1 344 ? 15.479 -20.466 -23.758 1.00 90.25 344 VAL A N 1
ATOM 2620 C CA . VAL A 1 344 ? 15.427 -20.931 -22.372 1.00 90.25 344 VAL A CA 1
ATOM 2621 C C . VAL A 1 344 ? 14.678 -19.903 -21.529 1.00 90.25 344 VAL A C 1
ATOM 2623 O O . VAL A 1 344 ? 14.872 -18.701 -21.690 1.00 90.25 344 VAL A O 1
ATOM 2626 N N . CYS A 1 345 ? 13.817 -20.374 -20.633 1.00 90.00 345 CYS A N 1
ATOM 2627 C CA . CYS A 1 345 ? 13.035 -19.552 -19.717 1.00 90.00 345 CYS A CA 1
ATOM 2628 C C . CYS A 1 345 ? 13.210 -20.050 -18.278 1.00 90.00 345 CYS A C 1
ATOM 2630 O O . CYS A 1 345 ? 13.378 -21.248 -18.035 1.00 90.00 345 CYS A O 1
ATOM 2632 N N . LEU A 1 346 ? 13.177 -19.128 -17.317 1.00 87.69 346 LEU A N 1
ATOM 2633 C CA . LEU A 1 346 ? 13.337 -19.423 -15.896 1.00 87.69 346 LEU A CA 1
ATOM 2634 C C . LEU A 1 346 ? 12.024 -19.174 -15.162 1.00 87.69 346 LEU A C 1
ATOM 2636 O O . LEU A 1 346 ? 11.458 -18.089 -15.247 1.00 87.69 346 LEU A O 1
ATOM 2640 N N . ASP A 1 347 ? 11.604 -20.150 -14.367 1.00 81.25 347 ASP A N 1
ATOM 2641 C CA . ASP A 1 347 ? 10.586 -19.971 -13.339 1.00 81.25 347 ASP A CA 1
ATOM 2642 C C . ASP A 1 347 ? 11.289 -19.952 -11.981 1.00 81.25 347 ASP A C 1
ATOM 2644 O O . ASP A 1 347 ? 11.611 -20.991 -11.389 1.00 81.25 347 ASP A O 1
ATOM 2648 N N . ALA A 1 348 ? 11.582 -18.739 -11.510 1.00 71.75 348 ALA A N 1
ATOM 2649 C CA . ALA A 1 348 ? 12.285 -18.531 -10.252 1.00 71.75 348 ALA A CA 1
ATOM 2650 C C . ALA A 1 348 ? 11.461 -19.006 -9.043 1.00 71.75 348 ALA A C 1
ATOM 2652 O O . ALA A 1 348 ? 12.039 -19.530 -8.090 1.00 71.75 348 ALA A O 1
ATOM 2653 N N . ALA A 1 349 ? 10.130 -18.876 -9.093 1.00 71.25 349 ALA A N 1
ATOM 2654 C CA . ALA A 1 349 ? 9.243 -19.266 -8.001 1.00 71.25 349 ALA A CA 1
ATOM 2655 C C . ALA A 1 349 ? 9.198 -20.792 -7.840 1.00 71.25 349 ALA A C 1
ATOM 2657 O O . ALA A 1 349 ? 9.342 -21.305 -6.731 1.00 71.25 349 ALA A O 1
ATOM 2658 N N . ALA A 1 350 ? 9.085 -21.531 -8.948 1.00 73.88 350 ALA A N 1
ATOM 2659 C CA . ALA A 1 350 ? 9.090 -22.995 -8.933 1.00 73.88 350 ALA A CA 1
ATOM 2660 C C . ALA A 1 350 ? 10.501 -23.613 -8.929 1.00 73.88 350 ALA A C 1
ATOM 2662 O O . ALA A 1 350 ? 10.639 -24.841 -8.843 1.00 73.88 350 ALA A O 1
ATOM 2663 N N . ARG A 1 351 ? 11.550 -22.782 -9.035 1.00 78.69 351 ARG A N 1
ATOM 2664 C CA . ARG A 1 351 ? 12.961 -23.185 -9.175 1.00 78.69 351 ARG A CA 1
ATOM 2665 C C . ARG A 1 351 ? 13.166 -24.139 -10.359 1.00 78.69 351 ARG A C 1
ATOM 2667 O O . ARG A 1 351 ? 13.802 -25.188 -10.218 1.00 78.69 351 ARG A O 1
ATOM 2674 N N . ARG A 1 352 ? 12.592 -23.795 -11.517 1.00 83.19 352 ARG A N 1
ATOM 2675 C CA . ARG A 1 352 ? 12.654 -24.593 -12.755 1.00 83.19 352 ARG A CA 1
ATOM 2676 C C . ARG A 1 352 ? 13.249 -23.804 -13.913 1.00 83.19 352 ARG A C 1
ATOM 2678 O O . ARG A 1 352 ? 13.125 -22.584 -13.984 1.00 83.19 352 ARG A O 1
ATOM 2685 N N . VAL A 1 353 ? 13.858 -24.540 -14.835 1.00 87.50 353 VAL A N 1
ATOM 2686 C CA . VAL A 1 353 ? 14.344 -24.046 -16.125 1.00 87.50 353 VAL A CA 1
ATOM 2687 C C . VAL A 1 353 ? 13.596 -24.791 -17.219 1.00 87.50 353 VAL A C 1
ATOM 2689 O O . VAL A 1 353 ? 13.472 -26.011 -17.150 1.00 87.50 353 VAL A O 1
ATOM 2692 N N . TYR A 1 354 ? 13.102 -24.073 -18.216 1.00 89.06 354 TYR A N 1
ATOM 2693 C CA . TYR A 1 354 ? 12.400 -24.638 -19.363 1.00 89.06 354 TYR A CA 1
ATOM 2694 C C . TYR A 1 354 ? 13.192 -24.340 -20.628 1.00 89.06 354 TYR A C 1
ATOM 2696 O O . TYR A 1 354 ? 13.627 -23.208 -20.824 1.00 89.06 354 TYR A O 1
ATOM 2704 N N . VAL A 1 355 ? 13.382 -25.345 -21.476 1.00 89.81 355 VAL A N 1
ATOM 2705 C CA . VAL A 1 355 ? 14.086 -25.223 -22.756 1.00 89.81 355 VAL A CA 1
ATOM 2706 C C . VAL A 1 355 ? 13.161 -25.679 -23.870 1.00 89.81 355 VAL A C 1
ATOM 2708 O O . VAL A 1 355 ? 12.649 -26.795 -23.824 1.00 89.81 355 VAL A O 1
ATOM 2711 N N . CYS A 1 356 ? 12.973 -24.837 -24.880 1.00 88.50 356 CYS A N 1
ATOM 2712 C CA . CYS A 1 356 ? 12.281 -25.229 -26.101 1.00 88.50 356 CYS A CA 1
ATOM 2713 C C . CYS A 1 356 ? 13.257 -25.984 -27.010 1.00 88.50 356 CYS A C 1
ATOM 2715 O O . CYS A 1 356 ? 14.251 -25.412 -27.455 1.00 88.50 356 CYS A O 1
ATOM 2717 N N . ASP A 1 357 ? 12.981 -27.251 -27.298 1.00 84.44 357 ASP A N 1
ATOM 2718 C CA . ASP A 1 357 ? 13.754 -28.071 -28.226 1.00 84.44 357 ASP A CA 1
ATOM 2719 C C . ASP A 1 357 ? 13.044 -28.136 -29.581 1.00 84.44 357 ASP A C 1
ATOM 2721 O O . ASP A 1 357 ? 11.987 -28.757 -29.719 1.00 84.44 357 ASP A O 1
ATOM 2725 N N . ARG A 1 358 ? 13.618 -27.463 -30.587 1.00 86.19 358 ARG A N 1
ATOM 2726 C CA . ARG A 1 358 ? 12.978 -27.286 -31.898 1.00 86.19 358 ARG A CA 1
ATOM 2727 C C . ARG A 1 358 ? 12.798 -28.611 -32.631 1.00 86.19 358 ARG A C 1
ATOM 2729 O O . ARG A 1 358 ? 11.707 -28.909 -33.098 1.00 86.19 358 ARG A O 1
ATOM 2736 N N . GLU A 1 359 ? 13.877 -29.374 -32.764 1.00 86.25 359 GLU A N 1
ATOM 2737 C CA . GLU A 1 359 ? 13.889 -30.630 -33.527 1.00 86.25 359 GLU A CA 1
ATOM 2738 C C . GLU A 1 359 ? 13.495 -31.824 -32.651 1.00 86.25 359 GLU A C 1
ATOM 2740 O O . GLU A 1 359 ? 12.976 -32.816 -33.155 1.00 86.25 359 GLU A O 1
ATOM 2745 N N . GLY A 1 360 ? 13.638 -31.706 -31.326 1.00 80.06 360 GLY A N 1
ATOM 2746 C CA . GLY A 1 360 ? 13.056 -32.652 -30.374 1.00 80.06 360 GLY A CA 1
ATOM 2747 C C . GLY A 1 360 ? 11.542 -32.500 -30.206 1.00 80.06 360 GLY A C 1
ATOM 2748 O O . GLY A 1 360 ? 10.927 -33.376 -29.603 1.00 80.06 360 GLY A O 1
ATOM 2749 N N . MET A 1 361 ? 10.953 -31.422 -30.745 1.00 83.25 361 MET A N 1
ATOM 2750 C CA . MET A 1 361 ? 9.523 -31.095 -30.685 1.00 83.25 361 MET A CA 1
ATOM 2751 C C . MET A 1 361 ? 8.957 -31.122 -29.259 1.00 83.25 361 MET A C 1
ATOM 2753 O O . MET A 1 361 ? 7.862 -31.630 -29.021 1.00 83.25 361 MET A O 1
ATOM 2757 N N . ALA A 1 362 ? 9.711 -30.585 -28.301 1.00 81.38 362 ALA A N 1
ATOM 2758 C CA . ALA A 1 362 ? 9.362 -30.667 -26.891 1.00 81.38 362 ALA A CA 1
ATOM 2759 C C . ALA A 1 362 ? 9.769 -29.422 -26.103 1.00 81.38 362 ALA A C 1
ATOM 2761 O O . ALA A 1 362 ? 10.702 -28.704 -26.467 1.00 81.38 362 ALA A O 1
ATOM 2762 N N . VAL A 1 363 ? 9.105 -29.207 -24.967 1.00 81.06 363 VAL A N 1
ATOM 2763 C CA . VAL A 1 363 ? 9.591 -28.303 -23.922 1.00 81.06 363 VAL A CA 1
ATOM 2764 C C . VAL A 1 363 ? 10.171 -29.151 -22.800 1.00 81.06 363 VAL A C 1
ATOM 2766 O O . VAL A 1 363 ? 9.463 -29.880 -22.106 1.00 81.06 363 VAL A O 1
ATOM 2769 N N . VAL A 1 364 ? 11.482 -29.059 -22.615 1.00 81.69 364 VAL A N 1
ATOM 2770 C CA . VAL A 1 364 ? 12.200 -29.815 -21.593 1.00 81.69 364 VAL A CA 1
ATOM 2771 C C . VAL A 1 364 ? 12.250 -29.002 -20.310 1.00 81.69 364 VAL A C 1
ATOM 2773 O O . VAL A 1 364 ? 12.755 -27.879 -20.284 1.00 81.69 364 VAL A O 1
ATOM 2776 N N . ARG A 1 365 ? 11.731 -29.580 -19.224 1.00 87.00 365 ARG A N 1
ATOM 2777 C CA . ARG A 1 365 ? 11.774 -28.990 -17.884 1.00 87.00 365 ARG A CA 1
ATOM 2778 C C . ARG A 1 365 ? 12.936 -29.568 -17.080 1.00 87.00 365 ARG A C 1
ATOM 2780 O O . ARG A 1 365 ? 12.935 -30.747 -16.734 1.00 87.00 365 ARG A O 1
ATOM 2787 N N . CYS A 1 366 ? 13.857 -28.703 -16.678 1.00 79.88 366 CYS A N 1
ATOM 2788 C CA . CYS A 1 366 ? 15.013 -29.016 -15.847 1.00 79.88 366 CYS A CA 1
ATOM 2789 C C . CYS A 1 366 ? 14.826 -28.460 -14.420 1.00 79.88 366 CYS A C 1
ATOM 2791 O O . CYS A 1 366 ? 14.371 -27.330 -14.223 1.00 79.88 366 CYS A O 1
ATOM 2793 N N . GLY A 1 367 ? 15.175 -29.257 -13.406 1.00 67.38 367 GLY A N 1
ATOM 2794 C CA . GLY A 1 367 ? 15.119 -28.890 -11.981 1.00 67.38 367 GLY A CA 1
ATOM 2795 C C . GLY A 1 367 ? 14.405 -29.943 -11.127 1.00 67.38 367 GLY A C 1
ATOM 2796 O O . GLY A 1 367 ? 13.543 -30.649 -11.638 1.00 67.38 367 GLY A O 1
ATOM 2797 N N . GLY A 1 368 ? 14.751 -30.044 -9.836 1.00 45.34 368 GLY A N 1
ATOM 2798 C CA . GLY A 1 368 ? 14.201 -31.005 -8.863 1.00 45.34 368 GLY A CA 1
ATOM 2799 C C . GLY A 1 368 ? 15.274 -31.855 -8.155 1.00 45.34 368 GLY A C 1
ATOM 2800 O O . GLY A 1 368 ? 15.909 -32.679 -8.793 1.00 45.34 368 GLY A O 1
ATOM 2801 N N . LYS A 1 369 ? 15.428 -31.651 -6.831 1.00 36.69 369 LYS A N 1
ATOM 2802 C CA . LYS A 1 369 ? 16.386 -32.268 -5.874 1.00 36.69 369 LYS A CA 1
ATOM 2803 C C . LYS A 1 369 ? 17.881 -32.163 -6.234 1.00 36.69 369 LYS A C 1
ATOM 2805 O O . LYS A 1 369 ? 18.524 -33.147 -6.570 1.00 36.69 369 LYS A O 1
ATOM 2810 N N . THR A 1 370 ? 18.475 -30.998 -5.980 1.00 30.45 370 THR A N 1
ATOM 2811 C CA . THR A 1 370 ? 19.912 -30.908 -5.662 1.00 30.45 370 THR A CA 1
ATOM 2812 C C . THR A 1 370 ? 20.021 -30.433 -4.217 1.00 30.45 370 THR A C 1
ATOM 2814 O O . THR A 1 370 ? 19.760 -29.268 -3.914 1.00 30.45 370 THR A O 1
ATOM 2817 N N . LYS A 1 371 ? 20.287 -31.387 -3.315 1.00 27.08 371 LYS A N 1
ATOM 2818 C CA . LYS A 1 371 ? 20.665 -31.142 -1.921 1.00 27.08 371 LYS A CA 1
ATOM 2819 C C . LYS A 1 371 ? 21.955 -30.321 -1.924 1.00 27.08 371 LYS A C 1
ATOM 2821 O O . LYS A 1 371 ? 22.943 -30.739 -2.517 1.00 27.08 371 LYS A O 1
ATOM 2826 N N . VAL A 1 372 ? 21.939 -29.178 -1.253 1.00 31.08 372 VAL A N 1
ATOM 2827 C CA . VAL A 1 372 ? 23.156 -28.607 -0.677 1.00 31.08 372 VAL A CA 1
ATOM 2828 C C . VAL A 1 372 ? 23.195 -29.161 0.749 1.00 31.08 372 VAL A C 1
ATOM 2830 O O . VAL A 1 372 ? 22.238 -28.950 1.490 1.00 31.08 372 VAL A O 1
ATOM 2833 N N . TYR A 1 373 ? 24.272 -29.890 1.052 1.00 25.44 373 TYR A N 1
ATOM 2834 C CA . TYR A 1 373 ? 24.625 -30.646 2.267 1.00 25.44 373 TYR A CA 1
ATOM 2835 C C . TYR A 1 373 ? 24.333 -32.166 2.317 1.00 25.44 373 TYR A C 1
ATOM 2837 O O . TYR A 1 373 ? 23.200 -32.631 2.182 1.00 25.44 373 TYR A O 1
ATOM 2845 N N . GLU A 1 374 ? 25.458 -32.850 2.571 1.00 24.80 374 GLU A N 1
ATOM 2846 C CA . GLU A 1 374 ? 25.770 -34.224 2.997 1.00 24.80 374 GLU A CA 1
ATOM 2847 C C . GLU A 1 374 ? 25.670 -35.401 2.009 1.00 24.80 374 GLU A C 1
ATOM 2849 O O . GLU A 1 374 ? 24.594 -35.794 1.559 1.00 24.80 374 GLU A O 1
ATOM 2854 N N . ASP A 1 375 ? 26.885 -35.890 1.715 1.00 27.28 375 ASP A N 1
ATOM 2855 C CA . ASP A 1 375 ? 27.407 -37.253 1.563 1.00 27.28 375 ASP A CA 1
ATOM 2856 C C . ASP A 1 375 ? 26.554 -38.394 0.980 1.00 27.28 375 ASP A C 1
ATOM 2858 O O . ASP A 1 375 ? 25.377 -38.590 1.262 1.00 27.28 375 ASP A O 1
ATOM 2862 N N . GLU A 1 376 ? 27.284 -39.200 0.204 1.00 26.23 376 GLU A N 1
ATOM 2863 C CA . GLU A 1 376 ? 26.960 -40.503 -0.384 1.00 26.23 376 GLU A CA 1
ATOM 2864 C C . GLU A 1 376 ? 25.966 -40.561 -1.568 1.00 26.23 376 GLU A C 1
ATOM 2866 O O . GLU A 1 376 ? 24.745 -40.509 -1.461 1.00 26.23 376 GLU A O 1
ATOM 2871 N N . ALA A 1 377 ? 26.572 -40.758 -2.747 1.00 27.66 377 ALA A N 1
ATOM 2872 C CA . ALA A 1 377 ? 26.190 -41.699 -3.804 1.00 27.66 377 ALA A CA 1
ATOM 2873 C C . ALA A 1 377 ? 24.690 -41.961 -4.081 1.00 27.66 377 ALA A C 1
ATOM 2875 O O . ALA A 1 377 ? 24.063 -42.796 -3.437 1.00 27.66 377 ALA A O 1
ATOM 2876 N N . ARG A 1 378 ? 24.183 -41.442 -5.211 1.00 24.70 378 ARG A N 1
ATOM 2877 C CA . ARG A 1 378 ? 23.755 -42.220 -6.406 1.00 24.70 378 ARG A CA 1
ATOM 2878 C C . ARG A 1 378 ? 22.932 -41.372 -7.386 1.00 24.70 378 ARG A C 1
ATOM 2880 O O . ARG A 1 378 ? 22.315 -40.376 -7.030 1.00 24.70 378 ARG A O 1
ATOM 2887 N N . ALA A 1 379 ? 22.999 -41.812 -8.640 1.00 31.27 379 ALA A N 1
ATOM 2888 C CA . ALA A 1 379 ? 22.473 -41.229 -9.868 1.00 31.27 379 ALA A CA 1
ATOM 2889 C C . ALA A 1 379 ? 21.018 -40.731 -9.812 1.00 31.27 379 ALA A C 1
ATOM 2891 O O . ALA A 1 379 ? 20.151 -41.383 -9.236 1.00 31.27 379 ALA A O 1
ATOM 2892 N N . PHE A 1 380 ? 20.744 -39.644 -10.541 1.00 24.48 380 PHE A N 1
ATOM 2893 C CA . PHE A 1 380 ? 19.392 -39.256 -10.941 1.00 24.48 380 PHE A CA 1
ATOM 2894 C C . PHE A 1 380 ? 19.274 -39.219 -12.467 1.00 24.48 380 PHE A C 1
ATOM 2896 O O . PHE A 1 380 ? 19.842 -38.360 -13.138 1.00 24.48 380 PHE A O 1
ATOM 2903 N N . SER A 1 381 ? 18.503 -40.170 -12.991 1.00 32.31 381 SER A N 1
ATOM 2904 C CA . SER A 1 381 ? 17.795 -40.103 -14.265 1.00 32.31 381 SER A CA 1
ATOM 2905 C C . SER A 1 381 ? 16.431 -39.442 -14.026 1.00 32.31 381 SER A C 1
ATOM 2907 O O . SER A 1 381 ? 15.755 -39.741 -13.041 1.00 32.31 381 SER A O 1
ATOM 2909 N N . GLY A 1 382 ? 16.010 -38.529 -14.904 1.00 28.72 382 GLY A N 1
ATOM 2910 C CA . GLY A 1 382 ? 14.673 -37.936 -14.814 1.00 28.72 382 GLY A CA 1
ATOM 2911 C C . GLY A 1 382 ? 14.503 -36.654 -15.617 1.00 28.72 382 GLY A C 1
ATOM 2912 O O . GLY A 1 382 ? 14.447 -35.570 -15.043 1.00 28.72 382 GLY A O 1
ATOM 2913 N N . ILE A 1 383 ? 14.379 -36.783 -16.937 1.00 29.69 383 ILE A N 1
ATOM 2914 C CA . ILE A 1 383 ? 13.796 -35.743 -17.791 1.00 29.69 383 ILE A CA 1
ATOM 2915 C C . ILE A 1 383 ? 12.294 -36.014 -17.848 1.00 29.69 383 ILE A C 1
ATOM 2917 O O . ILE A 1 383 ? 11.880 -37.098 -18.249 1.00 29.69 383 ILE A O 1
ATOM 2921 N N . ALA A 1 384 ? 11.485 -35.045 -17.424 1.00 31.41 384 ALA A N 1
ATOM 2922 C CA . ALA A 1 384 ? 10.046 -35.071 -17.655 1.00 31.41 384 ALA A CA 1
ATOM 2923 C C . ALA A 1 384 ? 9.751 -34.206 -18.884 1.00 31.41 384 ALA A C 1
ATOM 2925 O O . ALA A 1 384 ? 9.888 -32.982 -18.820 1.00 31.41 384 ALA A O 1
ATOM 2926 N N . LEU A 1 385 ? 9.386 -34.864 -19.984 1.00 25.33 385 LEU A N 1
ATOM 2927 C CA . LEU A 1 385 ? 8.722 -34.247 -21.130 1.00 25.33 385 LEU A CA 1
ATOM 2928 C C . LEU A 1 385 ? 7.321 -33.806 -20.674 1.00 25.33 385 LEU A C 1
ATOM 2930 O O . LEU A 1 385 ? 6.607 -34.610 -20.070 1.00 25.33 385 LEU A O 1
ATOM 2934 N N . LEU A 1 386 ? 6.984 -32.531 -20.882 1.00 29.73 386 LEU A N 1
ATOM 2935 C CA . LEU A 1 386 ? 5.613 -32.021 -20.777 1.00 29.73 386 LEU A CA 1
ATOM 2936 C C . LEU A 1 386 ? 4.914 -32.146 -22.127 1.00 29.73 386 LEU A C 1
ATOM 2938 O O . LEU A 1 386 ? 5.590 -31.858 -23.142 1.00 29.73 386 LEU A O 1
#

Organism: Botryosphaeria parva (strain UCR-NP2) (NCBI:txid1287680)

Secondary structure (DSSP, 8-state):
---------TTS-TT-----------TT---EEEE---S-HHHHHHHHHHHHHHS-TT-EEEE--SSS-GGGG-TTS-HHHHTTEEEEEE-SSTT--EEEEEE-SSS-HHHHHHHHHHHHHTT-EEEEESS--TTTTHHHHHHHHHHHHHHHHHTTS--HHHHHHHHIIIIISS---HHHHHHHH-HHHHHHHHHHHHHHHT---HHHHHHHHHTGGGT--STTSTT-SSSPP--------PPP--PEEEEE--TT-TT--TT-EEEEEEE--SS--EEEEEEEEESSEEEEEEETTTTEEEEEE--STTSS--EEEEEETTT-S--EEEE-TTSSS-SSEEEEEEETTTTEEEEEETTTTEEEEE-----SS----------EE-

Nearest PDB structures (foldseek):
  3f3s-assembly1_A  TM=8.535E-01  e=1.860E-10  Homo sapiens
  3ado-assembly1_A  TM=8.402E-01  e=1.972E-10  Oryctolagus cuniculus
  4dyd-assembly1_A  TM=6.498E-01  e=5.491E-12  Acinetobacter baylyi
  4om8-assembly1_A  TM=7.476E-01  e=2.805E-10  Mesorhizobium japonicum MAFF 303099
  1wdm-assembly1_B  TM=5.841E-01  e=3.217E-07  Pseudomonas fragi